Protein AF-A0A7C2CG03-F1 (afdb_monomer)

Secondary structure (DSSP, 8-state):
-----------------------------------------------------------PPPPPP----PPPP----------------PPPPPPEEEE---HHHHHHHHHHHHHH-TTHHHHHHTHHHHSTTSPPP---EEEEPPS-SB--SSTTTTSBPB-SGGG--TTHHHHHHHHHHHHHHHHHHHHHHHHTTGGG-SSHHHHHHHHHHHHHHHHHHHHHHHHHHS-GGGB-TTS-BHHHHHHHHHHT--TTSSSSGGGGS---SHHHHHHHHHHTHHHHHHHHHHHTT-SBHHHHHHHHHHHHHHHHHHHHHHHHHHHHHHHHHTT-SS--HHHHHHHHHHHHHHHHHHT--TT--HHHHHTTS-SS-HHHHHHHHHHHHHHHHHHHHHHHHHHHSTT--HHHHHHHHHHHHHHSS-BTTB-GGGS--PPPTTTT-SSS-TTTTT--B-TTSPBPEETTEEPPHHHHHHHHHHHS-HHHHTSHHHHHHHHHHHHHHHH-TT----S---

Structure (mmCIF, N/CA/C/O backbone):
data_AF-A0A7C2CG03-F1
#
_entry.id   AF-A0A7C2CG03-F1
#
loop_
_atom_site.group_PDB
_atom_site.id
_atom_site.type_symbol
_atom_site.label_atom_id
_atom_site.label_alt_id
_atom_site.label_comp_id
_atom_site.label_asym_id
_atom_site.label_entity_id
_atom_site.label_seq_id
_atom_site.pdbx_PDB_ins_code
_atom_site.Cartn_x
_atom_site.Cartn_y
_atom_site.Cartn_z
_atom_site.occupancy
_atom_site.B_iso_or_equiv
_atom_site.auth_seq_id
_atom_site.auth_comp_id
_atom_site.auth_asym_id
_atom_site.auth_atom_id
_atom_site.pdbx_PDB_model_num
ATOM 1 N N . MET A 1 1 ? -19.107 52.267 44.046 1.00 39.97 1 MET A N 1
ATOM 2 C CA . MET A 1 1 ? -17.701 52.724 43.906 1.00 39.97 1 MET A CA 1
ATOM 3 C C . MET A 1 1 ? -16.954 51.631 43.146 1.00 39.97 1 MET A C 1
ATOM 5 O O . MET A 1 1 ? -17.116 50.490 43.539 1.00 39.97 1 MET A O 1
ATOM 9 N N . ARG A 1 2 ? -16.218 51.866 42.052 1.00 39.47 2 ARG A N 1
ATOM 10 C CA . ARG A 1 2 ? -15.704 53.123 41.467 1.00 39.47 2 ARG A CA 1
ATOM 11 C C . ARG A 1 2 ? -16.130 53.292 39.984 1.00 39.47 2 ARG A C 1
ATOM 13 O O . ARG A 1 2 ? -15.965 52.363 39.213 1.00 39.47 2 ARG A O 1
ATOM 20 N N . THR A 1 3 ? -16.668 54.479 39.658 1.00 37.03 3 THR A N 1
ATOM 21 C CA . THR A 1 3 ? -16.535 55.264 38.391 1.00 37.03 3 THR A CA 1
ATOM 22 C C . THR A 1 3 ? -16.636 54.545 37.023 1.00 37.03 3 THR A C 1
ATOM 24 O O . THR A 1 3 ? -15.776 53.741 36.696 1.00 37.03 3 THR A O 1
ATOM 27 N N . PHE A 1 4 ? -17.672 54.769 36.189 1.00 31.56 4 PHE A N 1
ATOM 28 C CA . PHE A 1 4 ? -17.878 55.930 35.265 1.00 31.56 4 PHE A CA 1
ATOM 29 C C . PHE A 1 4 ? -16.672 56.206 34.335 1.00 31.56 4 PHE A C 1
ATOM 31 O O . PHE A 1 4 ? -15.554 56.238 34.825 1.00 31.56 4 PHE A O 1
ATOM 38 N N . SER A 1 5 ? -16.784 56.459 33.019 1.00 33.19 5 SER A N 1
ATOM 39 C CA . SER A 1 5 ? -17.879 56.941 32.139 1.00 33.19 5 SER A CA 1
ATOM 40 C C . SER A 1 5 ? -17.635 56.402 30.703 1.00 33.19 5 SER A C 1
ATOM 42 O O . SER A 1 5 ? -16.494 56.377 30.267 1.00 33.19 5 SER A O 1
ATOM 44 N N . SER A 1 6 ? -18.568 55.736 30.009 1.00 31.77 6 SER A N 1
ATOM 45 C CA . SER A 1 6 ? -19.678 56.249 29.172 1.00 31.77 6 SER A CA 1
ATOM 46 C C . SER A 1 6 ? -19.305 56.873 27.797 1.00 31.77 6 SER A C 1
ATOM 48 O O . SER A 1 6 ? -18.699 57.933 27.755 1.00 31.77 6 SER A O 1
ATOM 50 N N . ARG A 1 7 ? -19.812 56.222 26.718 1.00 32.50 7 ARG A N 1
ATOM 51 C CA . ARG A 1 7 ? -20.521 56.762 25.513 1.00 32.50 7 ARG A CA 1
ATOM 52 C C . ARG A 1 7 ? -19.773 57.752 24.574 1.00 32.50 7 ARG A C 1
ATOM 54 O O . ARG A 1 7 ? -19.031 58.592 25.038 1.00 32.50 7 ARG A O 1
ATOM 61 N N . ARG A 1 8 ? -20.003 57.819 23.247 1.00 32.78 8 ARG A N 1
ATOM 62 C CA . ARG A 1 8 ? -20.816 57.068 22.245 1.00 32.78 8 ARG A CA 1
ATOM 63 C C . ARG A 1 8 ? -20.382 57.507 20.820 1.00 32.78 8 ARG A C 1
ATOM 65 O O . ARG A 1 8 ? -19.956 58.640 20.671 1.00 32.78 8 ARG A O 1
ATOM 72 N N . ASN A 1 9 ? -20.633 56.660 19.813 1.00 29.28 9 ASN A N 1
ATOM 73 C CA . ASN A 1 9 ? -20.906 56.929 18.377 1.00 29.28 9 ASN A CA 1
ATOM 74 C C . ASN A 1 9 ? -20.259 58.129 17.636 1.00 29.28 9 ASN A C 1
ATOM 76 O O . ASN A 1 9 ? -20.541 59.277 17.972 1.00 29.28 9 ASN A O 1
ATOM 80 N N . ARG A 1 10 ? -19.750 57.869 16.415 1.00 30.30 10 ARG A N 1
ATOM 81 C CA . ARG A 1 10 ? -20.411 58.265 15.137 1.00 30.30 10 ARG A CA 1
ATOM 82 C C . ARG A 1 10 ? -19.774 57.581 13.911 1.00 30.30 10 ARG A C 1
ATOM 84 O O . ARG A 1 10 ? -18.709 56.988 14.027 1.00 30.30 10 ARG A O 1
ATOM 91 N N . SER A 1 11 ? -20.504 57.602 12.792 1.00 28.73 11 SER A N 1
ATOM 92 C CA . SER A 1 11 ? -20.346 56.713 11.620 1.00 28.73 11 SER A CA 1
ATOM 93 C C . SER A 1 11 ? -19.860 57.472 10.343 1.00 28.73 11 SER A C 1
ATOM 95 O O . SER A 1 11 ? -19.165 58.467 10.519 1.00 28.73 11 SER A O 1
ATOM 97 N N . PRO A 1 12 ? -20.122 57.018 9.089 1.00 53.41 12 PRO A N 1
ATOM 98 C CA . PRO A 1 12 ? -19.133 56.629 8.062 1.00 53.41 12 PRO A CA 1
ATOM 99 C C . PRO A 1 12 ? -18.985 57.699 6.932 1.00 53.41 12 PRO A C 1
ATOM 101 O O . PRO A 1 12 ? -19.384 58.835 7.200 1.00 53.41 12 PRO A O 1
ATOM 104 N N . PRO A 1 13 ? -18.429 57.442 5.708 1.00 43.19 13 PRO A N 1
ATOM 105 C CA . PRO A 1 13 ? -19.121 56.698 4.622 1.00 43.19 13 PRO A CA 1
ATOM 106 C C . PRO A 1 13 ? -18.192 56.047 3.538 1.00 43.19 13 PRO A C 1
ATOM 108 O O . PRO A 1 13 ? -16.999 55.844 3.747 1.00 43.19 13 PRO A O 1
ATOM 111 N N . THR A 1 14 ? -18.758 55.735 2.363 1.00 29.66 14 THR A N 1
ATOM 112 C CA . THR A 1 14 ? -18.120 55.265 1.103 1.00 29.66 14 THR A CA 1
ATOM 113 C C . THR A 1 14 ? -18.015 56.427 0.056 1.00 29.66 14 THR A C 1
ATOM 115 O O . THR A 1 14 ? -18.269 57.563 0.441 1.00 29.66 14 THR A O 1
ATOM 118 N N . THR A 1 15 ? -17.669 56.339 -1.253 1.00 29.27 15 THR A N 1
ATOM 119 C CA . THR A 1 15 ? -17.521 55.244 -2.261 1.00 29.27 15 THR A CA 1
ATOM 120 C C . THR A 1 15 ? -16.786 55.745 -3.553 1.00 29.27 15 THR A C 1
ATOM 122 O O . THR A 1 15 ? -17.056 56.864 -3.966 1.00 29.27 15 THR A O 1
ATOM 125 N N . ILE A 1 16 ? -16.032 54.876 -4.267 1.00 26.77 16 ILE A N 1
ATOM 126 C CA . ILE A 1 16 ? -15.733 54.870 -5.748 1.00 26.77 16 ILE A CA 1
ATOM 127 C C . ILE A 1 16 ? -14.813 55.946 -6.418 1.00 26.77 16 ILE A C 1
ATOM 129 O O . ILE A 1 16 ? -15.093 57.136 -6.344 1.00 26.77 16 ILE A O 1
ATOM 133 N N . HIS A 1 17 ? -13.852 55.457 -7.240 1.00 25.09 17 HIS A N 1
ATOM 134 C CA . HIS A 1 17 ? -13.316 55.897 -8.579 1.00 25.09 17 HIS A CA 1
ATOM 135 C C . HIS A 1 17 ? -11.770 55.719 -8.617 1.00 25.09 17 HIS A C 1
ATOM 137 O O . HIS A 1 17 ? -11.126 56.099 -7.649 1.00 25.09 17 HIS A O 1
ATOM 143 N N . ALA A 1 18 ? -11.046 55.101 -9.572 1.00 24.61 18 ALA A N 1
ATOM 144 C CA . ALA A 1 18 ? -11.146 54.764 -11.015 1.00 24.61 18 ALA A CA 1
ATOM 145 C C . ALA A 1 18 ? -10.188 55.608 -11.905 1.00 24.61 18 ALA A C 1
ATOM 147 O O . ALA A 1 18 ? -10.050 56.808 -11.685 1.00 24.61 18 ALA A O 1
ATOM 148 N N . THR A 1 19 ? -9.601 54.986 -12.954 1.00 24.70 19 THR A N 1
ATOM 149 C CA . THR A 1 19 ? -8.651 55.548 -13.976 1.00 24.70 19 THR A CA 1
ATOM 150 C C . THR A 1 19 ? -7.271 56.025 -13.449 1.00 24.70 19 THR A C 1
ATOM 152 O O . THR A 1 19 ? -7.158 56.348 -12.278 1.00 24.70 19 THR A O 1
ATOM 155 N N . CYS A 1 20 ? -6.136 56.060 -14.180 1.00 23.16 20 CYS A N 1
ATOM 156 C CA . CYS A 1 20 ? -5.755 55.862 -15.603 1.00 23.16 20 CYS A CA 1
ATOM 157 C C . CYS A 1 20 ? -4.283 55.317 -15.661 1.00 23.16 20 CYS A C 1
ATOM 159 O O . CYS A 1 20 ? -3.481 55.718 -14.830 1.00 23.16 20 CYS A O 1
ATOM 161 N N . LEU A 1 21 ? -3.876 54.324 -16.476 1.00 25.09 21 LEU A N 1
ATOM 162 C CA . LEU A 1 21 ? -3.584 54.328 -17.935 1.00 25.09 21 LEU A CA 1
ATOM 163 C C . LEU A 1 21 ? -2.103 54.640 -18.315 1.00 25.09 21 LEU A C 1
ATOM 165 O O . LEU A 1 21 ? -1.692 55.793 -18.260 1.00 25.09 21 LEU A O 1
ATOM 169 N N . HIS A 1 22 ? -1.359 53.613 -18.773 1.00 26.47 22 HIS A N 1
ATOM 170 C CA . HIS A 1 22 ? -0.322 53.576 -19.847 1.00 26.47 22 HIS A CA 1
ATOM 171 C C . HIS A 1 22 ? -0.103 52.070 -20.189 1.00 26.47 22 HIS A C 1
ATOM 173 O O . HIS A 1 22 ? 0.233 51.308 -19.291 1.00 26.47 22 HIS A O 1
ATOM 179 N N . LEU A 1 23 ? -0.539 51.496 -21.329 1.00 24.98 23 LEU A N 1
ATOM 180 C CA . LEU A 1 23 ? 0.000 51.575 -22.714 1.00 24.98 23 LEU A CA 1
ATOM 181 C C . LEU A 1 23 ? 1.469 51.083 -22.788 1.00 24.98 23 LEU A C 1
ATOM 183 O O . LEU A 1 23 ? 2.281 51.569 -22.018 1.00 24.98 23 LEU A O 1
ATOM 187 N N . ILE A 1 24 ? 1.905 50.132 -23.640 1.00 25.58 24 ILE A N 1
ATOM 188 C CA . ILE A 1 24 ? 1.597 49.769 -25.055 1.00 25.58 24 ILE A CA 1
ATOM 189 C C . ILE A 1 24 ? 1.805 48.219 -25.226 1.00 25.58 24 ILE A C 1
ATOM 191 O O . ILE A 1 24 ? 2.746 47.697 -24.647 1.00 25.58 24 ILE A O 1
ATOM 195 N N . ARG A 1 25 ? 0.889 47.395 -25.801 1.00 25.95 25 ARG A N 1
ATOM 196 C CA . ARG A 1 25 ? 0.727 47.006 -27.248 1.00 25.95 25 ARG A CA 1
ATOM 197 C C . ARG A 1 25 ? 1.973 46.229 -27.802 1.00 25.95 25 ARG A C 1
ATOM 199 O O . ARG A 1 25 ? 3.074 46.699 -27.592 1.00 25.95 25 ARG A O 1
ATOM 206 N N . LEU A 1 26 ? 1.955 45.069 -28.494 1.00 24.89 26 LEU A N 1
ATOM 207 C CA . LEU A 1 26 ? 1.117 44.526 -29.595 1.00 24.89 26 LEU A CA 1
ATOM 208 C C . LEU A 1 26 ? 1.304 42.990 -29.822 1.00 24.89 26 LEU A C 1
ATOM 210 O O . LEU A 1 26 ? 2.399 42.467 -29.651 1.00 24.89 26 LEU A O 1
ATOM 214 N N . PHE A 1 27 ? 0.277 42.327 -30.376 1.00 24.86 27 PHE A N 1
ATOM 215 C CA . PHE A 1 27 ? 0.367 41.225 -31.374 1.00 24.86 27 PHE A CA 1
ATOM 216 C C . PHE A 1 27 ? 0.014 41.823 -32.768 1.00 24.86 27 PHE A C 1
ATOM 218 O O . PHE A 1 27 ? -0.565 42.914 -32.787 1.00 24.86 27 PHE A O 1
ATOM 225 N N . PRO A 1 28 ? 0.094 41.101 -33.913 1.00 50.41 28 PRO A N 1
ATOM 226 C CA . PRO A 1 28 ? 1.085 40.152 -34.445 1.00 50.41 28 PRO A CA 1
ATOM 227 C C . PRO A 1 28 ? 1.714 40.745 -35.750 1.00 50.41 28 PRO A C 1
ATOM 229 O O . PRO A 1 28 ? 1.813 41.969 -35.844 1.00 50.41 28 PRO A O 1
ATOM 232 N N . PRO A 1 29 ? 2.117 39.955 -36.777 1.00 36.66 29 PRO A N 1
ATOM 233 C CA . PRO A 1 29 ? 1.142 39.683 -37.852 1.00 36.66 29 PRO A CA 1
ATOM 234 C C . PRO A 1 29 ? 1.231 38.293 -38.529 1.00 36.66 29 PRO A C 1
ATOM 236 O O . PRO A 1 29 ? 2.203 37.553 -38.404 1.00 36.66 29 PRO A O 1
ATOM 239 N N . ARG A 1 30 ? 0.185 37.959 -39.303 1.00 30.34 30 ARG A N 1
ATOM 240 C CA . ARG A 1 30 ? 0.147 36.845 -40.275 1.00 30.34 30 ARG A CA 1
ATOM 241 C C . ARG A 1 30 ? 0.695 37.277 -41.653 1.00 30.34 30 ARG A C 1
ATOM 243 O O . ARG A 1 30 ? 0.807 38.466 -41.922 1.00 30.34 30 ARG A O 1
ATOM 250 N N . LEU A 1 31 ? 0.821 36.280 -42.542 1.00 27.00 31 LEU A N 1
ATOM 251 C CA . LEU A 1 31 ? 0.901 36.336 -44.017 1.00 27.00 31 LEU A CA 1
ATOM 252 C C . LEU A 1 31 ? 2.265 36.648 -44.658 1.00 27.00 31 LEU A C 1
ATOM 254 O O . LEU A 1 31 ? 2.714 37.787 -44.694 1.00 27.00 31 LEU A O 1
ATOM 258 N N . LYS A 1 32 ? 2.767 35.652 -45.401 1.00 25.50 32 LYS A N 1
ATOM 259 C CA . LYS A 1 32 ? 2.868 35.744 -46.869 1.00 25.50 32 LYS A CA 1
ATOM 260 C C . LYS A 1 32 ? 2.643 34.368 -47.506 1.00 25.50 32 LYS A C 1
ATOM 262 O O . LYS A 1 32 ? 3.316 33.406 -47.158 1.00 25.50 32 LYS A O 1
ATOM 267 N N . PHE A 1 33 ? 1.698 34.294 -48.443 1.00 28.97 33 PHE A N 1
ATOM 268 C CA . PHE A 1 33 ? 1.680 33.249 -49.468 1.00 28.97 33 PHE A CA 1
ATOM 269 C C . PHE A 1 33 ? 2.759 33.587 -50.507 1.00 28.97 33 PHE A C 1
ATOM 271 O O . PHE A 1 33 ? 2.931 34.757 -50.851 1.00 28.97 33 PHE A O 1
ATOM 278 N N . GLY A 1 34 ? 3.447 32.574 -51.028 1.00 26.03 34 GLY A N 1
ATOM 279 C CA . GLY A 1 34 ? 4.394 32.704 -52.134 1.00 26.03 34 GLY A CA 1
ATOM 280 C C . GLY A 1 34 ? 4.439 31.395 -52.908 1.00 26.03 34 GLY A C 1
ATOM 281 O O . GLY A 1 34 ? 4.848 30.373 -52.366 1.00 26.03 34 GLY A O 1
ATOM 282 N N . GLN A 1 35 ? 3.946 31.410 -54.145 1.00 26.34 35 GLN A N 1
ATOM 283 C CA . GLN A 1 35 ? 3.946 30.245 -55.028 1.00 26.34 35 GLN A CA 1
ATOM 284 C C . GLN A 1 35 ? 5.367 29.932 -55.504 1.00 26.34 35 GLN A C 1
ATOM 286 O O . GLN A 1 35 ? 6.115 30.856 -55.805 1.00 26.34 35 GLN A O 1
ATOM 291 N N . LEU A 1 36 ? 5.665 28.649 -55.716 1.00 28.48 36 LEU A N 1
ATOM 292 C CA . LEU A 1 36 ? 6.387 28.177 -56.900 1.00 28.48 36 LEU A CA 1
ATOM 293 C C . LEU A 1 36 ? 6.027 26.699 -57.159 1.00 28.48 36 LEU A C 1
ATOM 295 O O . LEU A 1 36 ? 5.854 25.922 -56.227 1.00 28.48 36 LEU A O 1
ATOM 299 N N . SER A 1 37 ? 5.845 26.382 -58.444 1.00 29.22 37 SER A N 1
ATOM 300 C CA . SER A 1 37 ? 5.677 25.066 -59.104 1.00 29.22 37 SER A CA 1
ATOM 301 C C . SER A 1 37 ? 6.154 23.817 -58.333 1.00 29.22 37 SER A C 1
ATOM 303 O O . SER A 1 37 ? 7.226 23.844 -57.744 1.00 29.22 37 SER A O 1
ATOM 305 N N . GLY A 1 38 ? 5.495 22.652 -58.384 1.00 24.86 38 GLY A N 1
ATOM 306 C CA . GLY A 1 38 ? 4.644 22.103 -59.454 1.00 24.86 38 GLY A CA 1
ATOM 307 C C . GLY A 1 38 ? 5.386 20.978 -60.207 1.00 24.86 38 GLY A C 1
ATOM 308 O O . GLY A 1 38 ? 6.562 21.157 -60.503 1.00 24.86 38 GLY A O 1
ATOM 309 N N . HIS A 1 39 ? 4.683 19.890 -60.572 1.00 27.70 39 HIS A N 1
ATOM 310 C CA . HIS A 1 39 ? 5.183 18.533 -60.935 1.00 27.70 39 HIS A CA 1
ATOM 311 C C . HIS A 1 39 ? 5.504 17.665 -59.692 1.00 27.70 39 HIS A C 1
ATOM 313 O O . HIS A 1 39 ? 6.213 18.117 -58.805 1.00 27.70 39 HIS A O 1
ATOM 319 N N . TYR A 1 40 ? 5.017 16.426 -59.522 1.00 26.52 40 TYR A N 1
ATOM 320 C CA . TYR A 1 40 ? 4.286 15.509 -60.417 1.00 26.52 40 TYR A CA 1
ATOM 321 C C . TYR A 1 40 ? 2.973 15.000 -59.788 1.00 26.52 40 TYR A C 1
ATOM 323 O O . TYR A 1 40 ? 2.895 14.797 -58.579 1.00 26.52 40 TYR A O 1
ATOM 331 N N . MET A 1 41 ? 1.965 14.716 -60.620 1.00 23.09 41 MET A N 1
ATOM 332 C CA . MET A 1 41 ? 0.698 14.087 -60.218 1.00 23.09 41 MET A CA 1
ATOM 333 C C . MET A 1 41 ? 0.504 12.754 -60.964 1.00 23.09 41 MET A C 1
ATOM 335 O O . MET A 1 41 ? 0.822 12.677 -62.144 1.00 23.09 41 MET A O 1
ATOM 339 N N . GLN A 1 42 ? -0.084 11.763 -60.280 1.00 25.81 42 GLN A N 1
ATOM 340 C CA . GLN A 1 42 ? -0.791 10.578 -60.816 1.00 25.81 42 GLN A CA 1
ATOM 341 C C . GLN A 1 42 ? -0.098 9.601 -61.799 1.00 25.81 42 GLN A C 1
ATOM 343 O O . GLN A 1 42 ? 0.222 9.929 -62.935 1.00 25.81 42 GLN A O 1
ATOM 348 N N . LYS A 1 43 ? -0.149 8.311 -61.433 1.00 25.97 43 LYS A N 1
ATOM 349 C CA . LYS A 1 43 ? -1.053 7.284 -62.019 1.00 25.97 43 LYS A CA 1
ATOM 350 C C . LYS A 1 43 ? -1.251 6.180 -60.957 1.00 25.97 43 LYS A C 1
ATOM 352 O O . LYS A 1 43 ? -0.276 5.748 -60.361 1.00 25.97 43 LYS A O 1
ATOM 357 N N . ALA A 1 44 ? -2.464 5.918 -60.460 1.00 25.89 44 ALA A N 1
ATOM 358 C CA . ALA A 1 44 ? -3.603 5.229 -61.097 1.00 25.89 44 ALA A CA 1
ATOM 359 C C . ALA A 1 44 ? -3.354 3.704 -61.210 1.00 25.89 44 ALA A C 1
ATOM 361 O O . ALA A 1 44 ? -2.495 3.287 -61.972 1.00 25.89 44 ALA A O 1
ATOM 362 N N . ILE A 1 45 ? -3.926 2.895 -60.305 1.00 25.78 45 ILE A N 1
ATOM 363 C CA . ILE A 1 45 ? -5.233 2.189 -60.413 1.00 25.78 45 ILE A CA 1
ATOM 364 C C . ILE A 1 45 ? -5.120 0.819 -61.109 1.00 25.78 45 ILE A C 1
ATOM 366 O O . ILE A 1 45 ? -4.697 0.738 -62.255 1.00 25.78 45 ILE A O 1
ATOM 370 N N . GLY A 1 46 ? -5.650 -0.219 -60.444 1.00 24.08 46 GLY A N 1
ATOM 371 C CA . GLY A 1 46 ? -6.179 -1.426 -61.095 1.00 24.08 46 GLY A CA 1
ATOM 372 C C . GLY A 1 46 ? -5.639 -2.760 -60.568 1.00 24.08 46 GLY A C 1
ATOM 373 O O . GLY A 1 46 ? -4.541 -3.156 -60.929 1.00 24.08 46 GLY A O 1
ATOM 374 N N . PHE A 1 47 ? -6.449 -3.508 -59.809 1.00 24.69 47 PHE A N 1
ATOM 375 C CA . PHE A 1 47 ? -7.258 -4.591 -60.398 1.00 24.69 47 PHE A CA 1
ATOM 376 C C . PHE A 1 47 ? -8.373 -5.066 -59.444 1.00 24.69 47 PHE A C 1
ATOM 378 O O . PHE A 1 47 ? -8.298 -4.875 -58.232 1.00 24.69 47 PHE A O 1
ATOM 385 N N . GLN A 1 48 ? -9.443 -5.629 -60.011 1.00 25.84 48 GLN A N 1
ATOM 386 C CA . GLN A 1 48 ? -10.663 -6.041 -59.304 1.00 25.84 48 GLN A CA 1
ATOM 387 C C . GLN A 1 48 ? -10.729 -7.553 -59.019 1.00 25.84 48 GLN A C 1
ATOM 389 O O . GLN A 1 48 ? -10.179 -8.354 -59.761 1.00 25.84 48 GLN A O 1
ATOM 394 N N . HIS A 1 49 ? -11.563 -7.893 -58.027 1.00 26.25 49 HIS A N 1
ATOM 395 C CA . HIS A 1 49 ? -12.446 -9.072 -57.959 1.00 26.25 49 HIS A CA 1
ATOM 396 C C . HIS A 1 49 ? -11.866 -10.496 -58.085 1.00 26.25 49 HIS A C 1
ATOM 398 O O . HIS A 1 49 ? -11.545 -10.976 -59.166 1.00 26.25 49 HIS A O 1
ATOM 404 N N . ALA A 1 50 ? -12.076 -11.272 -57.015 1.00 25.42 50 ALA A N 1
ATOM 405 C CA . ALA A 1 50 ? -12.573 -12.643 -57.133 1.00 25.42 50 ALA A CA 1
ATOM 406 C C . ALA A 1 50 ? -13.628 -12.915 -56.041 1.00 25.42 50 ALA A C 1
ATOM 408 O O . ALA A 1 50 ? -13.331 -12.878 -54.849 1.00 25.42 50 ALA A O 1
ATOM 409 N N . LEU A 1 51 ? -14.876 -13.179 -56.445 1.00 24.67 51 LEU A N 1
ATOM 410 C CA . LEU A 1 51 ? -15.919 -13.697 -55.553 1.00 24.67 51 LEU A CA 1
ATOM 411 C C . LEU A 1 51 ? -15.714 -15.203 -55.349 1.00 24.67 51 LEU A C 1
ATOM 413 O O . LEU A 1 51 ? -15.710 -15.941 -56.330 1.00 24.67 51 LEU A O 1
ATOM 417 N N . VAL A 1 52 ? -15.752 -15.682 -54.103 1.00 27.50 52 VAL A N 1
ATOM 418 C CA . VAL A 1 52 ? -16.217 -17.049 -53.809 1.00 27.50 52 VAL A CA 1
ATOM 419 C C . VAL A 1 52 ? -17.205 -17.012 -52.647 1.00 27.50 52 VAL A C 1
ATOM 421 O O . VAL A 1 52 ? -16.862 -16.695 -51.512 1.00 27.50 52 VAL A O 1
ATOM 424 N N . ARG A 1 53 ? -18.461 -17.368 -52.934 1.00 27.86 53 ARG A N 1
ATOM 425 C CA . ARG A 1 53 ? -19.485 -17.642 -51.918 1.00 27.86 53 ARG A CA 1
ATOM 426 C C . ARG A 1 53 ? -19.245 -19.028 -51.311 1.00 27.86 53 ARG A C 1
ATOM 428 O O . ARG A 1 53 ? -19.227 -19.999 -52.063 1.00 27.86 53 ARG A O 1
ATOM 435 N N . ARG A 1 54 ? -19.282 -19.162 -49.982 1.00 26.81 54 ARG A N 1
ATOM 436 C CA . ARG A 1 54 ? -19.863 -20.351 -49.324 1.00 26.81 54 ARG A CA 1
ATOM 437 C C . ARG A 1 54 ? -20.722 -19.939 -48.129 1.00 26.81 54 ARG A C 1
ATOM 439 O O . ARG A 1 54 ? -20.428 -18.967 -47.443 1.00 26.81 54 ARG A O 1
ATOM 446 N N . ARG A 1 55 ? -21.843 -20.643 -47.960 1.00 27.02 55 ARG A N 1
ATOM 447 C CA . ARG A 1 55 ? -22.879 -20.376 -46.953 1.00 27.02 55 ARG A CA 1
ATOM 448 C C . ARG A 1 55 ? -22.611 -21.161 -45.665 1.00 27.02 55 ARG A C 1
ATOM 450 O O . ARG A 1 55 ? -22.283 -22.334 -45.745 1.00 27.02 55 ARG A O 1
ATOM 457 N N . ILE A 1 56 ? -22.889 -20.495 -44.542 1.00 26.03 56 ILE A N 1
ATOM 458 C CA . ILE A 1 56 ? -23.628 -20.985 -43.362 1.00 26.03 56 ILE A CA 1
ATOM 459 C C . ILE A 1 56 ? -23.205 -22.347 -42.776 1.00 26.03 56 ILE A C 1
ATOM 461 O O . ILE A 1 56 ? -23.550 -23.400 -43.301 1.00 26.03 56 ILE A O 1
ATOM 465 N N . SER A 1 57 ? -22.681 -22.304 -41.550 1.00 24.81 57 SER A N 1
ATOM 466 C CA . SER A 1 57 ? -23.166 -23.179 -40.476 1.00 24.81 57 SER A CA 1
ATOM 467 C C . SER A 1 57 ? -23.204 -22.389 -39.169 1.00 24.81 57 SER A C 1
ATOM 469 O O . SER A 1 57 ? -22.204 -21.796 -38.767 1.00 24.81 57 SER A O 1
ATOM 471 N N . SER A 1 58 ? -24.372 -22.334 -38.534 1.00 27.09 58 SER A N 1
ATOM 472 C CA . SER A 1 58 ? -24.583 -21.683 -37.243 1.00 27.09 58 SER A CA 1
ATOM 473 C C . SER A 1 58 ? -24.526 -22.719 -36.123 1.00 27.09 58 SER A C 1
ATOM 475 O O . SER A 1 58 ? -25.468 -23.492 -35.951 1.00 27.09 58 SER A O 1
ATOM 477 N N . THR A 1 59 ? -23.465 -22.703 -35.322 1.00 27.69 59 THR A N 1
ATOM 478 C CA . THR A 1 59 ? -23.388 -23.469 -34.069 1.00 27.69 59 THR A CA 1
ATOM 479 C C . THR A 1 59 ? -22.916 -22.556 -32.948 1.00 27.69 59 THR A C 1
ATOM 481 O O . THR A 1 59 ? -21.766 -22.121 -32.942 1.00 27.69 59 THR A O 1
ATOM 484 N N . ALA A 1 60 ? -23.815 -22.250 -32.012 1.00 29.02 60 ALA A N 1
ATOM 485 C CA . ALA A 1 60 ? -23.496 -21.456 -30.832 1.00 29.02 60 ALA A CA 1
ATOM 486 C C . ALA A 1 60 ? -22.504 -22.206 -29.916 1.00 29.02 60 ALA A C 1
ATOM 488 O O . ALA A 1 60 ? -22.652 -23.421 -29.737 1.00 29.02 60 ALA A O 1
ATOM 489 N N . PRO A 1 61 ? -21.525 -21.518 -29.300 1.00 29.97 61 PRO A N 1
ATOM 490 C CA . PRO A 1 61 ? -20.671 -22.133 -28.294 1.00 29.97 61 PRO A CA 1
ATOM 491 C C . PRO A 1 61 ? -21.483 -22.404 -27.019 1.00 29.97 61 PRO A C 1
ATOM 493 O O . PRO A 1 61 ? -22.139 -21.514 -26.480 1.00 29.97 61 PRO A O 1
ATOM 496 N N . ARG A 1 62 ? -21.439 -23.648 -26.529 1.00 28.92 62 ARG A N 1
ATOM 497 C CA . ARG A 1 62 ? -21.980 -24.003 -25.207 1.00 28.92 62 ARG A CA 1
ATOM 498 C C . ARG A 1 62 ? -21.101 -23.387 -24.105 1.00 28.92 62 ARG A C 1
ATOM 500 O O . ARG A 1 62 ? -19.886 -23.318 -24.296 1.00 28.92 62 ARG A O 1
ATOM 507 N N . PRO A 1 63 ? -21.671 -22.977 -22.959 1.00 28.12 63 PRO A N 1
ATOM 508 C CA . PRO A 1 63 ? -20.887 -22.429 -21.858 1.00 28.12 63 PRO A CA 1
ATOM 509 C C . PRO A 1 63 ? -19.969 -23.496 -21.249 1.00 28.12 63 PRO A C 1
ATOM 511 O O . PRO A 1 63 ? -20.390 -24.623 -20.984 1.00 28.12 63 PRO A O 1
ATOM 514 N N . ILE A 1 64 ? -18.717 -23.114 -21.004 1.00 31.05 64 ILE A N 1
ATOM 515 C CA . ILE A 1 64 ? -17.758 -23.893 -20.215 1.00 31.05 64 ILE A CA 1
ATOM 516 C C . ILE A 1 64 ? -18.134 -23.710 -18.733 1.00 31.05 64 ILE A C 1
ATOM 518 O O . ILE A 1 64 ? -18.317 -22.564 -18.312 1.00 31.05 64 ILE A O 1
ATOM 522 N N . PRO A 1 65 ? -18.279 -24.781 -17.930 1.00 24.95 65 PRO A N 1
ATOM 523 C CA . PRO A 1 65 ? -18.642 -24.644 -16.525 1.00 24.95 65 PRO A CA 1
ATOM 524 C C . PRO A 1 65 ? -17.509 -23.987 -15.729 1.00 24.95 65 PRO A C 1
ATOM 526 O O . PRO A 1 65 ? -16.358 -24.422 -15.773 1.00 24.95 65 PRO A O 1
ATOM 529 N N . ALA A 1 66 ? -17.851 -22.945 -14.972 1.00 25.00 66 ALA A N 1
ATOM 530 C CA . ALA A 1 66 ? -16.932 -22.296 -14.050 1.00 25.00 66 ALA A CA 1
ATOM 531 C C . ALA A 1 66 ? -16.649 -23.219 -12.854 1.00 25.00 66 ALA A C 1
ATOM 533 O O . ALA A 1 66 ? -17.473 -23.360 -11.951 1.00 25.00 66 ALA A O 1
ATOM 534 N N . HIS A 1 67 ? -15.473 -23.845 -12.835 1.00 24.75 67 HIS A N 1
ATOM 535 C CA . HIS A 1 67 ? -14.994 -24.556 -11.654 1.00 24.75 67 HIS A CA 1
ATOM 536 C C . HIS A 1 67 ? -14.483 -23.551 -10.616 1.00 24.75 67 HIS A C 1
ATOM 538 O O . HIS A 1 67 ? -13.380 -23.020 -10.735 1.00 24.75 67 HIS A O 1
ATOM 544 N N . CYS A 1 68 ? -15.292 -23.303 -9.584 1.00 23.00 68 CYS A N 1
ATOM 545 C CA . CYS A 1 68 ? -14.880 -22.558 -8.399 1.00 23.00 68 CYS A CA 1
ATOM 546 C C . CYS A 1 68 ? -13.723 -23.275 -7.686 1.00 23.00 68 CYS A C 1
ATOM 548 O O . CYS A 1 68 ? -13.940 -24.259 -6.981 1.00 23.00 68 CYS A O 1
ATOM 550 N N . PHE A 1 69 ? -12.508 -22.744 -7.810 1.00 23.59 69 PHE A N 1
ATOM 551 C CA . PHE A 1 69 ? -11.404 -23.081 -6.914 1.00 23.59 69 PHE A CA 1
ATOM 552 C C . PHE A 1 6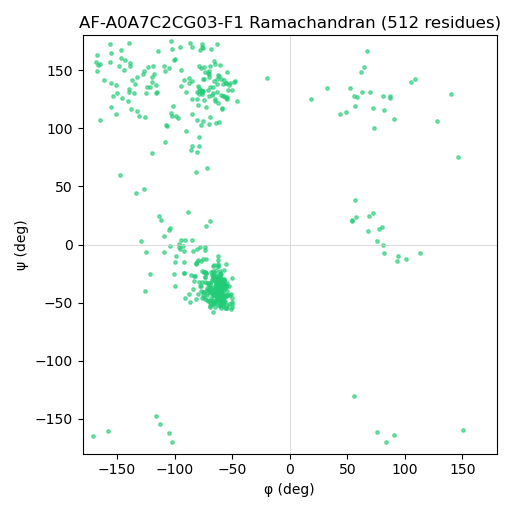9 ? -11.469 -22.199 -5.663 1.00 23.59 69 PHE A C 1
ATOM 554 O O . PHE A 1 69 ? -10.816 -21.162 -5.577 1.00 23.59 69 PHE A O 1
ATOM 561 N N . LEU A 1 70 ? -12.265 -22.631 -4.685 1.00 25.33 70 LEU A N 1
ATOM 562 C CA . LEU A 1 70 ? -12.107 -22.202 -3.296 1.00 25.33 70 LEU A CA 1
ATOM 563 C C . LEU A 1 70 ? -11.045 -23.103 -2.637 1.00 25.33 70 LEU A C 1
ATOM 565 O O . LEU A 1 70 ? -11.209 -24.326 -2.670 1.00 25.33 70 LEU A O 1
ATOM 569 N N . PRO A 1 71 ? -9.971 -22.561 -2.034 1.00 26.41 71 PRO A N 1
ATOM 570 C CA . PRO A 1 71 ? -9.069 -23.369 -1.222 1.00 26.41 71 PRO A CA 1
ATOM 571 C C . PRO A 1 71 ? -9.790 -23.812 0.069 1.00 26.41 71 PRO A C 1
ATOM 573 O O . PRO A 1 71 ? -10.468 -22.995 0.698 1.00 26.41 71 PRO A O 1
ATOM 576 N N . PRO A 1 72 ? -9.676 -25.084 0.492 1.00 27.66 72 PRO A N 1
ATOM 577 C CA . PRO A 1 72 ? -10.347 -25.564 1.695 1.00 27.66 72 PRO A CA 1
ATOM 578 C C . PRO A 1 72 ? -9.722 -24.979 2.970 1.00 27.66 72 PRO A C 1
ATOM 580 O O . PRO A 1 72 ? -8.506 -24.810 3.075 1.00 27.66 72 PRO A O 1
ATOM 583 N N . ALA A 1 73 ? -10.571 -24.705 3.962 1.00 26.39 73 ALA A N 1
ATOM 584 C CA . ALA A 1 73 ? -10.173 -24.130 5.242 1.00 26.39 73 ALA A CA 1
ATOM 585 C C . ALA A 1 73 ? -9.224 -25.046 6.042 1.00 26.39 73 ALA A C 1
ATOM 587 O O . ALA A 1 73 ? -9.390 -26.266 6.091 1.00 26.39 73 ALA A O 1
ATOM 588 N N . CYS A 1 74 ? -8.248 -24.441 6.726 1.00 25.34 74 CYS A N 1
ATOM 589 C CA . CYS A 1 74 ? -7.269 -25.162 7.537 1.00 25.34 74 CYS A CA 1
ATOM 590 C C . CYS A 1 74 ? -7.887 -25.655 8.862 1.00 25.34 74 CYS A C 1
ATOM 592 O O . CYS A 1 74 ? -8.134 -24.872 9.783 1.00 25.34 74 CYS A O 1
ATOM 594 N N . GLY A 1 75 ? -8.134 -26.965 8.960 1.00 25.95 75 GLY A N 1
ATOM 595 C CA . GLY A 1 75 ? -8.717 -27.622 10.132 1.00 25.95 75 GLY A CA 1
ATOM 596 C C . GLY A 1 75 ? -7.694 -28.374 10.993 1.00 25.95 75 GLY A C 1
ATOM 597 O O . GLY A 1 75 ? -7.163 -29.390 10.565 1.00 25.95 75 GLY A O 1
ATOM 598 N N . LYS A 1 76 ? -7.480 -27.869 12.217 1.00 28.94 76 LYS A N 1
ATOM 599 C CA . LYS A 1 76 ? -6.996 -28.523 13.462 1.00 28.94 76 LYS A CA 1
ATOM 600 C C . LYS A 1 76 ? -6.256 -29.877 13.361 1.00 28.94 76 LYS A C 1
ATOM 602 O O . LYS A 1 76 ? -6.843 -30.896 13.014 1.00 28.94 76 LYS A O 1
ATOM 607 N N . ILE A 1 77 ? -5.046 -29.930 13.933 1.00 25.41 77 ILE A N 1
ATOM 608 C CA . ILE A 1 77 ? -4.390 -31.179 14.366 1.00 25.41 77 ILE A CA 1
ATOM 609 C C . ILE A 1 77 ? -4.208 -31.166 15.891 1.00 25.41 77 ILE A C 1
ATOM 611 O O . ILE A 1 77 ? -3.811 -30.164 16.484 1.00 25.41 77 ILE A O 1
ATOM 615 N N . SER A 1 78 ? -4.481 -32.298 16.537 1.00 25.09 78 SER A N 1
ATOM 616 C CA . SER A 1 78 ? -4.067 -32.625 17.909 1.00 25.09 78 SER A CA 1
ATOM 617 C C . SER A 1 78 ? -3.735 -34.128 17.970 1.00 25.09 78 SER A C 1
ATOM 619 O O . SER A 1 78 ? -4.229 -34.883 17.129 1.00 25.09 78 SER A O 1
ATOM 621 N N . PRO A 1 79 ? -2.817 -34.578 18.843 1.00 33.88 79 PRO A N 1
ATOM 622 C CA . PRO A 1 79 ? -1.901 -35.652 18.459 1.00 33.88 79 PRO A CA 1
ATOM 623 C C . PRO A 1 79 ? -2.350 -37.065 18.858 1.00 33.88 79 PRO A C 1
ATOM 625 O O . PRO A 1 79 ? -2.673 -37.331 20.013 1.00 33.88 79 PRO A O 1
ATOM 628 N N . SER A 1 80 ? -2.201 -38.021 17.938 1.00 25.23 80 SER A N 1
ATOM 629 C CA . SER A 1 80 ? -2.026 -39.441 18.273 1.00 25.23 80 SER A CA 1
ATOM 630 C C . SER A 1 80 ? -0.969 -40.084 17.361 1.00 25.23 80 SER A C 1
ATOM 632 O O . SER A 1 80 ? -0.610 -39.536 16.318 1.00 25.23 80 SER A O 1
ATOM 634 N N . ARG A 1 81 ? -0.341 -41.172 17.824 1.00 28.56 81 ARG A N 1
ATOM 635 C CA . ARG A 1 81 ? 0.958 -41.655 17.315 1.00 28.56 81 ARG A CA 1
ATOM 636 C C . ARG A 1 81 ? 0.840 -42.736 16.223 1.00 28.56 81 ARG A C 1
ATOM 638 O O . ARG A 1 81 ? 0.052 -43.660 16.367 1.00 28.56 81 ARG A O 1
ATOM 645 N N . ARG A 1 82 ? 1.852 -42.733 15.335 1.00 28.14 82 ARG A N 1
ATOM 646 C CA . ARG A 1 82 ? 2.319 -43.787 14.389 1.00 28.14 82 ARG A CA 1
ATOM 647 C C . ARG A 1 82 ? 1.636 -43.833 13.012 1.00 28.14 82 ARG A C 1
ATOM 649 O O . ARG A 1 82 ? 0.434 -44.005 12.906 1.00 28.14 82 ARG A O 1
ATOM 656 N N . GLY A 1 83 ? 2.467 -43.782 11.963 1.00 25.33 83 GLY A N 1
ATOM 657 C CA . GLY A 1 83 ? 2.068 -43.933 10.556 1.00 25.33 83 GLY A CA 1
ATOM 658 C C . GLY A 1 83 ? 2.918 -43.064 9.622 1.00 25.33 83 GLY A C 1
ATOM 659 O O . GLY A 1 83 ? 2.479 -42.005 9.193 1.00 25.33 83 GLY A O 1
ATOM 660 N N . ARG A 1 84 ? 4.169 -43.460 9.352 1.00 31.55 84 ARG A N 1
ATOM 661 C CA . ARG A 1 84 ? 5.115 -42.657 8.556 1.00 31.55 84 ARG A CA 1
ATOM 662 C C . ARG A 1 84 ? 4.833 -42.836 7.056 1.00 31.55 84 ARG A C 1
ATOM 664 O O . ARG A 1 84 ? 5.178 -43.875 6.506 1.00 31.55 84 ARG A O 1
ATOM 671 N N . SER A 1 85 ? 4.272 -41.825 6.392 1.00 28.05 85 SER A N 1
ATOM 672 C CA . SER A 1 85 ? 4.317 -41.703 4.925 1.00 28.05 85 SER A CA 1
ATOM 673 C C . SER A 1 85 ? 4.880 -40.338 4.540 1.00 28.05 85 SER A C 1
ATOM 675 O O . SER A 1 85 ? 4.230 -39.312 4.745 1.00 28.05 85 SER A O 1
ATOM 677 N N . ASP A 1 86 ? 6.097 -40.329 4.006 1.00 34.00 86 ASP A N 1
ATOM 678 C CA . ASP A 1 86 ? 6.838 -39.105 3.711 1.00 34.00 86 ASP A CA 1
ATOM 679 C C . ASP A 1 86 ? 6.333 -38.466 2.405 1.00 34.00 86 ASP A C 1
ATOM 681 O O . ASP A 1 86 ? 6.750 -38.823 1.305 1.00 34.00 86 ASP A O 1
ATOM 685 N N . ARG A 1 87 ? 5.369 -37.546 2.524 1.00 35.22 87 ARG A N 1
ATOM 686 C CA . ARG A 1 87 ? 4.958 -36.616 1.454 1.00 35.22 87 ARG A CA 1
ATOM 687 C C . ARG A 1 87 ? 4.839 -35.183 1.979 1.00 35.22 87 ARG A C 1
ATOM 689 O O . ARG A 1 87 ? 3.900 -34.457 1.667 1.00 35.22 87 ARG A O 1
ATOM 696 N N . GLY A 1 88 ? 5.828 -34.774 2.773 1.00 28.83 88 GLY A N 1
ATOM 697 C CA . GLY A 1 88 ? 6.058 -33.374 3.118 1.00 28.83 88 GLY A CA 1
ATOM 698 C C . GLY A 1 88 ? 6.764 -32.647 1.977 1.00 28.83 88 GLY A C 1
ATOM 699 O O . GLY A 1 88 ? 7.988 -32.530 1.980 1.00 28.83 88 GLY A O 1
ATOM 700 N N . GLY A 1 89 ? 6.005 -32.151 0.998 1.00 28.62 89 GLY A N 1
ATOM 701 C CA . GLY A 1 89 ? 6.542 -31.208 0.021 1.00 28.62 89 GLY A CA 1
ATOM 702 C C . GLY A 1 89 ? 6.950 -29.920 0.733 1.00 28.62 89 GLY A C 1
ATOM 703 O O . GLY A 1 89 ? 6.083 -29.133 1.109 1.00 28.62 89 GLY A O 1
ATOM 704 N N . LYS A 1 90 ? 8.257 -29.698 0.932 1.00 31.56 90 LYS A N 1
ATOM 705 C CA . LYS A 1 90 ? 8.760 -28.369 1.311 1.00 31.56 90 LYS A CA 1
ATOM 706 C C . LYS A 1 90 ? 8.275 -27.366 0.254 1.00 31.56 90 LYS A C 1
ATOM 708 O O . LYS A 1 90 ? 8.339 -27.710 -0.930 1.00 31.56 90 LYS A O 1
ATOM 713 N N . PRO A 1 91 ? 7.834 -26.150 0.629 1.00 39.53 91 PRO A N 1
ATOM 714 C CA . PRO A 1 91 ? 7.615 -25.104 -0.361 1.00 39.53 91 PRO A CA 1
ATOM 715 C C . PRO A 1 91 ? 8.910 -24.933 -1.161 1.00 39.53 91 PRO A C 1
ATOM 717 O O . PRO A 1 91 ? 9.992 -24.796 -0.584 1.00 39.53 91 PRO A O 1
ATOM 720 N N . MET A 1 92 ? 8.804 -25.034 -2.486 1.00 47.00 92 MET A N 1
ATOM 721 C CA . MET A 1 92 ? 9.941 -24.867 -3.387 1.00 47.00 92 MET A CA 1
ATOM 722 C C . MET A 1 92 ? 10.519 -23.472 -3.164 1.00 47.00 92 MET A C 1
ATOM 724 O O . MET A 1 92 ? 9.829 -22.480 -3.390 1.00 47.00 92 MET A O 1
ATOM 728 N N . ALA A 1 93 ? 11.770 -23.398 -2.706 1.00 64.38 93 ALA A N 1
ATOM 729 C CA . ALA A 1 93 ? 12.461 -22.125 -2.567 1.00 64.38 93 ALA A CA 1
ATOM 730 C C . ALA A 1 93 ? 12.488 -21.428 -3.933 1.00 64.38 93 ALA A C 1
ATOM 732 O O . ALA A 1 93 ? 12.894 -22.039 -4.927 1.00 64.38 93 ALA A O 1
ATOM 733 N N . ILE A 1 94 ? 12.038 -20.171 -3.975 1.00 76.62 94 ILE A N 1
ATOM 734 C CA . ILE A 1 94 ? 12.029 -19.363 -5.197 1.00 76.62 94 ILE A CA 1
ATOM 735 C C . ILE A 1 94 ? 13.471 -19.266 -5.688 1.00 76.62 94 ILE A C 1
ATOM 737 O O . ILE A 1 94 ? 14.343 -18.758 -4.983 1.00 76.62 94 ILE A O 1
ATOM 741 N N . ARG A 1 95 ? 13.727 -19.796 -6.884 1.00 89.12 95 ARG A N 1
ATOM 742 C CA . ARG A 1 95 ? 15.047 -19.747 -7.507 1.00 89.12 95 ARG A CA 1
ATOM 743 C C . ARG A 1 95 ? 15.265 -18.369 -8.104 1.00 89.12 95 ARG A C 1
ATOM 745 O O . ARG A 1 95 ? 14.422 -17.874 -8.849 1.00 89.12 95 ARG A O 1
ATOM 752 N N . TYR A 1 96 ? 16.402 -17.774 -7.775 1.00 95.00 96 TYR A N 1
ATOM 753 C CA . TYR A 1 96 ? 16.855 -16.518 -8.347 1.00 95.00 96 TYR A CA 1
ATOM 754 C C . TYR A 1 96 ? 18.381 -16.477 -8.415 1.00 95.00 96 TYR A C 1
ATOM 756 O O . TYR A 1 96 ? 19.070 -17.112 -7.614 1.00 95.00 96 TYR A O 1
ATOM 764 N N . THR A 1 97 ? 18.908 -15.701 -9.356 1.00 96.81 97 THR A N 1
ATOM 765 C CA . THR A 1 97 ? 20.285 -15.193 -9.309 1.00 96.81 97 THR A CA 1
ATOM 766 C C . THR A 1 97 ? 20.292 -13.792 -8.694 1.00 96.81 97 THR A C 1
ATOM 768 O O . THR A 1 97 ? 19.234 -13.199 -8.473 1.00 96.81 97 THR A O 1
ATOM 771 N N . VAL A 1 98 ? 21.472 -13.256 -8.378 1.00 97.06 98 VAL A N 1
ATOM 772 C CA . VAL A 1 98 ? 21.619 -11.885 -7.865 1.00 97.06 98 VAL A CA 1
ATOM 773 C C . VAL A 1 98 ? 22.445 -11.026 -8.814 1.00 97.06 98 VAL A C 1
ATOM 775 O O . VAL A 1 98 ? 23.371 -11.523 -9.455 1.00 97.06 98 VAL A O 1
ATOM 778 N N . ALA A 1 99 ? 22.114 -9.739 -8.890 1.00 97.06 99 ALA A N 1
ATOM 779 C CA . ALA A 1 99 ? 22.849 -8.745 -9.662 1.00 97.06 99 ALA A CA 1
ATOM 780 C C . ALA A 1 99 ? 22.881 -7.384 -8.952 1.00 97.06 99 ALA A C 1
ATOM 782 O O . ALA A 1 99 ? 22.032 -7.066 -8.117 1.00 97.06 99 ALA A O 1
ATOM 783 N N . THR A 1 100 ? 23.854 -6.561 -9.332 1.00 96.75 100 THR A N 1
ATOM 784 C CA . THR A 1 100 ? 23.958 -5.151 -8.942 1.00 96.75 100 THR A CA 1
ATOM 785 C C . THR A 1 100 ? 23.649 -4.249 -10.132 1.00 96.75 100 THR A C 1
ATOM 787 O O . THR A 1 100 ? 23.952 -4.605 -11.271 1.00 96.75 100 THR A O 1
ATOM 790 N N . ILE A 1 101 ? 23.097 -3.068 -9.863 1.00 97.25 101 ILE A N 1
ATOM 791 C CA . ILE A 1 101 ? 22.993 -1.974 -10.840 1.00 97.25 101 ILE A CA 1
ATOM 792 C C . ILE A 1 101 ? 24.336 -1.246 -10.997 1.00 97.25 101 ILE A C 1
ATOM 794 O O . ILE A 1 101 ? 25.245 -1.412 -10.178 1.00 97.25 101 ILE A O 1
ATOM 798 N N . SER A 1 102 ? 24.448 -0.414 -12.030 1.00 97.44 102 SER A N 1
ATOM 799 C CA . SER A 1 102 ? 25.597 0.447 -12.312 1.00 97.44 102 SER A CA 1
ATOM 800 C C . SER A 1 102 ? 26.065 1.229 -11.072 1.00 97.44 102 SER A C 1
ATOM 802 O O . SER A 1 102 ? 25.226 1.775 -10.345 1.00 97.44 102 SER A O 1
ATOM 804 N N . PRO A 1 103 ? 27.388 1.398 -10.851 1.00 98.00 103 PRO A N 1
ATOM 805 C CA . PRO A 1 103 ? 27.921 2.073 -9.663 1.00 98.00 103 PRO A CA 1
ATOM 806 C C . PRO A 1 103 ? 27.335 3.468 -9.389 1.00 98.00 103 PRO A C 1
ATOM 808 O O . PRO A 1 103 ? 27.091 3.785 -8.227 1.00 98.00 103 PRO A O 1
ATOM 811 N N . LYS A 1 104 ? 27.029 4.260 -10.438 1.00 96.94 104 LYS A N 1
ATOM 812 C CA . LYS A 1 104 ? 26.322 5.558 -10.333 1.00 96.94 104 LYS A CA 1
ATOM 813 C C . LYS A 1 104 ? 25.046 5.423 -9.495 1.00 96.94 104 LYS A C 1
ATOM 815 O O . LYS A 1 104 ? 24.846 6.171 -8.544 1.00 96.94 104 LYS A O 1
ATOM 820 N N . TYR A 1 105 ? 24.184 4.477 -9.857 1.00 97.69 105 TYR A N 1
ATOM 821 C CA . TYR A 1 105 ? 22.860 4.341 -9.259 1.00 97.69 105 TYR A CA 1
ATOM 822 C C . TYR A 1 105 ? 22.885 3.561 -7.944 1.00 97.69 105 TYR A C 1
ATOM 824 O O . TYR A 1 105 ? 22.111 3.882 -7.047 1.00 97.69 105 TYR A O 1
ATOM 832 N N . HIS A 1 106 ? 23.801 2.599 -7.778 1.00 98.38 106 HIS A N 1
ATOM 833 C CA . HIS A 1 106 ? 23.985 1.932 -6.486 1.00 98.38 106 HIS A CA 1
ATOM 834 C C . HIS A 1 106 ? 24.430 2.938 -5.414 1.00 98.38 106 HIS A C 1
ATOM 836 O O . HIS A 1 106 ? 23.826 2.988 -4.346 1.00 98.38 106 HIS A O 1
ATOM 842 N N . GLN A 1 107 ? 25.407 3.801 -5.721 1.00 98.38 107 GLN A N 1
ATOM 843 C CA . GLN A 1 107 ? 25.828 4.868 -4.809 1.00 98.38 107 GLN A CA 1
ATOM 844 C C . GLN A 1 107 ? 24.694 5.867 -4.523 1.00 98.38 107 GLN A C 1
ATOM 846 O O . GLN A 1 107 ? 24.508 6.245 -3.370 1.00 98.38 107 GLN A O 1
ATOM 851 N N . ALA A 1 108 ? 23.902 6.244 -5.533 1.00 98.12 108 ALA A N 1
ATOM 852 C CA . ALA A 1 108 ? 22.768 7.149 -5.345 1.00 98.12 108 ALA A CA 1
ATOM 853 C C . ALA A 1 108 ? 21.677 6.567 -4.420 1.00 98.12 108 ALA A C 1
ATOM 855 O O . ALA A 1 108 ? 21.145 7.290 -3.580 1.00 98.12 108 ALA A O 1
ATOM 856 N N . ILE A 1 109 ? 21.386 5.259 -4.502 1.00 98.12 109 ILE A N 1
ATOM 857 C CA . ILE A 1 109 ? 20.491 4.592 -3.538 1.00 98.12 109 ILE A CA 1
ATOM 858 C C . ILE A 1 109 ? 21.106 4.577 -2.133 1.00 98.12 109 ILE A C 1
ATOM 860 O O . ILE A 1 109 ? 20.387 4.817 -1.169 1.00 98.12 109 ILE A O 1
ATOM 864 N N . LEU A 1 110 ? 22.415 4.331 -1.986 1.00 98.19 110 LEU A N 1
ATOM 865 C CA . LEU A 1 110 ? 23.072 4.393 -0.671 1.00 98.19 110 LEU A CA 1
ATOM 866 C C . LEU A 1 110 ? 23.021 5.805 -0.065 1.00 98.19 110 LEU A C 1
ATOM 868 O O . LEU A 1 110 ? 22.881 5.954 1.144 1.00 98.19 110 LEU A O 1
ATOM 872 N N . GLU A 1 111 ? 23.121 6.851 -0.882 1.00 98.19 111 GLU A N 1
ATOM 873 C CA . GLU A 1 111 ? 22.970 8.238 -0.429 1.00 98.19 111 GLU A CA 1
ATOM 874 C C . GLU A 1 111 ? 21.528 8.542 -0.006 1.00 98.19 111 GLU A C 1
ATOM 876 O O . GLU A 1 111 ? 21.326 9.050 1.097 1.00 98.19 111 GLU A O 1
ATOM 881 N N . TRP A 1 112 ? 20.533 8.132 -0.801 1.00 98.31 112 TRP A N 1
ATOM 882 C CA . TRP A 1 112 ? 19.114 8.229 -0.437 1.00 98.31 112 TRP A CA 1
ATOM 883 C C . TRP A 1 112 ? 18.799 7.460 0.862 1.00 98.31 112 TRP A C 1
ATOM 885 O O . TRP A 1 112 ? 18.141 7.989 1.759 1.00 98.31 112 TRP A O 1
ATOM 895 N N . GLN A 1 113 ? 19.331 6.242 1.013 1.00 98.25 113 GLN A N 1
ATOM 896 C CA . GLN A 1 113 ? 19.152 5.399 2.199 1.00 98.25 113 GLN A CA 1
ATOM 897 C C . GLN A 1 113 ? 19.734 6.042 3.461 1.00 98.25 113 GLN A C 1
ATOM 899 O O . GLN A 1 113 ? 19.078 6.013 4.497 1.00 98.25 113 GLN A O 1
ATOM 904 N N . ARG A 1 114 ? 20.922 6.659 3.404 1.00 97.88 114 ARG A N 1
ATOM 905 C CA . ARG A 1 114 ? 21.506 7.341 4.577 1.00 97.88 114 ARG A CA 1
ATOM 906 C C . ARG A 1 114 ? 20.636 8.492 5.088 1.00 97.88 114 ARG A C 1
ATOM 908 O O . ARG A 1 114 ? 20.659 8.771 6.282 1.00 97.88 114 ARG A O 1
ATOM 915 N N . THR A 1 115 ? 19.893 9.160 4.206 1.00 96.56 115 THR A N 1
ATOM 916 C CA . THR A 1 115 ? 18.974 10.244 4.583 1.00 96.56 115 THR A CA 1
ATOM 917 C C . THR A 1 115 ? 17.637 9.711 5.096 1.00 96.56 115 THR A C 1
ATOM 919 O O . THR A 1 115 ? 17.170 10.160 6.142 1.00 96.56 115 THR A O 1
ATOM 922 N N . ASN A 1 116 ? 17.032 8.755 4.388 1.00 97.62 116 ASN A N 1
ATOM 923 C CA . ASN A 1 116 ? 15.637 8.357 4.613 1.00 97.62 116 ASN A CA 1
ATOM 924 C C . ASN A 1 116 ? 15.468 7.077 5.446 1.00 97.62 116 ASN A C 1
ATOM 926 O O . ASN A 1 116 ? 14.384 6.833 5.964 1.00 97.62 116 ASN A O 1
ATOM 930 N N . PHE A 1 117 ? 16.531 6.288 5.620 1.00 98.19 117 PHE A N 1
ATOM 931 C CA . PHE A 1 117 ? 16.568 5.077 6.447 1.00 98.19 117 PHE A CA 1
ATOM 932 C C . PHE A 1 117 ? 17.960 4.856 7.094 1.00 98.19 117 PHE A C 1
ATOM 934 O O . PHE A 1 117 ? 18.613 3.833 6.852 1.00 98.19 117 PHE A O 1
ATOM 941 N N . PRO A 1 118 ? 18.464 5.797 7.919 1.00 97.88 118 PRO A N 1
ATOM 942 C CA . PRO A 1 118 ? 19.734 5.630 8.633 1.00 97.88 118 PRO A CA 1
ATOM 943 C C . PRO A 1 118 ? 19.737 4.447 9.622 1.00 97.88 118 PRO A C 1
ATOM 945 O O . PRO A 1 118 ? 20.801 3.956 9.991 1.00 97.88 118 PRO A O 1
ATOM 948 N N . GLU A 1 119 ? 18.570 3.941 10.029 1.00 98.38 119 GLU A N 1
ATOM 949 C CA . GLU A 1 119 ? 18.423 2.826 10.972 1.00 98.38 119 GLU A CA 1
ATOM 950 C C . GLU A 1 119 ? 18.773 1.443 10.374 1.00 98.38 119 GLU A C 1
ATOM 952 O O . GLU A 1 119 ? 18.765 0.440 11.092 1.00 98.38 119 GLU A O 1
ATOM 957 N N . LEU A 1 120 ? 19.130 1.356 9.085 1.00 98.44 120 LEU A N 1
ATOM 958 C CA . LEU A 1 120 ? 19.536 0.098 8.442 1.00 98.44 120 LEU A CA 1
ATOM 959 C C . LEU A 1 120 ? 20.743 -0.561 9.139 1.00 98.44 120 LEU A C 1
ATOM 961 O O . LEU A 1 120 ? 20.757 -1.779 9.324 1.00 98.44 120 LEU A O 1
ATOM 965 N N . ASP A 1 121 ? 21.725 0.219 9.598 1.00 97.44 121 ASP A N 1
ATOM 966 C CA . ASP A 1 121 ? 22.880 -0.319 10.335 1.00 97.44 121 ASP A CA 1
ATOM 967 C C . ASP A 1 121 ? 22.482 -0.888 11.710 1.00 97.44 121 ASP A C 1
ATOM 969 O O . ASP A 1 121 ? 23.083 -1.859 12.183 1.00 97.44 121 ASP A O 1
ATOM 973 N N . LEU A 1 122 ? 21.425 -0.355 12.336 1.00 98.25 122 LEU A N 1
ATOM 974 C CA . LEU A 1 122 ? 20.864 -0.889 13.580 1.00 98.25 122 LEU A CA 1
ATOM 975 C C . LEU A 1 122 ? 20.194 -2.249 13.334 1.00 98.25 122 LEU A C 1
ATOM 977 O O . LEU A 1 122 ? 20.503 -3.214 14.038 1.00 98.25 122 LEU A O 1
ATOM 981 N N . LEU A 1 123 ? 19.349 -2.354 12.300 1.00 98.50 123 LEU A N 1
ATOM 982 C CA . LEU A 1 123 ? 18.766 -3.626 11.848 1.00 98.50 123 LEU A CA 1
ATOM 983 C C . LEU A 1 123 ? 19.857 -4.673 11.602 1.00 98.50 123 LEU A C 1
ATOM 985 O O . LEU A 1 123 ? 19.802 -5.787 12.122 1.00 98.50 123 LEU A O 1
ATOM 989 N N . LEU A 1 124 ? 20.872 -4.297 10.827 1.00 98.06 124 LEU A N 1
ATOM 990 C CA . LEU A 1 124 ? 21.986 -5.164 10.472 1.00 98.06 124 LEU A CA 1
ATOM 991 C C . LEU A 1 124 ? 22.826 -5.565 11.697 1.00 98.06 124 LEU A C 1
ATOM 993 O O . LEU A 1 124 ? 23.312 -6.697 11.755 1.00 98.06 124 LEU A O 1
ATOM 997 N N . THR A 1 125 ? 22.987 -4.699 12.695 1.00 98.44 125 THR A N 1
ATOM 998 C CA . THR A 1 125 ? 23.715 -5.027 13.934 1.00 98.44 125 THR A CA 1
ATOM 999 C C . THR A 1 125 ? 23.008 -6.117 14.743 1.00 98.44 125 THR A C 1
ATOM 1001 O O . THR A 1 125 ? 23.665 -7.028 15.244 1.00 98.44 125 THR A O 1
ATOM 1004 N N . TYR A 1 126 ? 21.675 -6.082 14.819 1.00 98.31 126 TYR A N 1
ATOM 1005 C CA . TYR A 1 126 ? 20.882 -7.029 15.613 1.00 98.31 126 TYR A CA 1
ATOM 1006 C C . TYR A 1 126 ? 20.176 -8.123 14.791 1.00 98.31 126 TYR A C 1
ATOM 1008 O O . TYR A 1 126 ? 19.327 -8.828 15.334 1.00 98.31 126 TYR A O 1
ATOM 1016 N N . TRP A 1 127 ? 20.538 -8.314 13.517 1.00 98.12 127 TRP A N 1
ATOM 1017 C CA . TRP A 1 127 ? 19.877 -9.275 12.619 1.00 98.12 127 TRP A CA 1
ATOM 1018 C C . TRP A 1 127 ? 19.732 -10.677 13.234 1.00 98.12 127 TRP A C 1
ATOM 1020 O O . TRP A 1 127 ? 18.625 -11.193 13.322 1.00 98.12 127 TRP A O 1
ATOM 1030 N N . GLU A 1 128 ? 20.815 -11.261 13.758 1.00 97.38 128 GLU A N 1
ATOM 1031 C CA . GLU A 1 128 ? 20.784 -12.603 14.371 1.00 97.38 128 GLU A CA 1
ATOM 1032 C C . GLU A 1 128 ? 19.961 -12.681 15.671 1.00 97.38 128 GLU A C 1
ATOM 1034 O O . GLU A 1 128 ? 19.572 -13.773 16.078 1.00 97.38 128 GLU A O 1
ATOM 1039 N N . LYS A 1 129 ? 19.679 -11.549 16.339 1.00 98.00 129 LYS A N 1
ATOM 1040 C CA . LYS A 1 129 ? 18.840 -11.518 17.551 1.00 98.00 129 LYS A CA 1
ATOM 1041 C C . LYS A 1 129 ? 17.360 -11.694 17.203 1.00 98.00 129 LYS A C 1
ATOM 1043 O O . LYS A 1 129 ? 16.671 -12.443 17.889 1.00 98.00 129 LYS A O 1
ATOM 1048 N N . TYR A 1 130 ? 16.881 -10.989 16.177 1.00 97.81 130 TYR A N 1
ATOM 1049 C CA . TYR A 1 130 ? 15.455 -10.937 15.820 1.00 97.81 130 TYR A CA 1
ATOM 1050 C C . TYR A 1 130 ? 15.084 -11.856 14.648 1.00 97.81 130 TYR A C 1
ATOM 1052 O O . TYR A 1 130 ? 13.952 -12.320 14.561 1.00 97.81 130 TYR A O 1
ATOM 1060 N N . PHE A 1 131 ? 16.046 -12.177 13.779 1.00 97.31 131 PHE A N 1
ATOM 1061 C CA . PHE A 1 131 ? 15.866 -12.998 12.578 1.00 97.31 131 PHE A CA 1
ATOM 1062 C C . PHE A 1 131 ? 16.851 -14.189 12.525 1.00 97.31 131 PHE A C 1
ATOM 1064 O O . PHE A 1 131 ? 17.489 -14.411 11.491 1.00 97.31 131 PHE A O 1
ATOM 1071 N N . PRO A 1 132 ? 17.003 -14.971 13.618 1.00 96.94 132 PRO A N 1
ATOM 1072 C CA . PRO A 1 132 ? 18.021 -16.016 13.721 1.00 96.94 132 PRO A CA 1
ATOM 1073 C C . PRO A 1 132 ? 17.887 -17.063 12.611 1.00 96.94 132 PRO A C 1
ATOM 1075 O O . PRO A 1 132 ? 16.826 -17.659 12.411 1.00 96.94 132 PRO A O 1
ATOM 1078 N N . GLY A 1 133 ? 18.987 -17.315 11.899 1.00 94.31 133 GLY A N 1
ATOM 1079 C CA . GLY A 1 133 ? 19.037 -18.303 10.818 1.00 94.31 133 GLY A CA 1
ATOM 1080 C C . GLY A 1 133 ? 18.369 -17.879 9.502 1.00 94.31 133 GLY A C 1
ATOM 1081 O O . GLY A 1 133 ? 18.351 -18.679 8.563 1.00 94.31 133 GLY A O 1
ATOM 1082 N N . LEU A 1 134 ? 17.854 -16.648 9.390 1.00 94.31 134 LEU A N 1
ATOM 1083 C CA . LEU A 1 134 ? 17.470 -16.066 8.101 1.00 94.31 134 LEU A CA 1
ATOM 1084 C C . LEU A 1 134 ? 18.691 -15.417 7.424 1.00 94.31 134 LEU A C 1
ATOM 1086 O O . LEU A 1 134 ? 19.482 -14.766 8.109 1.00 94.31 134 LEU A O 1
ATOM 1090 N N . PRO A 1 135 ? 18.859 -15.534 6.091 1.00 92.50 135 PRO A N 1
ATOM 1091 C CA . PRO A 1 135 ? 19.956 -14.880 5.384 1.00 92.50 135 PRO A CA 1
ATOM 1092 C C . PRO A 1 135 ? 19.964 -13.370 5.636 1.00 92.50 135 PRO A C 1
ATOM 1094 O O . PRO A 1 135 ? 18.964 -12.699 5.390 1.00 92.50 135 PRO A O 1
ATOM 1097 N N . ARG A 1 136 ? 21.104 -12.844 6.097 1.00 93.88 136 ARG A N 1
ATOM 1098 C CA . ARG A 1 136 ? 21.313 -11.408 6.325 1.00 93.88 136 ARG A CA 1
ATOM 1099 C C . ARG A 1 136 ? 20.958 -10.598 5.078 1.00 93.88 136 ARG A C 1
ATOM 1101 O O . ARG A 1 136 ? 21.354 -10.967 3.971 1.00 93.88 136 ARG A O 1
ATOM 1108 N N . PHE A 1 137 ? 20.262 -9.482 5.285 1.00 95.56 137 PHE A N 1
ATOM 1109 C CA . PHE A 1 137 ? 19.887 -8.540 4.234 1.00 95.56 137 PHE A CA 1
ATOM 1110 C C . PHE A 1 137 ? 21.063 -8.146 3.317 1.00 95.56 137 PHE A C 1
ATOM 1112 O O . PHE A 1 137 ? 22.184 -7.919 3.779 1.00 95.56 137 PHE A O 1
ATOM 1119 N N . GLN A 1 138 ? 20.782 -8.035 2.014 1.00 95.44 138 GLN A N 1
ATOM 1120 C CA . GLN A 1 138 ? 21.711 -7.571 0.982 1.00 95.44 138 GLN A CA 1
ATOM 1121 C C . GLN A 1 138 ? 20.973 -6.669 -0.012 1.00 95.44 138 GLN A C 1
ATOM 1123 O O . GLN A 1 138 ? 19.935 -7.057 -0.553 1.00 95.44 138 GLN A O 1
ATOM 1128 N N . LEU A 1 139 ? 21.542 -5.496 -0.302 1.00 97.88 139 LEU A N 1
ATOM 1129 C CA . LEU A 1 139 ? 21.001 -4.551 -1.279 1.00 97.88 139 LEU A CA 1
ATOM 1130 C C . LEU A 1 139 ? 21.393 -4.966 -2.709 1.00 97.88 139 LEU A C 1
ATOM 1132 O O . LEU A 1 139 ? 22.358 -4.457 -3.282 1.00 97.88 139 LEU A O 1
ATOM 1136 N N . VAL A 1 140 ? 20.660 -5.939 -3.252 1.00 98.06 140 VAL A N 1
ATOM 1137 C CA . VAL A 1 140 ? 20.864 -6.520 -4.589 1.00 98.06 140 VAL A CA 1
ATOM 1138 C C . VAL A 1 140 ? 19.536 -6.751 -5.309 1.00 98.06 140 VAL A C 1
ATOM 1140 O O . VAL A 1 140 ? 18.498 -6.991 -4.686 1.00 98.06 140 VAL A O 1
ATOM 1143 N N . ALA A 1 141 ? 19.572 -6.750 -6.641 1.00 98.31 141 ALA A N 1
ATOM 1144 C CA . ALA A 1 141 ? 18.463 -7.233 -7.448 1.00 98.31 141 ALA A CA 1
ATOM 1145 C C . ALA A 1 141 ? 18.459 -8.768 -7.427 1.00 98.31 141 ALA A C 1
ATOM 1147 O O . ALA A 1 141 ? 19.494 -9.399 -7.647 1.00 98.31 141 ALA A O 1
ATOM 1148 N N . LYS A 1 142 ? 17.296 -9.367 -7.171 1.00 97.94 142 LYS A N 1
ATOM 1149 C CA . LYS A 1 142 ? 17.039 -10.808 -7.249 1.00 97.94 142 LYS A CA 1
ATOM 1150 C C . LYS A 1 142 ? 16.315 -11.089 -8.563 1.00 97.94 142 LYS A C 1
ATOM 1152 O O . LYS A 1 142 ? 15.236 -10.558 -8.805 1.00 97.94 142 LYS A O 1
ATOM 1157 N N . ILE A 1 143 ? 16.911 -11.895 -9.432 1.00 97.81 143 ILE A N 1
ATOM 1158 C CA . ILE A 1 143 ? 16.401 -12.179 -10.777 1.00 97.81 143 ILE A CA 1
ATOM 1159 C C . ILE A 1 143 ? 15.842 -13.601 -10.776 1.00 97.81 143 ILE A C 1
ATOM 1161 O O . ILE A 1 143 ? 16.603 -14.567 -10.786 1.00 97.81 143 ILE A O 1
ATOM 1165 N N . GLY A 1 144 ? 14.518 -13.728 -10.712 1.00 96.88 144 GLY A N 1
ATOM 1166 C CA . GLY A 1 144 ? 13.821 -15.011 -10.725 1.00 96.88 144 GLY A CA 1
ATOM 1167 C C . GLY A 1 144 ? 13.739 -15.664 -12.108 1.00 96.88 144 GLY A C 1
ATOM 1168 O O . GLY A 1 144 ? 14.032 -15.054 -13.138 1.00 96.88 144 GLY A O 1
ATOM 1169 N N . GLU A 1 145 ? 13.297 -16.920 -12.124 1.00 95.69 145 GLU A N 1
ATOM 1170 C CA . GLU A 1 145 ? 12.915 -17.638 -13.346 1.00 95.69 145 GLU A CA 1
ATOM 1171 C C . GLU A 1 145 ? 11.604 -17.062 -13.934 1.00 95.69 145 GLU A C 1
ATOM 1173 O O . GLU A 1 145 ? 10.735 -16.575 -13.206 1.00 95.69 145 GLU A O 1
ATOM 1178 N N . LEU A 1 146 ? 11.442 -17.112 -15.262 1.00 95.88 146 LEU A N 1
ATOM 1179 C CA . LEU A 1 146 ? 10.174 -16.759 -15.912 1.00 95.88 146 LEU A CA 1
ATOM 1180 C C . LEU A 1 146 ? 9.136 -17.872 -15.697 1.00 95.88 146 LEU A C 1
ATOM 1182 O O . LEU A 1 146 ? 9.457 -19.052 -15.802 1.00 95.88 146 LEU A O 1
ATOM 1186 N N . ARG A 1 147 ? 7.863 -17.504 -15.492 1.00 93.00 147 ARG A N 1
ATOM 1187 C CA . ARG A 1 147 ? 6.741 -18.470 -15.494 1.00 93.00 147 ARG A CA 1
ATOM 1188 C C . ARG A 1 147 ? 6.466 -19.072 -16.883 1.00 93.00 147 ARG A C 1
ATOM 1190 O O . ARG A 1 147 ? 5.852 -20.130 -16.976 1.00 93.00 147 ARG A O 1
ATOM 1197 N N . SER A 1 148 ? 6.870 -18.370 -17.940 1.00 95.94 148 SER A N 1
ATOM 1198 C CA . SER A 1 148 ? 6.664 -18.706 -19.351 1.00 95.94 148 SER A CA 1
ATOM 1199 C C . SER A 1 148 ? 7.660 -17.913 -20.201 1.00 95.94 148 SER A C 1
ATOM 1201 O O . SER A 1 148 ? 7.886 -16.736 -19.923 1.00 95.94 148 SER A O 1
ATOM 1203 N N . ASP A 1 149 ? 8.206 -18.512 -21.259 1.00 96.69 149 ASP A N 1
ATOM 1204 C CA . ASP A 1 149 ? 9.048 -17.804 -22.239 1.00 96.69 149 ASP A CA 1
ATOM 1205 C C . ASP A 1 149 ? 8.222 -16.996 -23.259 1.00 96.69 149 ASP A C 1
ATOM 1207 O O . ASP A 1 149 ? 8.753 -16.145 -23.973 1.00 96.69 149 ASP A O 1
ATOM 1211 N N . VAL A 1 150 ? 6.906 -17.235 -23.319 1.00 98.38 150 VAL A N 1
ATOM 1212 C CA . VAL A 1 150 ? 5.954 -16.504 -24.170 1.00 98.38 150 VAL A CA 1
ATOM 1213 C C . VAL A 1 150 ? 5.027 -15.607 -23.355 1.00 98.38 150 VAL A C 1
ATOM 1215 O O . VAL A 1 150 ? 4.726 -15.886 -22.192 1.00 98.38 150 VAL A O 1
ATOM 1218 N N . ILE A 1 151 ? 4.539 -14.546 -23.995 1.00 98.50 151 ILE A N 1
ATOM 1219 C CA . ILE A 1 151 ? 3.458 -13.691 -23.507 1.00 98.50 151 ILE A CA 1
ATOM 1220 C C . ILE A 1 151 ? 2.174 -14.528 -23.437 1.00 98.50 151 ILE A C 1
ATOM 1222 O O . ILE A 1 151 ? 1.758 -15.150 -24.413 1.00 98.50 151 ILE A O 1
ATOM 1226 N N . GLU A 1 152 ? 1.546 -14.550 -22.270 1.00 97.94 152 GLU A N 1
ATOM 1227 C CA . GLU A 1 152 ? 0.498 -15.502 -21.899 1.00 97.94 152 GLU A CA 1
ATOM 1228 C C . GLU A 1 152 ? -0.912 -14.987 -22.229 1.00 97.94 152 GLU A C 1
ATOM 1230 O O . GLU A 1 152 ? -1.843 -15.774 -22.398 1.00 97.94 152 GLU A O 1
ATOM 1235 N N . ILE A 1 153 ? -1.086 -13.663 -22.309 1.00 98.12 153 ILE A N 1
ATOM 1236 C CA . ILE A 1 153 ? -2.385 -12.995 -22.457 1.00 98.12 153 ILE A CA 1
ATOM 1237 C C . ILE A 1 153 ? -2.281 -11.714 -23.295 1.00 98.12 153 ILE A C 1
ATOM 1239 O O . ILE A 1 153 ? -1.216 -11.117 -23.447 1.00 98.12 153 ILE A O 1
ATOM 1243 N N . GLY A 1 154 ? -3.422 -11.273 -23.823 1.00 97.38 154 GLY A N 1
ATOM 1244 C CA . GLY A 1 154 ? -3.562 -10.000 -24.517 1.00 97.38 154 GLY A CA 1
ATOM 1245 C C . GLY A 1 154 ? -3.309 -10.104 -26.018 1.00 97.38 154 GLY A C 1
ATOM 1246 O O . GLY A 1 154 ? -3.326 -11.179 -26.613 1.00 97.38 154 GLY A O 1
ATOM 1247 N N . LYS A 1 155 ? -3.085 -8.950 -26.648 1.00 97.50 155 LYS A N 1
ATOM 1248 C CA . LYS A 1 155 ? -2.921 -8.803 -28.101 1.00 97.50 155 LYS A CA 1
ATOM 1249 C C . LYS A 1 155 ? -1.686 -9.535 -28.644 1.00 97.50 155 LYS A C 1
ATOM 1251 O O . LYS A 1 155 ? -1.668 -9.902 -29.814 1.00 97.50 155 LYS A O 1
ATOM 1256 N N . TYR A 1 156 ? -0.668 -9.714 -27.806 1.00 97.38 156 TYR A N 1
ATOM 1257 C CA . TYR A 1 156 ? 0.627 -10.296 -28.169 1.00 97.38 156 TYR A CA 1
ATOM 1258 C C . TYR A 1 156 ? 0.801 -11.736 -27.656 1.00 97.38 156 TYR A C 1
ATOM 1260 O O . TYR A 1 156 ? 1.911 -12.259 -27.678 1.00 97.38 156 TYR A O 1
ATOM 1268 N N . ALA A 1 157 ? -0.277 -12.384 -27.195 1.00 98.25 157 ALA A N 1
ATOM 1269 C CA . ALA A 1 157 ? -0.221 -13.743 -26.662 1.00 98.25 157 ALA A CA 1
ATOM 1270 C C . ALA A 1 157 ? 0.399 -14.742 -27.662 1.00 98.25 157 ALA A C 1
ATOM 1272 O O . ALA A 1 157 ? 0.122 -14.697 -28.863 1.00 98.25 157 ALA A O 1
ATOM 1273 N N . GLY A 1 158 ? 1.244 -15.643 -27.158 1.00 98.19 158 GLY A N 1
ATOM 1274 C CA . GLY A 1 158 ? 1.996 -16.627 -27.943 1.00 98.19 158 GLY A CA 1
ATOM 1275 C C . GLY A 1 158 ? 3.281 -16.101 -28.598 1.00 98.19 158 GLY A C 1
ATOM 1276 O O . GLY A 1 158 ? 4.049 -16.901 -29.126 1.00 98.19 158 GLY A O 1
ATOM 1277 N N . GLN A 1 159 ? 3.554 -14.792 -28.555 1.00 98.31 159 GLN A N 1
ATOM 1278 C CA . GLN A 1 159 ? 4.859 -14.237 -28.943 1.00 98.31 159 GLN A CA 1
ATOM 1279 C C . GLN A 1 159 ? 5.872 -14.427 -27.799 1.00 98.31 159 GLN A C 1
ATOM 1281 O O . GLN A 1 159 ? 5.449 -14.493 -26.643 1.00 98.31 159 GLN A O 1
ATOM 1286 N N . PRO A 1 160 ? 7.190 -14.495 -28.067 1.00 98.44 160 PRO A N 1
ATOM 1287 C CA . PRO A 1 160 ? 8.207 -14.485 -27.014 1.00 98.44 160 PRO A CA 1
ATOM 1288 C C . PRO A 1 160 ? 8.053 -13.274 -26.085 1.00 98.44 160 PRO A C 1
ATOM 1290 O O . PRO A 1 160 ? 7.630 -12.202 -26.530 1.00 98.44 160 PRO A O 1
ATOM 1293 N N . LYS A 1 161 ? 8.413 -13.417 -24.805 1.00 98.38 161 LYS A N 1
ATOM 1294 C CA . LYS A 1 161 ? 8.542 -12.250 -23.924 1.00 98.38 161 LYS A CA 1
ATOM 1295 C C . LYS A 1 161 ? 9.637 -11.315 -24.445 1.00 98.38 161 LYS A C 1
ATOM 1297 O O . LYS A 1 161 ? 10.634 -11.736 -25.023 1.00 98.38 161 LYS A O 1
ATOM 1302 N N . ILE A 1 162 ? 9.413 -10.026 -24.237 1.00 98.44 162 ILE A N 1
ATOM 1303 C CA . ILE A 1 162 ? 10.250 -8.931 -24.713 1.00 98.44 162 ILE A CA 1
ATOM 1304 C C . ILE A 1 162 ? 11.449 -8.791 -23.775 1.00 98.44 162 ILE A C 1
ATOM 1306 O O . ILE A 1 162 ? 11.266 -8.526 -22.587 1.00 98.44 162 ILE A O 1
ATOM 1310 N N . GLU A 1 163 ? 12.666 -8.933 -24.295 1.00 97.69 163 GLU A N 1
ATOM 1311 C CA . GLU A 1 163 ? 13.898 -8.777 -23.506 1.00 97.69 163 GLU A CA 1
ATOM 1312 C C . GLU A 1 163 ? 14.436 -7.341 -23.554 1.00 97.69 163 GLU A C 1
ATOM 1314 O O . GLU A 1 163 ? 15.115 -6.913 -22.622 1.00 97.69 163 GLU A O 1
ATOM 1319 N N . ARG A 1 164 ? 14.118 -6.570 -24.606 1.00 97.62 164 ARG A N 1
ATOM 1320 C CA . ARG A 1 164 ? 14.565 -5.178 -24.771 1.00 97.62 164 ARG A CA 1
ATOM 1321 C C . ARG A 1 164 ? 13.398 -4.200 -24.769 1.00 97.62 164 ARG A C 1
ATOM 1323 O O . ARG A 1 164 ? 12.460 -4.323 -25.552 1.00 97.62 164 ARG A O 1
ATOM 1330 N N . ALA A 1 165 ? 13.480 -3.141 -23.974 1.00 96.69 165 ALA A N 1
ATOM 1331 C CA . ALA A 1 165 ? 12.491 -2.072 -23.953 1.00 96.69 165 ALA A CA 1
ATOM 1332 C C . ALA A 1 165 ? 12.286 -1.416 -25.338 1.00 96.69 165 ALA A C 1
ATOM 1334 O O . ALA A 1 165 ? 11.171 -1.001 -25.662 1.00 96.69 165 ALA A O 1
ATOM 1335 N N . ALA A 1 166 ? 13.301 -1.367 -26.210 1.00 95.19 166 ALA A N 1
ATOM 1336 C CA . ALA A 1 166 ? 13.156 -0.896 -27.594 1.00 95.19 166 ALA A CA 1
ATOM 1337 C C . ALA A 1 166 ? 12.207 -1.746 -28.464 1.00 95.19 166 ALA A C 1
ATOM 1339 O O . ALA A 1 166 ? 11.572 -1.196 -29.362 1.00 95.19 166 ALA A O 1
ATOM 1340 N N . GLU A 1 167 ? 12.051 -3.041 -28.177 1.00 96.44 167 GLU A N 1
ATOM 1341 C CA . GLU A 1 167 ? 11.157 -3.955 -28.908 1.00 96.44 167 GLU A CA 1
ATOM 1342 C C . GLU A 1 167 ? 9.676 -3.755 -28.524 1.00 96.44 167 GLU A C 1
ATOM 1344 O O . GLU A 1 167 ? 8.778 -4.201 -29.240 1.00 96.44 167 GLU A O 1
ATOM 1349 N N . MET A 1 168 ? 9.389 -3.043 -27.425 1.00 96.31 168 MET A N 1
ATOM 1350 C CA . MET A 1 168 ? 8.017 -2.728 -27.017 1.00 96.31 168 MET A CA 1
ATOM 1351 C C . MET A 1 168 ? 7.290 -1.875 -28.067 1.00 96.31 168 MET A C 1
ATOM 1353 O O . MET A 1 168 ? 7.702 -0.750 -28.379 1.00 96.31 168 MET A O 1
ATOM 1357 N N . ALA A 1 169 ? 6.163 -2.398 -28.558 1.00 92.56 169 ALA A N 1
ATOM 1358 C CA . ALA A 1 169 ? 5.391 -1.817 -29.650 1.00 92.56 169 ALA A CA 1
ATOM 1359 C C . ALA A 1 169 ? 4.481 -0.654 -29.206 1.00 92.56 169 ALA A C 1
ATOM 1361 O O . ALA A 1 169 ? 3.678 -0.770 -28.275 1.00 92.56 169 ALA A O 1
ATOM 1362 N N . GLY A 1 170 ? 4.545 0.465 -29.934 1.00 89.31 170 GLY A N 1
ATOM 1363 C CA . GLY A 1 170 ? 3.705 1.641 -29.689 1.00 89.31 170 GLY A CA 1
ATOM 1364 C C . GLY A 1 170 ? 3.826 2.160 -28.252 1.00 89.31 170 GLY A C 1
ATOM 1365 O O . GLY A 1 170 ? 4.926 2.322 -27.728 1.00 89.31 170 GLY A O 1
ATOM 1366 N N . ASN A 1 171 ? 2.688 2.388 -27.592 1.00 93.31 171 ASN A N 1
ATOM 1367 C CA . ASN A 1 171 ? 2.657 2.952 -26.239 1.00 93.31 171 ASN A CA 1
ATOM 1368 C C . ASN A 1 171 ? 3.081 1.976 -25.124 1.00 93.31 171 ASN A C 1
ATOM 1370 O O . ASN A 1 171 ? 3.204 2.422 -23.985 1.00 93.31 171 ASN A O 1
ATOM 1374 N N . MET A 1 172 ? 3.355 0.694 -25.418 1.00 97.00 172 MET A N 1
ATOM 1375 C CA . MET A 1 172 ? 3.824 -0.278 -24.414 1.00 97.00 172 MET A CA 1
ATOM 1376 C C . MET A 1 172 ? 5.028 0.245 -23.624 1.00 97.00 172 MET A C 1
ATOM 1378 O O . MET A 1 172 ? 5.028 0.157 -22.402 1.00 97.00 172 MET A O 1
ATOM 1382 N N . PHE A 1 173 ? 5.996 0.866 -24.304 1.00 96.06 173 PHE A N 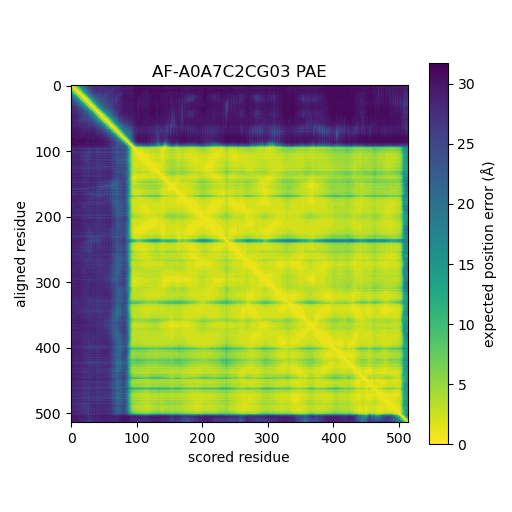1
ATOM 1383 C CA . PHE A 1 173 ? 7.212 1.418 -23.700 1.00 96.06 173 PHE A CA 1
ATOM 1384 C C . PHE A 1 173 ? 6.921 2.433 -22.582 1.00 96.06 173 PHE A C 1
ATOM 1386 O O . PHE A 1 173 ? 7.348 2.265 -21.441 1.00 96.06 173 PHE A O 1
ATOM 1393 N N . TYR A 1 174 ? 6.124 3.463 -22.880 1.00 95.50 174 TYR A N 1
ATOM 1394 C CA . TYR A 1 174 ? 5.769 4.490 -21.899 1.00 95.50 174 TYR A CA 1
ATOM 1395 C C . TYR A 1 174 ? 4.767 3.988 -20.850 1.00 95.50 174 TYR A C 1
ATOM 1397 O O . TYR A 1 174 ? 4.785 4.463 -19.716 1.00 95.50 174 TYR A O 1
ATOM 1405 N N . THR A 1 175 ? 3.916 3.011 -21.179 1.00 97.44 175 THR A N 1
ATOM 1406 C CA . THR A 1 175 ? 3.051 2.358 -20.185 1.00 97.44 175 THR A CA 1
ATOM 1407 C C . THR A 1 175 ? 3.873 1.514 -19.203 1.00 97.44 175 THR A C 1
ATOM 1409 O O . THR A 1 175 ? 3.639 1.612 -18.001 1.00 97.44 175 THR A O 1
ATOM 1412 N N . ALA A 1 176 ? 4.882 0.772 -19.670 1.00 98.25 176 ALA A N 1
ATOM 1413 C CA . ALA A 1 176 ? 5.814 0.044 -18.812 1.00 98.25 176 ALA A CA 1
ATOM 1414 C C . ALA A 1 176 ? 6.633 1.002 -17.934 1.00 98.25 176 ALA A C 1
ATOM 1416 O O . ALA A 1 176 ? 6.671 0.804 -16.723 1.00 98.25 176 ALA A O 1
ATOM 1417 N N . ARG A 1 177 ? 7.174 2.099 -18.500 1.00 97.31 177 ARG A N 1
ATOM 1418 C CA . ARG A 1 177 ? 7.832 3.177 -17.730 1.00 97.31 177 ARG A CA 1
ATOM 1419 C C . ARG A 1 177 ? 6.952 3.654 -16.571 1.00 97.31 177 ARG A C 1
ATOM 1421 O O . ARG A 1 177 ? 7.421 3.733 -15.441 1.00 97.31 177 ARG A O 1
ATOM 1428 N N . ARG A 1 178 ? 5.673 3.958 -16.836 1.00 97.81 178 ARG A N 1
ATOM 1429 C CA . ARG A 1 178 ? 4.724 4.429 -15.810 1.00 97.81 178 ARG A CA 1
ATOM 1430 C C . ARG A 1 178 ? 4.496 3.402 -14.702 1.00 97.81 178 ARG A C 1
ATOM 1432 O O . ARG A 1 178 ? 4.385 3.812 -13.554 1.00 97.81 178 ARG A O 1
ATOM 1439 N N . ILE A 1 179 ? 4.439 2.109 -15.028 1.00 98.44 179 ILE A N 1
ATOM 1440 C CA . ILE A 1 179 ? 4.250 1.035 -14.040 1.00 98.44 179 ILE A CA 1
ATOM 1441 C C . ILE A 1 179 ? 5.518 0.838 -13.198 1.00 98.44 179 ILE A C 1
ATOM 1443 O O . ILE A 1 179 ? 5.423 0.853 -11.979 1.00 98.44 179 ILE A O 1
ATOM 1447 N N . ILE A 1 180 ? 6.698 0.748 -13.821 1.00 98.62 180 ILE A N 1
ATOM 1448 C CA . ILE A 1 180 ? 7.986 0.607 -13.113 1.00 98.62 180 ILE A CA 1
ATOM 1449 C C . ILE A 1 180 ? 8.233 1.811 -12.189 1.00 98.62 180 ILE A C 1
ATOM 1451 O O . ILE A 1 180 ? 8.634 1.647 -11.041 1.00 98.62 180 ILE A O 1
ATOM 1455 N N . ARG A 1 181 ? 7.925 3.028 -12.660 1.00 98.62 181 ARG A N 1
ATOM 1456 C CA . ARG A 1 181 ? 7.985 4.262 -11.863 1.00 98.62 181 ARG A CA 1
ATOM 1457 C C . ARG A 1 181 ? 6.975 4.273 -10.714 1.00 98.62 181 ARG A C 1
ATOM 1459 O O . ARG A 1 181 ? 7.301 4.766 -9.643 1.00 98.62 181 ARG A O 1
ATOM 1466 N N . ALA A 1 182 ? 5.758 3.768 -10.925 1.00 98.38 182 ALA A N 1
ATOM 1467 C CA . ALA A 1 182 ? 4.770 3.662 -9.856 1.00 98.38 182 ALA A CA 1
ATOM 1468 C C . ALA A 1 182 ? 5.238 2.674 -8.779 1.00 98.38 182 ALA A C 1
ATOM 1470 O O . ALA A 1 182 ? 5.292 3.069 -7.622 1.00 98.38 182 ALA A O 1
ATOM 1471 N N . GLN A 1 183 ? 5.665 1.468 -9.173 1.00 98.38 183 GLN A N 1
ATOM 1472 C CA . GLN A 1 183 ? 6.195 0.448 -8.263 1.00 98.38 183 GLN A CA 1
ATOM 1473 C C . GLN A 1 183 ? 7.419 0.965 -7.496 1.00 98.38 183 GLN A C 1
ATOM 1475 O O . GLN A 1 183 ? 7.446 0.934 -6.281 1.00 98.38 183 GLN A O 1
ATOM 1480 N N . CYS A 1 184 ? 8.418 1.551 -8.160 1.00 98.62 184 CYS A N 1
ATOM 1481 C CA . CYS A 1 184 ? 9.582 2.061 -7.429 1.00 98.62 184 CYS A CA 1
ATOM 1482 C C . CYS A 1 184 ? 9.242 3.217 -6.470 1.00 98.62 184 CYS A C 1
ATOM 1484 O O . CYS A 1 184 ? 9.916 3.411 -5.461 1.00 98.62 184 CYS A O 1
ATOM 1486 N N . SER A 1 185 ? 8.217 4.010 -6.797 1.00 98.69 185 SER A N 1
ATOM 1487 C CA . SER A 1 185 ? 7.747 5.087 -5.929 1.00 98.69 185 SER A CA 1
ATOM 1488 C C . SER A 1 185 ? 6.963 4.581 -4.724 1.00 98.69 185 SER A C 1
ATOM 1490 O O . SER A 1 185 ? 6.860 5.347 -3.766 1.00 98.69 185 SER A O 1
ATOM 1492 N N . THR A 1 186 ? 6.368 3.384 -4.767 1.00 98.25 186 THR A N 1
ATOM 1493 C CA . THR A 1 186 ? 5.687 2.827 -3.596 1.00 98.25 186 THR A CA 1
ATOM 1494 C C . THR A 1 186 ? 6.709 2.414 -2.548 1.00 98.25 186 THR A C 1
ATOM 1496 O O . THR A 1 186 ? 6.630 2.896 -1.427 1.00 98.25 186 THR A O 1
ATOM 1499 N N . GLU A 1 187 ? 7.751 1.685 -2.934 1.00 98.31 187 GLU A N 1
ATOM 1500 C CA . GLU A 1 187 ? 8.730 1.152 -1.976 1.00 98.31 187 GLU A CA 1
ATOM 1501 C C . GLU A 1 187 ? 9.592 2.256 -1.328 1.00 98.31 187 GLU A C 1
ATOM 1503 O O . GLU A 1 187 ? 9.955 2.158 -0.161 1.00 98.31 187 GLU A O 1
ATOM 1508 N N . PHE A 1 188 ? 9.894 3.357 -2.034 1.00 98.44 188 PHE A N 1
ATOM 1509 C CA . PHE A 1 188 ? 10.517 4.522 -1.383 1.00 98.44 188 PHE A CA 1
ATOM 1510 C C . PHE A 1 188 ? 9.550 5.258 -0.443 1.00 98.44 188 PHE A C 1
ATOM 1512 O O . PHE A 1 188 ? 9.963 5.683 0.635 1.00 98.44 188 PHE A O 1
ATOM 1519 N N . GLY A 1 189 ? 8.275 5.390 -0.823 1.00 98.12 189 GLY A N 1
ATOM 1520 C CA . GLY A 1 189 ? 7.268 6.036 0.020 1.00 98.12 189 GLY A CA 1
ATOM 1521 C C . GLY A 1 189 ? 6.944 5.235 1.283 1.00 98.12 189 GLY A C 1
ATOM 1522 O O . GLY A 1 189 ? 6.829 5.823 2.357 1.00 98.12 189 GLY A O 1
ATOM 1523 N N . SER A 1 190 ? 6.874 3.900 1.196 1.00 98.06 190 SER A N 1
ATOM 1524 C CA . SER A 1 190 ? 6.614 3.051 2.362 1.00 98.06 190 SER A CA 1
ATOM 1525 C C . SER A 1 190 ? 7.752 3.146 3.377 1.00 98.06 190 SER A C 1
ATOM 1527 O O . SER A 1 190 ? 7.478 3.258 4.567 1.00 98.06 190 SER A O 1
ATOM 1529 N N . ILE A 1 191 ? 9.018 3.222 2.947 1.00 98.56 191 ILE A N 1
ATOM 1530 C CA . ILE A 1 191 ? 10.160 3.464 3.850 1.00 98.56 191 ILE A CA 1
ATOM 1531 C C . ILE A 1 191 ? 9.986 4.769 4.638 1.00 98.56 191 ILE A C 1
ATOM 1533 O O . ILE A 1 191 ? 10.115 4.755 5.865 1.00 98.56 191 ILE A O 1
ATOM 1537 N N . GLU A 1 192 ? 9.675 5.884 3.963 1.00 98.00 192 GLU A N 1
ATOM 1538 C CA . GLU A 1 192 ? 9.454 7.174 4.634 1.00 98.00 192 GLU A CA 1
ATOM 1539 C C . GLU A 1 192 ? 8.305 7.088 5.652 1.00 98.00 192 GLU A C 1
ATOM 1541 O O . GLU A 1 192 ? 8.448 7.545 6.788 1.00 98.00 192 GLU A O 1
ATOM 1546 N N . GLN A 1 193 ? 7.194 6.445 5.279 1.00 97.88 193 GLN A N 1
ATOM 1547 C CA . GLN A 1 193 ? 6.015 6.263 6.128 1.00 97.88 193 GLN A CA 1
ATOM 1548 C C . GLN A 1 193 ? 6.279 5.346 7.335 1.00 97.88 193 GLN A C 1
ATOM 1550 O O . GLN A 1 193 ? 6.014 5.726 8.478 1.00 97.88 193 GLN A O 1
ATOM 1555 N N . HIS A 1 194 ? 6.839 4.153 7.119 1.00 98.31 194 HIS A N 1
ATOM 1556 C CA . HIS A 1 194 ? 7.147 3.189 8.177 1.00 98.31 194 HIS A CA 1
ATOM 1557 C C . HIS A 1 194 ? 8.097 3.778 9.222 1.00 98.31 194 HIS A C 1
ATOM 1559 O O . HIS A 1 194 ? 7.885 3.570 10.423 1.00 98.31 194 HIS A O 1
ATOM 1565 N N . ARG A 1 195 ? 9.087 4.573 8.793 1.00 97.81 195 ARG A N 1
ATOM 1566 C CA . ARG A 1 195 ? 10.047 5.225 9.690 1.00 97.81 195 ARG A CA 1
ATOM 1567 C C . ARG A 1 195 ? 9.374 6.085 10.762 1.00 97.81 195 ARG A C 1
ATOM 1569 O O . ARG A 1 195 ? 9.807 6.062 11.911 1.00 97.81 195 ARG A O 1
ATOM 1576 N N . MET A 1 196 ? 8.274 6.766 10.424 1.00 96.81 196 MET A N 1
ATOM 1577 C CA . MET A 1 196 ? 7.504 7.618 11.349 1.00 96.81 196 MET A CA 1
ATOM 1578 C C . MET A 1 196 ? 6.894 6.843 12.533 1.00 96.81 196 MET A C 1
ATOM 1580 O O . MET A 1 196 ? 6.541 7.444 13.544 1.00 96.81 196 MET A O 1
ATOM 1584 N N . SER A 1 197 ? 6.776 5.514 12.432 1.00 97.31 197 SER A N 1
ATOM 1585 C CA . SER A 1 197 ? 6.143 4.663 13.452 1.00 97.31 197 SER A CA 1
ATOM 1586 C C . SER A 1 197 ? 7.117 3.949 14.406 1.00 97.31 197 SER A C 1
ATOM 1588 O O . SER A 1 197 ? 6.670 3.397 15.415 1.00 97.31 197 SER A O 1
ATOM 1590 N N . LEU A 1 198 ? 8.431 3.977 14.137 1.00 97.88 198 LEU A N 1
ATOM 1591 C CA . LEU A 1 198 ? 9.452 3.203 14.870 1.00 97.88 198 LEU A CA 1
ATOM 1592 C C . LEU A 1 198 ? 9.511 3.515 16.376 1.00 97.88 198 LEU A C 1
ATOM 1594 O O . LEU A 1 198 ? 9.696 2.609 17.194 1.00 97.88 198 LEU A O 1
ATOM 1598 N N . ASP A 1 199 ? 9.336 4.780 16.757 1.00 96.50 199 ASP A N 1
ATOM 1599 C CA . ASP A 1 199 ? 9.352 5.209 18.163 1.00 96.50 199 ASP A CA 1
ATOM 1600 C C . ASP A 1 199 ? 8.078 4.806 18.917 1.00 96.50 199 ASP A C 1
ATOM 1602 O O . ASP A 1 199 ? 8.104 4.643 20.135 1.00 96.50 199 ASP A O 1
ATOM 1606 N N . THR A 1 200 ? 6.979 4.593 18.189 1.00 96.75 200 THR A N 1
ATOM 1607 C CA . THR A 1 200 ? 5.665 4.203 18.728 1.00 96.75 200 THR A CA 1
ATOM 1608 C C . THR A 1 200 ? 5.395 2.698 18.685 1.00 96.75 200 THR A C 1
ATOM 1610 O O . THR A 1 200 ? 4.318 2.262 19.088 1.00 96.75 200 THR A O 1
ATOM 1613 N N . ALA A 1 201 ? 6.344 1.895 18.190 1.00 96.56 201 ALA A N 1
ATOM 1614 C CA . ALA A 1 201 ? 6.236 0.441 18.206 1.00 96.56 201 ALA A CA 1
ATOM 1615 C C . ALA A 1 201 ? 6.057 -0.077 19.653 1.00 96.56 201 ALA A C 1
ATOM 1617 O O . ALA A 1 201 ? 6.725 0.425 20.560 1.00 96.56 201 ALA A O 1
ATOM 1618 N N . PRO A 1 202 ? 5.171 -1.066 19.892 1.00 95.06 202 PRO A N 1
ATOM 1619 C CA . PRO A 1 202 ? 4.810 -1.509 21.243 1.00 95.06 202 PRO A CA 1
ATOM 1620 C C . PRO A 1 202 ? 5.967 -2.190 21.985 1.00 95.06 202 PRO A C 1
ATOM 1622 O O . PRO A 1 202 ? 6.002 -2.185 23.214 1.00 95.06 202 PRO A O 1
ATOM 1625 N N . ASP A 1 203 ? 6.905 -2.769 21.239 1.00 95.62 203 ASP A N 1
ATOM 1626 C CA . ASP A 1 203 ? 8.088 -3.456 21.732 1.00 95.62 203 ASP A CA 1
ATOM 1627 C C . ASP A 1 203 ? 9.197 -3.457 20.659 1.00 95.62 203 ASP A C 1
ATOM 1629 O O . ASP A 1 203 ? 9.008 -3.030 19.513 1.00 95.62 203 ASP A O 1
ATOM 1633 N N . ASP A 1 204 ? 10.383 -3.929 21.048 1.00 97.88 204 ASP A N 1
ATOM 1634 C CA . ASP A 1 204 ? 11.523 -4.053 20.140 1.00 97.88 204 ASP A CA 1
ATOM 1635 C C . ASP A 1 204 ? 11.304 -5.109 19.041 1.00 97.88 204 ASP A C 1
ATOM 1637 O O . ASP A 1 204 ? 11.887 -4.972 17.969 1.00 97.88 204 ASP A O 1
ATOM 1641 N N . GLU A 1 205 ? 10.491 -6.152 19.255 1.00 97.50 205 GLU A N 1
ATOM 1642 C CA . GLU A 1 205 ? 10.237 -7.164 18.218 1.00 97.50 205 GLU A CA 1
ATOM 1643 C C . GLU A 1 205 ? 9.507 -6.501 17.046 1.00 97.50 205 GLU A C 1
ATOM 1645 O O . GLU A 1 205 ? 10.033 -6.467 15.934 1.00 97.50 205 GLU A O 1
ATOM 1650 N N . ALA A 1 206 ? 8.390 -5.827 17.322 1.00 97.94 206 ALA A N 1
ATOM 1651 C CA . ALA A 1 206 ? 7.637 -5.057 16.342 1.00 97.94 206 ALA A CA 1
ATOM 1652 C C . ALA A 1 206 ? 8.482 -3.956 15.674 1.00 97.94 206 ALA A C 1
ATOM 1654 O O . ALA A 1 206 ? 8.382 -3.756 14.462 1.00 97.94 206 ALA A O 1
ATOM 1655 N N . ARG A 1 207 ? 9.359 -3.266 16.422 1.00 98.56 207 ARG A N 1
ATOM 1656 C CA . ARG A 1 207 ? 10.289 -2.276 15.848 1.0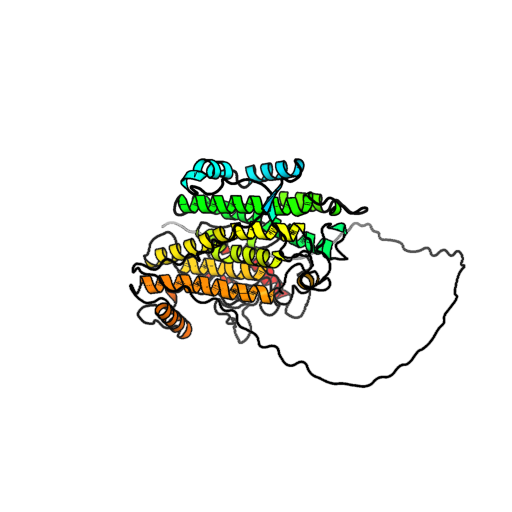0 98.56 207 ARG A CA 1
ATOM 1657 C C . ARG A 1 207 ? 11.236 -2.910 14.828 1.00 98.56 207 ARG A C 1
ATOM 1659 O O . ARG A 1 207 ? 11.412 -2.360 13.743 1.00 98.56 207 ARG A O 1
ATOM 1666 N N . PHE A 1 208 ? 11.847 -4.049 15.151 1.00 98.56 208 PHE A N 1
ATOM 1667 C CA . PHE A 1 208 ? 12.770 -4.724 14.237 1.00 98.56 208 PHE A CA 1
ATOM 1668 C C . PHE A 1 208 ? 12.057 -5.409 13.065 1.00 98.56 208 PHE A C 1
ATOM 1670 O O . PHE A 1 208 ? 12.627 -5.464 11.975 1.00 98.56 208 PHE A O 1
ATOM 1677 N N . GLU A 1 209 ? 10.804 -5.844 13.230 1.00 98.44 209 GLU A N 1
ATOM 1678 C CA . GLU A 1 209 ? 9.954 -6.268 12.112 1.00 98.44 209 GLU A CA 1
ATOM 1679 C C . GLU A 1 209 ? 9.684 -5.113 11.132 1.00 98.44 209 GLU A C 1
ATOM 1681 O O . GLU A 1 209 ? 9.893 -5.295 9.934 1.00 98.44 209 GLU A O 1
ATOM 1686 N N . ILE A 1 210 ? 9.349 -3.907 11.615 1.00 98.62 210 ILE A N 1
ATOM 1687 C CA . ILE A 1 210 ? 9.190 -2.713 10.760 1.00 98.62 210 ILE A CA 1
ATOM 1688 C C . ILE A 1 210 ? 10.502 -2.356 10.047 1.00 98.62 210 ILE A C 1
ATOM 1690 O O . ILE A 1 210 ? 10.499 -2.124 8.840 1.00 98.62 210 ILE A O 1
ATOM 1694 N N . LEU A 1 211 ? 11.638 -2.359 10.758 1.00 98.81 211 LEU A N 1
ATOM 1695 C CA . LEU A 1 211 ? 12.947 -2.111 10.140 1.00 98.81 211 LEU A CA 1
ATOM 1696 C C . LEU A 1 211 ? 13.250 -3.124 9.023 1.00 98.81 211 LEU A C 1
ATOM 1698 O O . LEU A 1 211 ? 13.823 -2.755 7.998 1.00 98.81 211 LEU A O 1
ATOM 1702 N N . ARG A 1 212 ? 12.859 -4.395 9.194 1.00 98.56 212 ARG A N 1
ATOM 1703 C CA . ARG A 1 212 ? 13.015 -5.415 8.152 1.00 98.56 212 ARG A CA 1
ATOM 1704 C C . ARG A 1 212 ? 12.127 -5.142 6.936 1.00 98.56 212 ARG A C 1
ATOM 1706 O O . ARG A 1 212 ? 12.653 -5.246 5.832 1.00 98.56 212 ARG A O 1
ATOM 1713 N N . ILE A 1 213 ? 10.862 -4.751 7.127 1.00 98.50 213 ILE A N 1
ATOM 1714 C CA . ILE A 1 213 ? 9.975 -4.318 6.028 1.00 98.50 213 ILE A CA 1
ATOM 1715 C C . ILE A 1 213 ? 10.659 -3.188 5.243 1.00 98.50 213 ILE A C 1
ATOM 1717 O O . ILE A 1 213 ? 10.892 -3.323 4.048 1.00 98.50 213 ILE A O 1
ATOM 1721 N N . MET A 1 214 ? 11.128 -2.134 5.922 1.00 98.75 214 MET A N 1
ATOM 1722 C CA . MET A 1 214 ? 11.843 -1.015 5.283 1.00 98.75 214 MET A CA 1
ATOM 1723 C C . MET A 1 214 ? 13.094 -1.449 4.491 1.00 98.75 214 MET A C 1
ATOM 1725 O O . MET A 1 214 ? 13.435 -0.838 3.477 1.00 98.75 214 MET A O 1
ATOM 1729 N N . ALA A 1 215 ? 13.798 -2.497 4.926 1.00 98.75 215 ALA A N 1
ATOM 1730 C CA . ALA A 1 215 ? 14.942 -3.038 4.193 1.00 98.75 215 ALA A CA 1
ATOM 1731 C C . ALA A 1 215 ? 14.517 -3.844 2.956 1.00 98.75 215 ALA A C 1
ATOM 1733 O O . ALA A 1 215 ? 15.103 -3.670 1.885 1.00 98.75 215 ALA A O 1
ATOM 1734 N N . GLU A 1 216 ? 13.497 -4.695 3.079 1.00 98.44 216 GLU A N 1
ATOM 1735 C CA . GLU A 1 216 ? 12.923 -5.450 1.958 1.00 98.44 216 GLU A CA 1
ATOM 1736 C C . GLU A 1 216 ? 12.363 -4.480 0.892 1.00 98.44 216 GLU A C 1
ATOM 1738 O O . GLU A 1 216 ? 12.720 -4.601 -0.282 1.00 98.44 216 GLU A O 1
ATOM 1743 N N . GLU A 1 217 ? 11.697 -3.397 1.300 1.00 98.62 217 GLU A N 1
ATOM 1744 C CA . GLU A 1 217 ? 11.236 -2.309 0.421 1.00 98.62 217 GLU A CA 1
ATOM 1745 C C . GLU A 1 217 ? 12.386 -1.524 -0.241 1.00 98.62 217 GLU A C 1
ATOM 1747 O O . GLU A 1 217 ? 12.349 -1.220 -1.436 1.00 98.62 217 GLU A O 1
ATOM 1752 N N . LEU A 1 218 ? 13.494 -1.273 0.466 1.00 98.75 218 LEU A N 1
ATOM 1753 C CA . LEU A 1 218 ? 14.676 -0.654 -0.152 1.00 98.75 218 LEU A CA 1
ATOM 1754 C C . LEU A 1 218 ? 15.256 -1.548 -1.264 1.00 98.75 218 LEU A C 1
ATOM 1756 O O . LEU A 1 218 ? 15.736 -1.062 -2.295 1.00 98.75 218 LEU A O 1
ATOM 1760 N N . ARG A 1 219 ? 15.191 -2.872 -1.079 1.00 98.56 219 ARG A N 1
ATOM 1761 C CA . ARG A 1 219 ? 15.583 -3.853 -2.097 1.00 98.56 219 ARG A CA 1
ATOM 1762 C C . ARG A 1 219 ? 14.563 -3.936 -3.235 1.00 98.56 219 ARG A C 1
ATOM 1764 O O . ARG A 1 219 ? 14.967 -4.157 -4.378 1.00 98.56 219 ARG A O 1
ATOM 1771 N N . HIS A 1 220 ? 13.278 -3.726 -2.962 1.00 98.62 220 HIS A N 1
ATOM 1772 C CA . HIS A 1 220 ? 12.230 -3.592 -3.973 1.00 98.62 220 HIS A CA 1
ATOM 1773 C C . HIS A 1 220 ? 12.478 -2.370 -4.880 1.00 98.62 220 HIS A C 1
ATOM 1775 O O . HIS A 1 220 ? 12.491 -2.506 -6.107 1.00 98.62 220 HIS A O 1
ATOM 1781 N N . ALA A 1 221 ? 12.829 -1.209 -4.316 1.00 98.56 221 ALA A N 1
ATOM 1782 C CA . ALA A 1 221 ? 13.229 -0.039 -5.103 1.00 98.56 221 ALA A CA 1
ATOM 1783 C C . ALA A 1 221 ? 14.498 -0.317 -5.939 1.00 98.56 221 ALA A C 1
ATOM 1785 O O . ALA A 1 221 ? 14.537 -0.051 -7.145 1.00 98.56 221 ALA A O 1
ATOM 1786 N N . TYR A 1 222 ? 15.512 -0.955 -5.339 1.00 98.75 222 TYR A N 1
ATOM 1787 C CA . TYR A 1 222 ? 16.729 -1.385 -6.042 1.00 98.75 222 TYR A CA 1
ATOM 1788 C C . TYR A 1 222 ? 16.433 -2.344 -7.212 1.00 98.75 222 TYR A C 1
ATOM 1790 O O . TYR A 1 222 ? 17.067 -2.269 -8.267 1.00 98.75 222 TYR A O 1
ATOM 1798 N N . GLN A 1 223 ? 15.436 -3.220 -7.061 1.00 98.56 223 GLN A N 1
ATOM 1799 C CA . GLN A 1 223 ? 14.961 -4.107 -8.121 1.00 98.56 223 GLN A CA 1
ATOM 1800 C C . GLN A 1 223 ? 14.397 -3.317 -9.309 1.00 98.56 223 GLN A C 1
ATOM 1802 O O . GLN A 1 223 ? 14.710 -3.632 -10.456 1.00 98.56 223 GLN A O 1
ATOM 1807 N N . MET A 1 224 ? 13.591 -2.281 -9.064 1.00 98.69 224 MET A N 1
ATOM 1808 C CA . MET A 1 224 ? 13.024 -1.458 -10.139 1.00 98.69 224 MET A CA 1
ATOM 1809 C C . MET A 1 224 ? 14.087 -0.607 -10.840 1.00 98.69 224 MET A C 1
ATOM 1811 O O . MET A 1 224 ? 14.031 -0.444 -12.060 1.00 98.69 224 MET A O 1
ATOM 1815 N N . PHE A 1 225 ? 15.108 -0.151 -10.111 1.00 98.56 225 PHE A N 1
ATOM 1816 C CA . PHE A 1 225 ? 16.287 0.467 -10.721 1.00 98.56 225 PHE A CA 1
ATOM 1817 C C . PHE A 1 225 ? 17.017 -0.526 -11.631 1.00 98.56 225 PHE A C 1
ATOM 1819 O O . PHE A 1 225 ? 17.399 -0.151 -12.735 1.00 98.56 225 PHE A O 1
ATOM 1826 N N . TRP A 1 226 ? 17.147 -1.798 -11.237 1.00 98.56 226 TRP A N 1
ATOM 1827 C CA . TRP A 1 226 ? 17.735 -2.833 -12.096 1.00 98.56 226 TRP A CA 1
ATOM 1828 C C . TRP A 1 226 ? 16.922 -3.073 -13.377 1.00 98.56 226 TRP A C 1
ATOM 1830 O O . TRP A 1 226 ? 17.510 -3.181 -14.449 1.00 98.56 226 TRP A O 1
ATOM 1840 N N . VAL A 1 227 ? 15.585 -3.063 -13.316 1.00 98.38 227 VAL A N 1
ATOM 1841 C CA . VAL A 1 227 ? 14.707 -3.200 -14.503 1.00 98.38 227 VAL A CA 1
ATOM 1842 C C . VAL A 1 227 ? 14.914 -2.070 -15.537 1.00 98.38 227 VAL A C 1
ATOM 1844 O O . VAL A 1 227 ? 14.678 -2.280 -16.736 1.00 98.38 227 VAL A O 1
ATOM 1847 N N . LEU A 1 228 ? 15.364 -0.890 -15.088 1.00 98.06 228 LEU A N 1
ATOM 1848 C CA . LEU A 1 228 ? 15.695 0.272 -15.926 1.00 98.06 228 LEU A CA 1
ATOM 1849 C C . LEU A 1 228 ? 17.169 0.295 -16.372 1.00 98.06 228 LEU A C 1
ATOM 1851 O O . LEU A 1 228 ? 17.446 0.530 -17.542 1.00 98.06 228 LEU A O 1
ATOM 1855 N N . ASP A 1 229 ? 18.108 0.055 -15.458 1.00 97.31 229 ASP A N 1
ATOM 1856 C CA . ASP A 1 229 ? 19.556 0.175 -15.685 1.00 97.31 229 ASP A CA 1
ATOM 1857 C C . ASP A 1 229 ? 20.158 -1.022 -16.443 1.00 97.31 229 ASP A C 1
ATOM 1859 O O . ASP A 1 229 ? 21.082 -0.852 -17.236 1.00 97.31 229 ASP A O 1
ATOM 1863 N N . HIS A 1 230 ? 19.611 -2.230 -16.261 1.00 95.44 230 HIS A N 1
ATOM 1864 C CA . HIS A 1 230 ? 20.099 -3.434 -16.943 1.00 95.44 230 HIS A CA 1
ATOM 1865 C C . HIS A 1 230 ? 19.927 -3.377 -18.469 1.00 95.44 230 HIS A C 1
ATOM 1867 O O . HIS A 1 230 ? 20.733 -3.957 -19.204 1.00 95.44 230 HIS A O 1
ATOM 1873 N N . ASP A 1 231 ? 18.885 -2.694 -18.955 1.00 95.94 231 ASP A N 1
ATOM 1874 C CA . ASP A 1 231 ? 18.601 -2.600 -20.382 1.00 95.94 231 ASP A CA 1
ATOM 1875 C C . ASP A 1 231 ? 18.908 -1.204 -20.958 1.00 95.94 231 ASP A C 1
ATOM 1877 O O . ASP A 1 231 ? 18.078 -0.297 -20.861 1.00 95.94 231 ASP A O 1
ATOM 1881 N N . PRO A 1 232 ? 20.037 -1.019 -21.672 1.00 94.69 232 PRO A N 1
ATOM 1882 C CA . PRO A 1 232 ? 20.370 0.265 -22.286 1.00 94.69 232 PRO A CA 1
ATOM 1883 C C . PRO A 1 232 ? 19.353 0.720 -23.342 1.00 94.69 232 PRO A C 1
ATOM 1885 O O . PRO A 1 232 ? 19.381 1.882 -23.744 1.00 94.69 232 PRO A O 1
ATOM 1888 N N . THR A 1 233 ? 18.442 -0.146 -23.807 1.00 95.62 233 THR A N 1
ATOM 1889 C CA . THR A 1 233 ? 17.455 0.221 -24.835 1.00 95.62 233 THR A CA 1
ATOM 1890 C C . THR A 1 233 ? 16.262 1.038 -24.316 1.00 95.62 233 THR A C 1
ATOM 1892 O O . THR A 1 233 ? 15.459 1.530 -25.117 1.00 95.62 233 THR A O 1
ATOM 1895 N N . TRP A 1 234 ? 16.196 1.302 -23.003 1.00 95.56 234 TRP A N 1
ATOM 1896 C CA . TRP A 1 234 ? 15.421 2.424 -22.455 1.00 95.56 234 TRP A CA 1
ATOM 1897 C C . TRP A 1 234 ? 15.886 3.784 -23.001 1.00 95.56 234 TRP A C 1
ATOM 1899 O O . TRP A 1 234 ? 15.084 4.711 -23.115 1.00 95.56 234 TRP A O 1
ATOM 1909 N N . LYS A 1 235 ? 17.147 3.898 -23.431 1.00 93.00 235 LYS A N 1
ATOM 1910 C CA . LYS A 1 235 ? 17.649 5.034 -24.204 1.00 93.00 235 LYS A CA 1
ATOM 1911 C C . LYS A 1 235 ? 17.475 4.764 -25.700 1.00 93.00 235 LYS A C 1
ATOM 1913 O O . LYS A 1 235 ? 18.294 4.099 -26.334 1.00 93.00 235 LYS A O 1
ATOM 1918 N N . ARG A 1 236 ? 16.400 5.292 -26.289 1.00 84.12 236 ARG A N 1
ATOM 1919 C CA . ARG A 1 236 ? 16.138 5.177 -27.736 1.00 84.12 236 ARG A CA 1
ATOM 1920 C C . ARG A 1 236 ? 16.825 6.320 -28.509 1.00 84.12 236 ARG A C 1
ATOM 1922 O O . ARG A 1 236 ? 16.756 7.463 -28.057 1.00 84.12 236 ARG A O 1
ATOM 1929 N N . PRO A 1 237 ? 17.442 6.073 -29.683 1.00 80.12 237 PRO A N 1
ATOM 1930 C CA . PRO A 1 237 ? 17.982 7.140 -30.529 1.00 80.12 237 PRO A CA 1
ATOM 1931 C C . PRO A 1 237 ? 16.927 8.212 -30.842 1.00 80.12 237 PRO A C 1
ATOM 1933 O O . PRO A 1 237 ? 15.800 7.883 -31.204 1.00 80.12 237 PRO A O 1
ATOM 1936 N N . GLY A 1 238 ? 17.290 9.489 -30.696 1.00 80.12 238 GLY A N 1
ATOM 1937 C CA . GLY A 1 238 ? 16.377 10.622 -30.902 1.00 80.12 238 GLY A CA 1
ATOM 1938 C C . GLY A 1 238 ? 15.452 10.951 -29.721 1.00 80.12 238 GLY A C 1
ATOM 1939 O O . GLY A 1 238 ? 14.695 11.914 -29.814 1.00 80.12 238 GLY A O 1
ATOM 1940 N N . HIS A 1 239 ? 15.527 10.208 -28.614 1.00 80.31 239 HIS A N 1
ATOM 1941 C CA . HIS A 1 239 ? 14.819 10.500 -27.365 1.00 80.31 239 HIS A CA 1
ATOM 1942 C C . HIS A 1 239 ? 15.800 10.832 -26.228 1.00 80.31 239 HIS A C 1
ATOM 1944 O O . HIS A 1 239 ? 17.004 10.588 -26.334 1.00 80.31 239 HIS A O 1
ATOM 1950 N N . GLY A 1 240 ? 15.262 11.384 -25.136 1.00 85.44 240 GLY A N 1
ATOM 1951 C CA . GLY A 1 240 ? 15.967 11.515 -23.862 1.00 85.44 240 GLY A CA 1
ATOM 1952 C C . GLY A 1 240 ? 16.333 10.162 -23.242 1.00 85.44 240 GLY A C 1
ATOM 1953 O O . GLY A 1 240 ? 15.941 9.095 -23.732 1.00 85.44 240 GLY A O 1
ATOM 1954 N N . ASP A 1 241 ? 17.110 10.198 -22.164 1.00 93.94 241 ASP A N 1
ATOM 1955 C CA . ASP A 1 241 ? 17.539 8.990 -21.461 1.00 93.94 241 ASP A CA 1
ATOM 1956 C C . ASP A 1 241 ? 16.464 8.591 -20.448 1.00 93.94 241 ASP A C 1
ATOM 1958 O O . ASP A 1 241 ? 16.532 8.911 -19.265 1.00 93.94 241 ASP A O 1
ATOM 1962 N N . VAL A 1 242 ? 15.422 7.919 -20.944 1.00 95.25 242 VAL A N 1
ATOM 1963 C CA . VAL A 1 242 ? 14.196 7.649 -20.180 1.00 95.25 242 VAL A CA 1
ATOM 1964 C C . VAL A 1 242 ? 14.468 6.844 -18.904 1.00 95.25 242 VAL A C 1
ATOM 1966 O O . VAL A 1 242 ? 13.751 7.023 -17.919 1.00 95.25 242 VAL A O 1
ATOM 1969 N N . ALA A 1 243 ? 15.494 5.986 -18.880 1.00 96.31 243 ALA A N 1
ATOM 1970 C CA . ALA A 1 243 ? 15.911 5.293 -17.660 1.00 96.31 243 ALA A CA 1
ATOM 1971 C C . ALA A 1 243 ? 16.528 6.270 -16.650 1.00 96.31 243 ALA A C 1
ATOM 1973 O O . ALA A 1 243 ? 16.048 6.338 -15.518 1.00 96.31 243 ALA A O 1
ATOM 1974 N N . ALA A 1 244 ? 17.528 7.059 -17.065 1.00 96.62 244 ALA A N 1
ATOM 1975 C CA . ALA A 1 244 ? 18.176 8.042 -16.196 1.00 96.62 244 ALA A CA 1
ATOM 1976 C C . ALA A 1 244 ? 17.181 9.086 -15.663 1.00 96.62 244 ALA A C 1
ATOM 1978 O O . ALA A 1 244 ? 17.114 9.289 -14.456 1.00 96.62 244 ALA A O 1
ATOM 1979 N N . GLU A 1 245 ? 16.345 9.660 -16.533 1.00 97.38 245 GLU A N 1
ATOM 1980 C CA . GLU A 1 245 ? 15.291 10.620 -16.174 1.00 97.38 245 GLU A CA 1
ATOM 1981 C C . GLU A 1 245 ? 14.318 10.030 -15.142 1.00 97.38 245 GLU A C 1
ATOM 1983 O O . GLU A 1 245 ? 13.962 10.689 -14.172 1.00 97.38 245 GLU A O 1
ATOM 1988 N N . THR A 1 246 ? 13.909 8.766 -15.303 1.00 98.00 246 THR A N 1
ATOM 1989 C CA . THR A 1 246 ? 13.002 8.105 -14.346 1.00 98.00 246 THR A CA 1
ATOM 1990 C C . THR A 1 246 ? 13.673 7.844 -13.002 1.00 98.00 246 THR A C 1
ATOM 1992 O O . THR A 1 246 ? 13.038 8.033 -11.969 1.00 98.00 246 THR A O 1
ATOM 1995 N N . ILE A 1 247 ? 14.939 7.424 -12.999 1.00 98.19 247 ILE A N 1
ATOM 1996 C CA . ILE A 1 247 ? 15.709 7.200 -11.771 1.00 98.19 247 ILE A CA 1
ATOM 1997 C C . ILE A 1 247 ? 15.944 8.524 -11.027 1.00 98.19 247 ILE A C 1
ATOM 1999 O O . ILE A 1 247 ? 15.765 8.587 -9.814 1.00 98.19 247 ILE A O 1
ATOM 2003 N N . GLU A 1 248 ? 16.290 9.591 -11.745 1.00 97.69 248 GLU A N 1
ATOM 2004 C CA . GLU A 1 248 ? 16.527 10.919 -11.173 1.00 97.69 248 GLU A CA 1
ATOM 2005 C C . GLU A 1 248 ? 15.222 11.553 -10.651 1.00 97.69 248 GLU A C 1
ATOM 2007 O O . GLU A 1 248 ? 15.225 12.128 -9.564 1.00 97.69 248 GLU A O 1
ATOM 2012 N N . GLU A 1 249 ? 14.085 11.355 -11.336 1.00 97.81 249 GLU A N 1
ATOM 2013 C CA . GLU A 1 249 ? 12.753 11.671 -10.794 1.00 97.81 249 GLU A CA 1
ATOM 2014 C C . GLU A 1 249 ? 12.473 10.922 -9.478 1.00 97.81 249 GLU A C 1
ATOM 2016 O O . GLU A 1 249 ? 12.023 11.539 -8.515 1.00 97.81 249 GLU A O 1
ATOM 2021 N N . LEU A 1 250 ? 12.722 9.606 -9.430 1.00 98.44 250 LEU A N 1
ATOM 2022 C CA . LEU A 1 250 ? 12.425 8.750 -8.272 1.00 98.44 250 LEU A CA 1
ATOM 2023 C C . LEU A 1 250 ? 13.268 9.106 -7.041 1.00 98.44 250 LEU A C 1
ATOM 2025 O O . LEU A 1 250 ? 12.727 9.183 -5.943 1.00 98.44 250 LEU A O 1
ATOM 2029 N N . LEU A 1 251 ? 14.565 9.374 -7.221 1.00 98.19 251 LEU A N 1
ATOM 2030 C CA . LEU A 1 251 ? 15.466 9.794 -6.137 1.00 98.19 251 LEU A CA 1
ATOM 2031 C C . LEU A 1 251 ? 15.121 11.182 -5.570 1.00 98.19 251 LEU A C 1
ATOM 2033 O O . LEU A 1 251 ? 15.490 11.484 -4.438 1.00 98.19 251 LEU A O 1
ATOM 2037 N N . ALA A 1 252 ? 14.436 12.026 -6.350 1.00 97.81 252 ALA A N 1
ATOM 2038 C CA . ALA A 1 252 ? 14.000 13.363 -5.945 1.00 97.81 252 ALA A CA 1
ATOM 2039 C C . ALA A 1 252 ? 12.579 13.401 -5.340 1.00 97.81 252 ALA A C 1
ATOM 2041 O O . ALA A 1 252 ? 12.131 14.466 -4.888 1.00 97.81 252 ALA A O 1
ATOM 2042 N N . MET A 1 253 ? 11.856 12.273 -5.348 1.00 97.75 253 MET A N 1
ATOM 2043 C CA . MET A 1 253 ? 10.571 12.148 -4.657 1.00 97.75 253 MET A CA 1
ATOM 2044 C C . MET A 1 253 ? 10.750 12.175 -3.139 1.00 97.75 253 MET A C 1
ATOM 2046 O O . MET A 1 253 ? 11.807 11.845 -2.608 1.00 97.75 253 MET A O 1
ATOM 2050 N N . ARG A 1 254 ? 9.683 12.612 -2.476 1.00 95.31 254 ARG A N 1
ATOM 2051 C CA . ARG A 1 254 ? 9.507 12.676 -1.027 1.00 95.31 254 ARG A CA 1
ATOM 2052 C C . ARG A 1 254 ? 8.013 12.629 -0.726 1.00 95.31 254 ARG A C 1
ATOM 2054 O O . ARG A 1 254 ? 7.203 12.932 -1.609 1.00 95.31 254 ARG A O 1
ATOM 2061 N N . THR A 1 255 ? 7.642 12.371 0.517 1.00 93.94 255 THR A N 1
ATOM 2062 C CA . THR A 1 255 ? 6.264 12.457 1.009 1.00 93.94 255 THR A CA 1
ATOM 2063 C C . THR A 1 255 ? 5.594 13.754 0.530 1.00 93.94 255 THR A C 1
ATOM 2065 O O . THR A 1 255 ? 6.101 14.864 0.709 1.00 93.94 255 THR A O 1
ATOM 2068 N N . GLY A 1 256 ? 4.459 13.604 -0.156 1.00 93.25 256 GLY A N 1
ATOM 2069 C CA . GLY A 1 256 ? 3.740 14.680 -0.842 1.00 93.25 256 GLY A CA 1
ATOM 2070 C C . GLY A 1 256 ? 3.957 14.745 -2.363 1.00 93.25 256 GLY A C 1
ATOM 2071 O O . GLY A 1 256 ? 3.199 15.462 -3.024 1.00 93.25 256 GLY A O 1
ATOM 2072 N N . THR A 1 257 ? 4.941 14.020 -2.920 1.00 96.19 257 THR A N 1
ATOM 2073 C CA . THR A 1 257 ? 5.255 13.953 -4.364 1.00 96.19 257 THR A CA 1
ATOM 2074 C C . THR A 1 257 ? 5.370 12.535 -4.951 1.00 96.19 257 THR A C 1
ATOM 2076 O O . THR A 1 257 ? 5.634 12.406 -6.150 1.00 96.19 257 THR A O 1
ATOM 2079 N N . HIS A 1 258 ? 5.127 11.476 -4.169 1.00 97.94 258 HIS A N 1
ATOM 2080 C CA . HIS A 1 258 ? 5.057 10.096 -4.671 1.00 97.94 258 HIS A CA 1
ATOM 2081 C C . HIS A 1 258 ? 3.872 9.881 -5.622 1.00 97.94 258 HIS A C 1
ATOM 2083 O O . HIS A 1 258 ? 2.875 10.604 -5.594 1.00 97.94 258 HIS A O 1
ATOM 2089 N N . VAL A 1 259 ? 3.972 8.854 -6.471 1.00 97.06 259 VAL A N 1
ATOM 2090 C CA . VAL A 1 259 ? 3.060 8.623 -7.610 1.00 97.06 259 VAL A CA 1
ATOM 2091 C C . VAL A 1 259 ? 1.625 8.276 -7.200 1.00 97.06 259 VAL A C 1
ATOM 2093 O O . VAL A 1 259 ? 0.685 8.591 -7.934 1.00 97.06 259 VAL A O 1
ATOM 2096 N N . LEU A 1 260 ? 1.443 7.619 -6.053 1.00 95.94 260 LEU A N 1
ATOM 2097 C CA . LEU A 1 260 ? 0.139 7.205 -5.537 1.00 95.94 260 LEU A CA 1
ATOM 2098 C C . LEU A 1 260 ? -0.167 7.950 -4.234 1.00 95.94 260 LEU A C 1
ATOM 2100 O O . LEU A 1 260 ? 0.655 7.963 -3.324 1.00 95.94 260 LEU A O 1
ATOM 2104 N N . ASP A 1 261 ? -1.371 8.523 -4.127 1.00 94.62 261 ASP A N 1
ATOM 2105 C CA . ASP A 1 261 ? -1.784 9.363 -2.987 1.00 94.62 261 ASP A CA 1
ATOM 2106 C C . ASP A 1 261 ? -1.608 8.663 -1.626 1.00 94.62 261 ASP A C 1
ATOM 2108 O O . ASP A 1 261 ? -1.251 9.313 -0.649 1.00 94.62 261 ASP A O 1
ATOM 2112 N N . ALA A 1 262 ? -1.790 7.337 -1.571 1.00 96.81 262 ALA A N 1
ATOM 2113 C CA . ALA A 1 262 ? -1.614 6.525 -0.363 1.00 96.81 262 ALA A CA 1
ATOM 2114 C C . ALA A 1 262 ? -0.211 6.641 0.269 1.00 96.81 262 ALA A C 1
ATOM 2116 O O . ALA A 1 262 ? -0.093 6.584 1.489 1.00 96.81 262 ALA A O 1
ATOM 2117 N N . PHE A 1 263 ? 0.820 6.875 -0.550 1.00 97.69 263 PHE A N 1
ATOM 2118 C CA . PHE A 1 263 ? 2.229 7.000 -0.150 1.00 97.69 263 PHE A CA 1
ATOM 2119 C C . PHE A 1 263 ? 2.622 8.454 0.155 1.00 97.69 263 PHE A C 1
ATOM 2121 O O . PHE A 1 263 ? 3.776 8.767 0.420 1.00 97.69 263 PHE A O 1
ATOM 2128 N N . ASN A 1 264 ? 1.647 9.365 0.107 1.00 97.12 264 ASN A N 1
ATOM 2129 C CA . ASN A 1 264 ? 1.780 10.763 0.504 1.00 97.12 264 ASN A CA 1
ATOM 2130 C C . ASN A 1 264 ? 1.008 11.069 1.804 1.00 97.12 264 ASN A C 1
ATOM 2132 O O . ASN A 1 264 ? 0.883 12.234 2.181 1.00 97.12 264 ASN A O 1
ATOM 2136 N N . ILE A 1 265 ? 0.465 10.041 2.471 1.00 97.06 265 ILE A N 1
ATOM 2137 C CA . ILE A 1 265 ? -0.233 10.149 3.756 1.00 97.06 265 ILE A CA 1
ATOM 2138 C C . ILE A 1 265 ? 0.741 9.757 4.867 1.00 97.06 265 ILE A C 1
ATOM 2140 O O . ILE A 1 265 ? 1.079 8.585 5.007 1.00 97.06 265 ILE A O 1
ATOM 2144 N N . GLU A 1 266 ? 1.164 10.722 5.676 1.00 95.38 266 GLU A N 1
ATOM 2145 C CA . GLU A 1 266 ? 2.028 10.471 6.834 1.00 95.38 266 GLU A CA 1
ATOM 2146 C C . GLU A 1 266 ? 1.383 9.466 7.809 1.00 95.38 266 GLU A C 1
ATOM 2148 O O . GLU A 1 266 ? 0.167 9.492 8.051 1.00 95.38 266 GLU A O 1
ATOM 2153 N N . PHE A 1 267 ? 2.198 8.577 8.381 1.00 97.25 267 PHE A N 1
ATOM 2154 C CA . PHE A 1 267 ? 1.766 7.738 9.497 1.00 97.25 267 PHE A CA 1
ATOM 2155 C C . PHE A 1 267 ? 1.797 8.568 10.773 1.00 97.25 267 PHE A C 1
ATOM 2157 O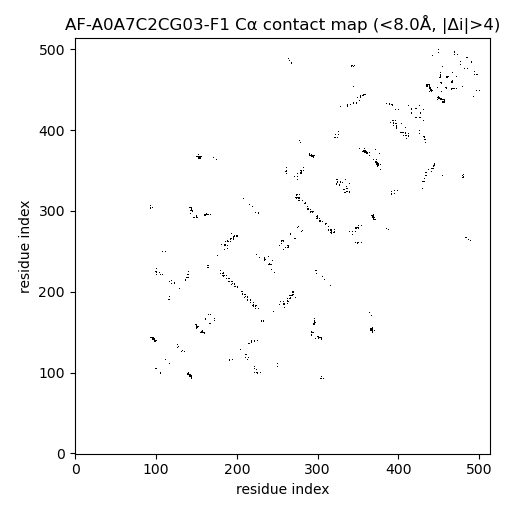 O . PHE A 1 267 ? 2.775 9.261 11.053 1.00 97.25 267 PHE A O 1
ATOM 2164 N N . ARG A 1 268 ? 0.741 8.474 11.582 1.00 94.62 268 ARG A N 1
ATOM 2165 C CA . ARG A 1 268 ? 0.733 9.118 12.894 1.00 94.62 268 ARG A CA 1
ATOM 2166 C C . ARG A 1 268 ? 1.601 8.370 13.906 1.00 94.62 268 ARG A C 1
ATOM 2168 O O . ARG A 1 268 ? 2.240 9.024 14.731 1.00 94.62 268 ARG A O 1
ATOM 2175 N N . ASP A 1 269 ? 1.530 7.041 13.875 1.00 97.12 269 ASP A N 1
ATOM 2176 C CA . ASP A 1 269 ? 2.075 6.116 14.869 1.00 97.12 269 ASP A CA 1
ATOM 2177 C C . ASP A 1 269 ? 1.997 4.641 14.391 1.00 97.12 269 ASP A C 1
ATOM 2179 O O . ASP A 1 269 ? 1.793 4.346 13.209 1.00 97.12 269 ASP A O 1
ATOM 2183 N N . PHE A 1 270 ? 2.167 3.696 15.319 1.00 98.12 270 PHE A N 1
ATOM 2184 C CA . PHE A 1 270 ? 2.125 2.256 15.074 1.00 98.12 270 PHE A CA 1
ATOM 2185 C C . PHE A 1 270 ? 0.750 1.718 14.652 1.00 98.12 270 PHE A C 1
ATOM 2187 O O . PHE A 1 270 ? 0.703 0.718 13.935 1.00 98.12 270 PHE A O 1
ATOM 2194 N N . LEU A 1 271 ? -0.366 2.349 15.041 1.00 98.38 271 LEU A N 1
ATOM 2195 C CA . LEU A 1 271 ? -1.688 1.900 14.591 1.00 98.38 271 LEU A CA 1
ATOM 2196 C C . LEU A 1 271 ? -1.830 2.081 13.077 1.00 98.38 271 LEU A 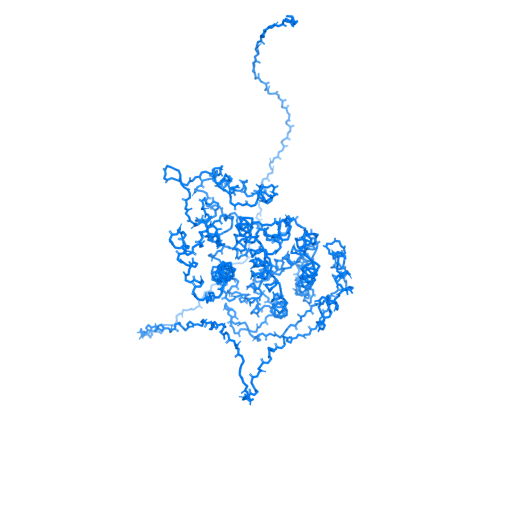C 1
ATOM 2198 O O . LEU A 1 271 ? -2.337 1.187 12.395 1.00 98.38 271 LEU A O 1
ATOM 2202 N N . ASP A 1 272 ? -1.329 3.198 12.546 1.00 98.38 272 ASP A N 1
ATOM 2203 C CA . ASP A 1 272 ? -1.267 3.404 11.102 1.00 98.38 272 ASP A CA 1
ATOM 2204 C C . ASP A 1 272 ? -0.420 2.329 10.418 1.00 98.38 272 ASP A C 1
ATOM 2206 O O . ASP A 1 272 ? -0.890 1.730 9.456 1.00 98.38 272 ASP A O 1
ATOM 2210 N N . ASN A 1 273 ? 0.762 2.009 10.954 1.00 98.06 273 ASN A N 1
ATOM 2211 C CA . ASN A 1 273 ? 1.619 0.950 10.415 1.00 98.06 273 ASN A CA 1
ATOM 2212 C C . ASN A 1 273 ? 0.918 -0.427 10.418 1.00 98.06 273 ASN A C 1
ATOM 2214 O O . ASN A 1 273 ? 0.882 -1.109 9.394 1.00 98.06 273 ASN A O 1
ATOM 2218 N N . ALA A 1 274 ? 0.287 -0.817 11.528 1.00 98.12 274 ALA A N 1
ATOM 2219 C CA . ALA A 1 274 ? -0.402 -2.103 11.659 1.00 98.12 274 ALA A CA 1
ATOM 2220 C C . ALA A 1 274 ? -1.603 -2.252 10.705 1.00 98.12 274 ALA A C 1
ATOM 2222 O O . ALA A 1 274 ? -1.844 -3.338 10.175 1.00 98.12 274 ALA A O 1
ATOM 2223 N N . VAL A 1 275 ? -2.366 -1.177 10.474 1.00 98.38 275 VAL A N 1
ATOM 2224 C CA . VAL A 1 275 ? -3.491 -1.189 9.522 1.00 98.38 275 VAL A CA 1
ATOM 2225 C C . VAL A 1 275 ? -2.990 -1.118 8.079 1.00 98.38 275 VAL A C 1
ATOM 2227 O O . VAL A 1 275 ? -3.505 -1.836 7.223 1.00 98.38 275 VAL A O 1
ATOM 2230 N N . TYR A 1 276 ? -1.967 -0.309 7.805 1.00 98.25 276 TYR A N 1
ATOM 2231 C CA . TYR A 1 276 ? -1.342 -0.188 6.490 1.00 98.25 276 TYR A CA 1
ATOM 2232 C C . TYR A 1 276 ? -0.753 -1.523 6.026 1.00 98.25 276 TYR A C 1
ATOM 2234 O O . TYR A 1 276 ? -1.157 -2.035 4.989 1.00 98.25 276 TYR A O 1
ATOM 2242 N N . THR A 1 277 ? 0.083 -2.166 6.839 1.00 97.50 277 THR A N 1
ATOM 2243 C CA . THR A 1 277 ? 0.688 -3.472 6.508 1.00 97.50 277 THR A CA 1
ATOM 2244 C C . THR A 1 277 ? -0.343 -4.603 6.366 1.00 97.50 277 THR A C 1
ATOM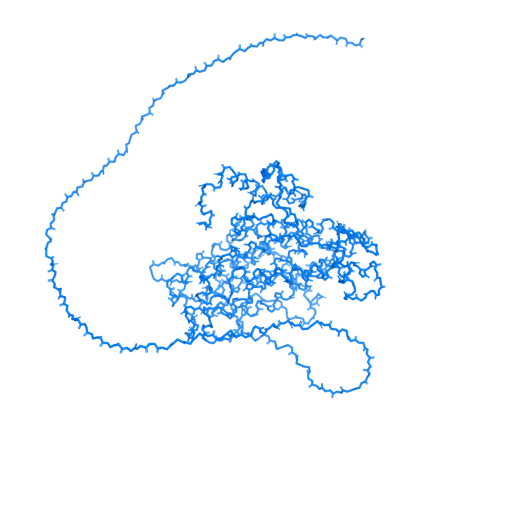 2246 O O . THR A 1 277 ? -0.116 -5.605 5.687 1.00 97.50 277 THR A O 1
ATOM 2249 N N . ALA A 1 278 ? -1.531 -4.456 6.966 1.00 97.31 278 ALA A N 1
ATOM 2250 C CA . ALA A 1 278 ? -2.641 -5.393 6.793 1.00 97.31 278 ALA A CA 1
ATOM 2251 C C . ALA A 1 278 ? -3.485 -5.147 5.522 1.00 97.31 278 ALA A C 1
ATOM 2253 O O . ALA A 1 278 ? -4.119 -6.088 5.037 1.00 97.31 278 ALA A O 1
ATOM 2254 N N . ILE A 1 279 ? -3.541 -3.908 5.009 1.00 96.62 279 ILE A N 1
ATOM 2255 C CA . ILE A 1 279 ? -4.536 -3.460 4.012 1.00 96.62 279 ILE A CA 1
ATOM 2256 C C . ILE A 1 279 ? -3.902 -2.849 2.749 1.00 96.62 279 ILE A C 1
ATOM 2258 O O . ILE A 1 279 ? -4.398 -3.103 1.654 1.00 96.62 279 ILE A O 1
ATOM 2262 N N . ILE A 1 280 ? -2.836 -2.060 2.865 1.00 97.50 280 ILE A N 1
ATOM 2263 C CA . ILE A 1 280 ? -2.144 -1.385 1.756 1.00 97.50 280 ILE A CA 1
ATOM 2264 C C . ILE A 1 280 ? -1.075 -2.286 1.126 1.00 97.50 280 ILE A C 1
ATOM 2266 O O . ILE A 1 280 ? -1.140 -2.509 -0.080 1.00 97.50 280 ILE A O 1
ATOM 2270 N N . ASP A 1 281 ? -0.184 -2.900 1.910 1.00 95.25 281 ASP A N 1
ATOM 2271 C CA . ASP A 1 281 ? 0.841 -3.848 1.412 1.00 95.25 281 ASP A CA 1
ATOM 2272 C C . ASP A 1 281 ? 0.202 -5.038 0.685 1.00 95.25 281 ASP A C 1
ATOM 2274 O O . ASP A 1 281 ? 0.688 -5.541 -0.330 1.00 95.25 281 ASP A O 1
ATOM 2278 N N . LEU A 1 282 ? -0.996 -5.430 1.131 1.00 95.69 282 LEU A N 1
ATOM 2279 C CA . LEU A 1 282 ? -1.813 -6.425 0.449 1.00 95.69 282 LEU A CA 1
ATOM 2280 C C . LEU A 1 282 ? -2.101 -6.036 -1.016 1.00 95.69 282 LEU A C 1
ATOM 2282 O O . LEU A 1 282 ? -2.121 -6.911 -1.883 1.00 95.69 282 LEU A O 1
ATOM 2286 N N . VAL A 1 283 ? -2.287 -4.746 -1.323 1.00 96.19 283 VAL A N 1
ATOM 2287 C CA . VAL A 1 283 ? -2.389 -4.261 -2.710 1.00 96.19 283 VAL A CA 1
ATOM 2288 C C . VAL A 1 283 ? -1.074 -4.491 -3.453 1.00 96.19 283 VAL A C 1
ATOM 2290 O O . VAL A 1 283 ? -1.119 -4.969 -4.586 1.00 96.19 283 VAL A O 1
ATOM 2293 N N . GLY A 1 284 ? 0.072 -4.226 -2.816 1.00 92.94 284 GLY A N 1
ATOM 2294 C CA . GLY A 1 284 ? 1.411 -4.552 -3.321 1.00 92.94 284 GLY A CA 1
ATOM 2295 C C . GLY A 1 284 ? 1.508 -6.016 -3.750 1.00 92.94 284 GLY A C 1
ATOM 2296 O O . GLY A 1 284 ? 1.717 -6.292 -4.933 1.00 92.94 284 GLY A O 1
ATOM 2297 N N . LYS A 1 285 ? 1.180 -6.958 -2.854 1.00 94.31 285 LYS A N 1
ATOM 2298 C CA . LYS A 1 285 ? 1.063 -8.398 -3.170 1.00 94.31 285 LYS A CA 1
ATOM 2299 C C . LYS A 1 285 ? 0.174 -8.676 -4.388 1.00 94.31 285 LYS A C 1
ATOM 2301 O O . LYS A 1 285 ? 0.533 -9.508 -5.222 1.00 94.31 285 LYS A O 1
ATOM 2306 N N . TYR A 1 286 ? -0.974 -8.008 -4.526 1.00 94.62 286 TYR A N 1
ATOM 2307 C CA . TYR A 1 286 ? -1.848 -8.193 -5.693 1.00 94.62 286 TYR A CA 1
ATOM 2308 C C . TYR A 1 286 ? -1.222 -7.665 -6.992 1.00 94.62 286 TYR A C 1
ATOM 2310 O O . TYR A 1 286 ? -1.350 -8.325 -8.025 1.00 94.62 286 TYR A O 1
ATOM 2318 N N . GLN A 1 287 ? -0.540 -6.514 -6.968 1.00 94.81 287 GLN A N 1
ATOM 2319 C CA . GLN A 1 287 ? 0.157 -5.990 -8.148 1.00 94.81 287 GLN A CA 1
ATOM 2320 C C . GLN A 1 287 ? 1.349 -6.881 -8.526 1.00 94.81 287 GLN A C 1
ATOM 2322 O O . GLN A 1 287 ? 1.443 -7.294 -9.681 1.00 94.81 287 GLN A O 1
ATOM 2327 N N . LEU A 1 288 ? 2.200 -7.253 -7.564 1.00 96.19 288 LEU A N 1
ATOM 2328 C CA . LEU A 1 288 ? 3.338 -8.152 -7.774 1.00 96.19 288 LEU A CA 1
ATOM 2329 C C . LEU A 1 288 ? 2.892 -9.517 -8.317 1.00 96.19 288 LEU A C 1
ATOM 2331 O O . LEU A 1 288 ? 3.461 -9.994 -9.302 1.00 96.19 288 LEU A O 1
ATOM 2335 N N . ASP A 1 289 ? 1.839 -10.130 -7.752 1.00 96.25 289 ASP A N 1
ATOM 2336 C CA . ASP A 1 289 ? 1.361 -11.422 -8.254 1.00 96.25 289 ASP A CA 1
ATOM 2337 C C . ASP A 1 289 ? 0.889 -11.321 -9.711 1.00 96.25 289 ASP A C 1
ATOM 2339 O O . ASP A 1 289 ? 1.323 -12.101 -10.566 1.00 96.25 289 ASP A O 1
ATOM 2343 N N . MET A 1 290 ? 0.077 -10.302 -10.006 1.00 97.06 290 MET A N 1
ATOM 2344 C CA . MET A 1 290 ? -0.410 -10.007 -11.351 1.00 97.06 290 MET A CA 1
ATOM 2345 C C . MET A 1 290 ? 0.711 -9.717 -12.355 1.00 97.06 290 MET A C 1
ATOM 2347 O O . MET A 1 290 ? 0.595 -10.109 -13.515 1.00 97.06 290 MET A O 1
ATOM 2351 N N . MET A 1 291 ? 1.785 -9.045 -11.942 1.00 97.81 291 MET A N 1
ATOM 2352 C CA . MET A 1 291 ? 2.889 -8.669 -12.825 1.00 97.81 291 MET A CA 1
ATOM 2353 C C . MET A 1 291 ? 3.893 -9.807 -13.079 1.00 97.81 291 MET A C 1
ATOM 2355 O O . MET A 1 291 ? 4.775 -9.655 -13.917 1.00 97.81 291 MET A O 1
ATOM 2359 N N . GLN A 1 292 ? 3.778 -10.989 -12.464 1.00 97.25 292 GLN A N 1
ATOM 2360 C CA . GLN A 1 292 ? 4.671 -12.116 -12.810 1.00 97.25 292 GLN A CA 1
ATOM 2361 C C . GLN A 1 292 ? 4.539 -12.587 -14.270 1.00 97.25 292 GLN A C 1
ATOM 2363 O O . GLN A 1 292 ? 5.424 -13.283 -14.765 1.00 97.25 292 GLN A O 1
ATOM 2368 N N . ILE A 1 293 ? 3.458 -12.216 -14.966 1.00 97.62 293 ILE A N 1
ATOM 2369 C CA . ILE A 1 293 ? 3.279 -12.496 -16.399 1.00 97.62 293 ILE A CA 1
ATOM 2370 C C . ILE A 1 293 ? 3.727 -11.341 -17.307 1.00 97.62 293 ILE A C 1
ATOM 2372 O O . ILE A 1 293 ? 3.546 -11.434 -18.517 1.00 97.62 293 ILE A O 1
ATOM 2376 N N . PHE A 1 294 ? 4.298 -10.259 -16.764 1.00 98.62 294 PHE A N 1
ATOM 2377 C CA . PHE A 1 294 ? 4.586 -9.034 -17.518 1.00 98.62 294 PHE A CA 1
ATOM 2378 C C . PHE A 1 294 ? 5.332 -9.333 -18.832 1.00 98.62 294 PHE A C 1
ATOM 2380 O O . PHE A 1 294 ? 6.285 -10.115 -18.865 1.00 98.62 294 PHE A O 1
ATOM 2387 N N . SER A 1 295 ? 4.882 -8.741 -19.940 1.00 98.62 295 SER A N 1
ATOM 2388 C CA . SER A 1 295 ? 5.393 -9.094 -21.271 1.00 98.62 295 SER A CA 1
ATOM 2389 C C . SER A 1 295 ? 6.861 -8.708 -21.482 1.00 98.62 295 SER A C 1
ATOM 2391 O O . SER A 1 295 ? 7.519 -9.298 -22.328 1.00 98.62 295 SER A O 1
ATOM 2393 N N . TYR A 1 296 ? 7.362 -7.719 -20.736 1.00 98.62 296 TYR A N 1
ATOM 2394 C CA . TYR A 1 296 ? 8.780 -7.369 -20.619 1.00 98.62 296 TYR A CA 1
ATOM 2395 C C . TYR A 1 296 ? 9.448 -8.251 -19.554 1.00 98.62 296 TYR A C 1
ATOM 2397 O O . TYR A 1 296 ? 9.142 -8.154 -18.361 1.00 98.62 296 TYR A O 1
ATOM 2405 N N . ALA A 1 297 ? 10.351 -9.124 -19.992 1.00 98.50 297 ALA A N 1
ATOM 2406 C CA . ALA A 1 297 ? 10.908 -10.205 -19.190 1.00 98.50 297 ALA A CA 1
ATOM 2407 C C . ALA A 1 297 ? 11.708 -9.740 -17.951 1.00 98.50 297 ALA A C 1
ATOM 2409 O O . ALA A 1 297 ? 11.509 -10.340 -16.893 1.00 98.50 297 ALA A O 1
ATOM 2410 N N . PRO A 1 298 ? 12.533 -8.669 -17.983 1.00 98.38 298 PRO A N 1
ATOM 2411 C CA . PRO A 1 298 ? 13.185 -8.141 -16.778 1.00 98.38 298 PRO A CA 1
ATOM 2412 C C . PRO A 1 298 ? 12.200 -7.740 -15.667 1.00 98.38 298 PRO A C 1
ATOM 2414 O O . PRO A 1 298 ? 12.465 -7.997 -14.490 1.00 98.38 298 PRO A O 1
ATOM 2417 N N . MET A 1 299 ? 11.029 -7.195 -16.020 1.00 98.25 299 MET A N 1
ATOM 2418 C CA . MET A 1 299 ? 9.971 -6.917 -15.042 1.00 98.25 299 MET A CA 1
ATOM 2419 C C . MET A 1 299 ? 9.401 -8.225 -14.477 1.00 98.25 299 MET A C 1
ATOM 2421 O O . MET A 1 299 ? 9.401 -8.412 -13.265 1.00 98.25 299 MET A O 1
ATOM 2425 N N . ALA A 1 300 ? 9.005 -9.177 -15.330 1.00 98.31 300 ALA A N 1
ATOM 2426 C CA . ALA A 1 300 ? 8.438 -10.457 -14.884 1.00 98.31 300 ALA A CA 1
ATOM 2427 C C . ALA A 1 300 ? 9.380 -11.257 -13.960 1.00 98.31 300 ALA A C 1
ATOM 2429 O O . ALA A 1 300 ? 8.943 -11.744 -12.915 1.00 98.31 300 ALA A O 1
ATOM 2430 N N . ARG A 1 301 ? 10.680 -11.334 -14.291 1.00 98.00 301 ARG A N 1
ATOM 2431 C CA . ARG A 1 301 ? 11.714 -11.991 -13.459 1.00 98.00 301 ARG A CA 1
ATOM 2432 C C . ARG A 1 301 ? 11.880 -11.344 -12.081 1.00 98.00 301 ARG A C 1
ATOM 2434 O O . ARG A 1 301 ? 12.291 -12.015 -11.139 1.00 98.00 301 ARG A O 1
ATOM 2441 N N . SER A 1 302 ? 11.572 -10.056 -11.957 1.00 97.88 302 SER A N 1
ATOM 2442 C CA . SER A 1 302 ? 11.707 -9.305 -10.706 1.00 97.88 302 SER A CA 1
ATOM 2443 C C . SER A 1 302 ? 10.597 -9.617 -9.696 1.00 97.88 302 SER A C 1
ATOM 2445 O O . SER A 1 302 ? 10.842 -9.605 -8.493 1.00 97.88 302 SER A O 1
ATOM 2447 N N . MET A 1 303 ? 9.387 -9.930 -10.171 1.00 97.12 303 MET A N 1
ATOM 2448 C CA . MET A 1 303 ? 8.195 -10.022 -9.317 1.00 97.12 303 MET A CA 1
ATOM 2449 C C . MET A 1 303 ? 8.201 -11.229 -8.376 1.00 97.12 303 MET A C 1
ATOM 2451 O O . MET A 1 303 ? 7.777 -11.114 -7.231 1.00 97.12 303 MET A O 1
ATOM 2455 N N . GLY A 1 304 ? 8.679 -12.389 -8.840 1.00 95.25 304 GLY A N 1
ATOM 2456 C CA . GLY A 1 304 ? 8.680 -13.625 -8.048 1.00 95.25 304 GLY A CA 1
ATOM 2457 C C . GLY A 1 304 ? 9.456 -13.493 -6.727 1.00 95.25 304 GLY A C 1
ATOM 2458 O O . GLY A 1 304 ? 8.889 -13.772 -5.673 1.00 95.25 304 GLY A O 1
ATOM 2459 N N . PRO A 1 305 ? 10.724 -13.036 -6.748 1.00 95.50 305 PRO A N 1
ATOM 2460 C CA . PRO A 1 305 ? 11.496 -12.805 -5.528 1.00 95.50 305 PRO A CA 1
ATOM 2461 C C . PRO A 1 305 ? 10.898 -11.753 -4.583 1.00 95.50 305 PRO A C 1
ATOM 2463 O O . PRO A 1 305 ? 10.910 -11.994 -3.381 1.00 95.50 305 PRO A O 1
ATOM 2466 N N . MET A 1 306 ? 10.344 -10.646 -5.103 1.00 96.62 306 MET A N 1
ATOM 2467 C CA . MET A 1 306 ? 9.665 -9.615 -4.290 1.00 96.62 306 MET A CA 1
ATOM 2468 C C . MET A 1 306 ? 8.426 -10.188 -3.584 1.00 96.62 306 MET A C 1
ATOM 2470 O O . MET A 1 306 ? 8.277 -10.076 -2.374 1.00 96.62 306 MET A O 1
ATOM 2474 N N . LEU A 1 307 ? 7.583 -10.926 -4.315 1.00 94.50 307 LEU A N 1
ATOM 2475 C CA . LEU A 1 307 ? 6.398 -11.592 -3.762 1.00 94.50 307 LEU A CA 1
ATOM 2476 C C . LEU A 1 307 ? 6.742 -12.623 -2.664 1.00 94.50 307 LEU A C 1
ATOM 2478 O O . LEU A 1 307 ? 5.910 -12.926 -1.810 1.00 94.50 307 LEU A O 1
ATOM 2482 N N . GLY A 1 308 ? 7.963 -13.169 -2.681 1.00 92.44 308 GLY A N 1
ATOM 2483 C CA . GLY A 1 308 ? 8.482 -14.038 -1.623 1.00 92.44 308 GLY A CA 1
ATOM 2484 C C . GLY A 1 308 ? 8.833 -13.310 -0.319 1.00 92.44 308 GLY A C 1
ATOM 2485 O O . GLY A 1 308 ? 8.817 -13.942 0.736 1.00 92.44 308 GLY A O 1
ATOM 2486 N N . GLU A 1 309 ? 9.133 -12.012 -0.385 1.00 94.19 309 GLU A N 1
ATOM 2487 C CA . GLU A 1 309 ? 9.413 -11.143 0.768 1.00 94.19 309 GLU A CA 1
ATOM 2488 C C . GLU A 1 309 ? 8.107 -10.546 1.317 1.00 94.19 309 GLU A C 1
ATOM 2490 O O . GLU A 1 309 ? 7.847 -10.656 2.512 1.00 94.19 309 GLU A O 1
ATOM 2495 N N . GLU A 1 310 ? 7.205 -10.103 0.434 1.00 92.81 310 GLU A N 1
ATOM 2496 C CA . GLU A 1 310 ? 5.881 -9.528 0.744 1.00 92.81 310 GLU A CA 1
ATOM 2497 C C . GLU A 1 310 ? 5.015 -10.368 1.712 1.00 92.81 310 GLU A C 1
ATOM 2499 O O . GLU A 1 310 ? 4.205 -9.859 2.491 1.00 92.81 310 GLU A O 1
ATOM 2504 N N . GLY A 1 311 ? 5.202 -11.694 1.710 1.00 90.56 311 GLY A N 1
ATOM 2505 C CA . GLY A 1 311 ? 4.541 -12.596 2.656 1.00 90.56 311 GLY A CA 1
ATOM 2506 C C . GLY A 1 311 ? 4.881 -12.318 4.129 1.00 90.56 311 GLY A C 1
ATOM 2507 O O . GLY A 1 311 ? 4.075 -12.634 5.009 1.00 90.56 311 GLY A O 1
ATOM 2508 N N . PHE A 1 312 ? 6.041 -11.714 4.411 1.00 94.88 312 PHE A N 1
ATOM 2509 C CA . PHE A 1 312 ? 6.420 -11.246 5.744 1.00 94.88 312 PHE A CA 1
ATOM 2510 C C . PHE A 1 312 ? 5.639 -9.988 6.140 1.00 94.88 312 PHE A C 1
ATOM 2512 O O . PHE A 1 312 ? 5.052 -9.983 7.223 1.00 94.88 312 PHE A O 1
ATOM 2519 N N . HIS A 1 313 ? 5.540 -8.992 5.250 1.00 96.38 313 HIS A N 1
ATOM 2520 C CA . HIS A 1 313 ? 4.822 -7.729 5.478 1.00 96.38 313 HIS A CA 1
ATOM 2521 C C . HIS A 1 313 ? 3.358 -7.993 5.880 1.00 96.38 313 HIS A C 1
ATOM 2523 O O . HIS A 1 313 ? 2.907 -7.649 6.977 1.00 96.38 313 HIS A O 1
ATOM 2529 N N . MET A 1 314 ? 2.646 -8.764 5.050 1.00 92.25 314 MET A N 1
ATOM 2530 C CA . MET A 1 314 ? 1.268 -9.190 5.314 1.00 92.25 314 MET A CA 1
ATOM 2531 C C . MET A 1 314 ? 1.134 -10.030 6.597 1.00 92.25 314 MET A C 1
ATOM 2533 O O . MET A 1 314 ? 0.115 -9.967 7.294 1.00 92.25 314 MET A O 1
ATOM 2537 N N . GLY A 1 315 ? 2.134 -10.865 6.895 1.00 95.25 315 GLY A N 1
ATOM 2538 C CA . GLY A 1 315 ? 2.171 -11.711 8.088 1.00 95.25 315 GLY A CA 1
ATOM 2539 C C . GLY A 1 315 ? 2.347 -10.910 9.380 1.00 95.25 315 GLY A C 1
ATOM 2540 O O . GLY A 1 315 ? 1.754 -11.261 10.403 1.00 95.25 315 GLY A O 1
ATOM 2541 N N . PHE A 1 316 ? 3.119 -9.825 9.325 1.00 97.56 316 PHE A N 1
ATOM 2542 C CA . PHE A 1 316 ? 3.244 -8.830 10.383 1.00 97.56 316 PHE A CA 1
ATOM 2543 C C . PHE A 1 316 ? 1.925 -8.067 10.576 1.00 97.56 316 PHE A C 1
ATOM 2545 O O . PHE A 1 316 ? 1.325 -8.177 11.647 1.00 97.56 316 PHE A O 1
ATOM 2552 N N . GLY A 1 317 ? 1.401 -7.400 9.540 1.00 97.25 317 GLY A N 1
ATOM 2553 C CA . GLY A 1 317 ? 0.223 -6.531 9.667 1.00 97.25 317 GLY A CA 1
ATOM 2554 C C . GLY A 1 317 ? -1.021 -7.245 10.196 1.00 97.25 317 GLY A C 1
ATOM 2555 O O . GLY A 1 317 ? -1.676 -6.784 11.132 1.00 97.25 317 GLY A O 1
ATOM 2556 N N . ARG A 1 318 ? -1.300 -8.457 9.694 1.00 97.31 318 ARG A N 1
ATOM 2557 C CA . ARG A 1 318 ? -2.400 -9.307 10.196 1.00 97.31 318 ARG A CA 1
ATOM 2558 C C . ARG A 1 318 ? -2.250 -9.671 11.676 1.00 97.31 318 ARG A C 1
ATOM 2560 O O . ARG A 1 318 ? -3.254 -9.811 12.377 1.00 97.31 318 ARG A O 1
ATOM 2567 N N . ARG A 1 319 ? -1.016 -9.855 12.155 1.00 97.94 319 ARG A N 1
ATOM 2568 C CA . ARG A 1 319 ? -0.714 -10.173 13.558 1.00 97.94 319 ARG A CA 1
ATOM 2569 C C . ARG A 1 319 ? -0.840 -8.926 14.431 1.00 97.94 319 ARG A C 1
ATOM 2571 O O . ARG A 1 319 ? -1.504 -8.990 15.463 1.00 97.94 319 ARG A O 1
ATOM 2578 N N . ALA A 1 320 ? -0.270 -7.807 13.985 1.00 98.12 320 ALA A N 1
ATOM 2579 C CA . ALA A 1 320 ? -0.311 -6.520 14.667 1.00 98.12 320 ALA A CA 1
ATOM 2580 C C . ALA A 1 320 ? -1.757 -6.034 14.853 1.00 98.12 320 ALA A C 1
ATOM 2582 O O . ALA A 1 320 ? -2.191 -5.858 15.990 1.00 98.12 320 ALA A O 1
ATOM 2583 N N . LEU A 1 321 ? -2.548 -5.943 13.776 1.00 98.38 321 LEU A N 1
ATOM 2584 C CA . LEU A 1 321 ? -3.953 -5.517 13.827 1.00 98.38 321 LEU A CA 1
ATOM 2585 C C . LEU A 1 321 ? -4.793 -6.371 14.794 1.00 98.38 321 LEU A C 1
ATOM 2587 O O . LEU A 1 321 ? -5.550 -5.844 15.611 1.00 98.38 321 LEU A O 1
ATOM 2591 N N . LYS A 1 322 ? -4.623 -7.698 14.750 1.00 98.31 322 LYS A N 1
ATOM 2592 C CA . LYS A 1 322 ? -5.296 -8.623 15.670 1.00 98.31 322 LYS A CA 1
ATOM 2593 C C . LYS A 1 322 ? -4.873 -8.408 17.127 1.00 98.31 322 LYS A C 1
ATOM 2595 O O . LYS A 1 322 ? -5.724 -8.449 18.014 1.00 98.31 322 LYS A O 1
ATOM 2600 N N . ASN A 1 323 ? -3.580 -8.217 17.385 1.00 97.88 323 ASN A N 1
ATOM 2601 C CA . ASN A 1 323 ? -3.057 -8.017 18.735 1.00 97.88 323 ASN A CA 1
ATOM 2602 C C . ASN A 1 323 ? -3.543 -6.688 19.331 1.00 97.88 323 ASN A C 1
ATOM 2604 O O . ASN A 1 323 ? -3.985 -6.682 20.479 1.00 97.88 323 ASN A O 1
ATOM 2608 N N . LEU A 1 324 ? -3.546 -5.607 18.541 1.00 98.06 324 LEU A N 1
ATOM 2609 C CA . LEU A 1 324 ? -4.098 -4.307 18.932 1.00 98.06 324 LEU A CA 1
ATOM 2610 C C . LEU A 1 324 ? -5.590 -4.413 19.277 1.00 98.06 324 LEU A C 1
ATOM 2612 O O . LEU A 1 324 ? -5.999 -3.983 20.352 1.00 98.06 324 LEU A O 1
ATOM 2616 N N . ALA A 1 325 ? -6.394 -5.060 18.428 1.00 97.94 325 ALA A N 1
ATOM 2617 C CA . ALA A 1 325 ? -7.827 -5.225 18.679 1.00 97.94 325 ALA A CA 1
ATOM 2618 C C . ALA A 1 325 ? -8.114 -6.074 19.936 1.00 97.94 325 ALA A C 1
ATOM 2620 O O . ALA A 1 325 ? -9.002 -5.751 20.725 1.00 97.94 325 ALA A O 1
ATOM 2621 N N . LEU A 1 326 ? -7.325 -7.128 20.175 1.00 97.56 326 LEU A N 1
ATOM 2622 C CA . LEU A 1 326 ? -7.425 -7.927 21.399 1.00 97.56 326 LEU A CA 1
ATOM 2623 C C . LEU A 1 326 ? -7.012 -7.136 22.650 1.00 97.56 326 LEU A C 1
ATOM 2625 O O . LEU A 1 326 ? -7.651 -7.298 23.689 1.00 97.56 326 LEU A O 1
ATOM 2629 N N . ALA A 1 327 ? -5.966 -6.309 22.582 1.00 96.81 327 ALA A N 1
ATOM 2630 C CA . ALA A 1 327 ? -5.566 -5.436 23.688 1.00 96.81 327 ALA A CA 1
ATOM 2631 C C . ALA A 1 327 ? -6.675 -4.419 24.015 1.00 96.81 327 ALA A C 1
ATOM 2633 O O . ALA A 1 327 ? -7.114 -4.347 25.164 1.00 96.81 327 ALA A O 1
ATOM 2634 N N . ALA A 1 328 ? -7.240 -3.773 22.988 1.00 96.06 328 ALA A N 1
ATOM 2635 C CA . ALA A 1 328 ? -8.362 -2.847 23.121 1.00 96.06 328 ALA A CA 1
ATOM 2636 C C . ALA A 1 328 ? -9.559 -3.467 23.870 1.00 96.06 328 ALA A C 1
ATOM 2638 O O . ALA A 1 328 ? -10.099 -2.845 24.782 1.00 96.06 328 ALA A O 1
ATOM 2639 N N . THR A 1 329 ? -9.934 -4.723 23.571 1.00 92.25 329 THR A N 1
ATOM 2640 C CA . THR A 1 329 ? -11.026 -5.414 24.301 1.00 92.25 329 THR A CA 1
ATOM 2641 C C . THR A 1 329 ? -10.741 -5.695 25.778 1.00 92.25 329 THR A C 1
ATOM 2643 O O . THR A 1 329 ? -11.678 -5.938 26.535 1.00 92.25 329 THR A O 1
ATOM 2646 N N . ARG A 1 330 ? -9.475 -5.658 26.213 1.00 92.81 330 ARG A N 1
ATOM 2647 C CA . ARG A 1 330 ? -9.087 -5.801 27.626 1.00 92.81 330 ARG A CA 1
ATOM 2648 C C . ARG A 1 330 ? -8.886 -4.456 28.335 1.00 92.81 330 ARG A C 1
ATOM 2650 O O . ARG A 1 330 ? -8.591 -4.447 29.525 1.00 92.81 330 ARG A O 1
ATOM 2657 N N . GLY A 1 331 ? -9.038 -3.332 27.626 1.00 91.81 331 GLY A N 1
ATOM 2658 C CA . GLY A 1 331 ? -8.636 -2.012 28.124 1.00 91.81 331 GLY A CA 1
ATOM 2659 C C . GLY A 1 331 ? -7.114 -1.856 28.240 1.00 91.81 331 GLY A C 1
ATOM 2660 O O . GLY A 1 331 ? -6.638 -1.069 29.053 1.00 91.81 331 GLY A O 1
ATOM 2661 N N . GLU A 1 332 ? -6.354 -2.629 27.460 1.00 93.06 332 GLU A N 1
ATOM 2662 C CA . GLU A 1 332 ? -4.891 -2.621 27.427 1.00 93.06 332 GLU A CA 1
ATOM 2663 C C . GLU A 1 332 ? -4.366 -1.913 26.167 1.00 93.06 332 GLU A C 1
ATOM 2665 O O . GLU A 1 332 ? -4.982 -1.963 25.102 1.00 93.06 332 GLU A O 1
ATOM 2670 N N . GLY A 1 333 ? -3.167 -1.333 26.258 1.00 89.81 333 GLY A N 1
ATOM 2671 C CA . GLY A 1 333 ? -2.511 -0.656 25.137 1.00 89.81 333 GLY A CA 1
ATOM 2672 C C . GLY A 1 333 ? -2.969 0.793 24.935 1.00 89.81 333 GLY A C 1
ATOM 2673 O O . GLY A 1 333 ? -3.624 1.382 25.790 1.00 89.81 333 GLY A O 1
ATOM 2674 N N . ALA A 1 334 ? -2.563 1.384 23.809 1.00 92.50 334 ALA A N 1
ATOM 2675 C CA . ALA A 1 334 ? -2.753 2.810 23.517 1.00 92.50 334 ALA A CA 1
ATOM 2676 C C . ALA A 1 334 ? -4.009 3.137 22.683 1.00 92.50 334 ALA A C 1
ATOM 2678 O O . ALA A 1 334 ? -4.273 4.310 22.435 1.00 92.50 334 ALA A O 1
ATOM 2679 N N . TYR A 1 335 ? -4.764 2.126 22.238 1.00 96.88 335 TYR A N 1
ATOM 2680 C CA . TYR A 1 335 ? -5.822 2.273 21.232 1.00 96.88 335 TYR A CA 1
ATOM 2681 C C . TYR A 1 335 ? -7.101 1.544 21.642 1.00 96.88 335 TYR A C 1
ATOM 2683 O O . TYR A 1 335 ? -7.055 0.403 22.100 1.00 96.88 335 TYR A O 1
ATOM 2691 N N . SER A 1 336 ? -8.249 2.180 21.420 1.00 97.25 336 SER A N 1
ATOM 2692 C CA . SER A 1 336 ? -9.567 1.551 21.518 1.00 97.25 336 SER A CA 1
ATOM 2693 C C . SER A 1 336 ? -9.962 0.843 20.212 1.00 97.25 336 SER A C 1
ATOM 2695 O O . SER A 1 336 ? -9.330 1.018 19.167 1.00 97.25 336 SER A O 1
ATOM 2697 N N . LEU A 1 337 ? -11.053 0.064 20.236 1.00 97.44 337 LEU A N 1
ATOM 2698 C CA . LEU A 1 337 ? -11.633 -0.485 19.002 1.00 97.44 337 LEU A CA 1
ATOM 2699 C C . LEU A 1 337 ? -12.144 0.616 18.055 1.00 97.44 337 LEU A C 1
ATOM 2701 O O . LEU A 1 337 ? -12.090 0.422 16.843 1.00 97.44 337 LEU A O 1
ATOM 2705 N N . ASP A 1 338 ? -12.584 1.769 18.575 1.00 97.81 338 ASP A N 1
ATOM 2706 C CA . ASP A 1 338 ? -13.013 2.906 17.746 1.00 97.81 338 ASP A CA 1
ATOM 2707 C C . ASP A 1 338 ? -11.815 3.553 17.030 1.00 97.81 338 ASP A C 1
ATOM 2709 O O . ASP A 1 338 ? -11.901 3.840 15.838 1.00 97.81 338 ASP A O 1
ATOM 2713 N N . ASP A 1 339 ? -10.659 3.680 17.692 1.00 98.25 339 ASP A N 1
ATOM 2714 C CA . ASP A 1 339 ? -9.420 4.156 17.054 1.00 98.25 339 ASP A CA 1
ATOM 2715 C C . ASP A 1 339 ? -8.993 3.230 15.907 1.00 98.25 339 ASP A C 1
ATOM 2717 O O . ASP A 1 339 ? -8.714 3.685 14.793 1.00 98.25 339 ASP A O 1
ATOM 2721 N N . ILE A 1 340 ? -9.014 1.914 16.149 1.00 98.62 340 ILE A N 1
ATOM 2722 C CA . ILE A 1 340 ? -8.697 0.896 15.138 1.00 98.62 340 ILE A CA 1
ATOM 2723 C C . ILE A 1 340 ? -9.693 0.964 13.973 1.00 98.62 340 ILE A C 1
ATOM 2725 O O . ILE A 1 340 ? -9.289 0.939 12.807 1.00 98.62 340 ILE A O 1
ATOM 2729 N N . GLN A 1 341 ? -10.987 1.116 14.259 1.00 98.75 341 GLN A N 1
ATOM 2730 C CA . GLN A 1 341 ? -12.012 1.261 13.231 1.00 98.75 341 GLN A CA 1
ATOM 2731 C C . GLN A 1 341 ? -11.821 2.541 12.403 1.00 98.75 341 GLN A C 1
ATOM 2733 O O . GLN A 1 341 ? -11.935 2.499 11.177 1.00 98.75 341 GLN A O 1
ATOM 2738 N N . ARG A 1 342 ? -11.471 3.669 13.031 1.00 98.75 342 ARG A N 1
ATOM 2739 C CA . ARG A 1 342 ? -11.137 4.928 12.343 1.00 98.75 342 ARG A CA 1
ATOM 2740 C C . ARG A 1 342 ? -9.912 4.782 11.445 1.00 98.75 342 ARG A C 1
ATOM 2742 O O . ARG A 1 342 ? -9.915 5.303 10.330 1.00 98.75 342 ARG A O 1
ATOM 2749 N N . ALA A 1 343 ? -8.884 4.062 11.887 1.00 98.69 343 ALA A N 1
ATOM 2750 C CA . ALA A 1 343 ? -7.703 3.787 11.073 1.00 98.69 343 ALA A CA 1
ATOM 2751 C C . ALA A 1 343 ? -8.043 2.913 9.847 1.00 98.69 343 ALA A C 1
ATOM 2753 O O . ALA A 1 343 ? -7.603 3.220 8.737 1.00 98.69 343 ALA A O 1
ATOM 2754 N N . ILE A 1 344 ? -8.909 1.902 9.998 1.00 98.81 344 ILE A N 1
ATOM 2755 C CA . ILE A 1 344 ? -9.450 1.121 8.867 1.00 98.81 344 ILE A CA 1
ATOM 2756 C C . ILE A 1 344 ? -10.249 2.026 7.914 1.00 98.81 344 ILE A C 1
ATOM 2758 O O . ILE A 1 344 ? -10.038 1.974 6.700 1.00 98.81 344 ILE A O 1
ATOM 2762 N N . ASN A 1 345 ? -11.107 2.907 8.447 1.00 98.81 345 ASN A N 1
ATOM 2763 C CA . ASN A 1 345 ? -11.864 3.889 7.662 1.00 98.81 345 ASN A CA 1
ATOM 2764 C C . ASN A 1 345 ? -10.935 4.830 6.865 1.00 98.81 345 ASN A C 1
ATOM 2766 O O . ASN A 1 345 ? -11.273 5.217 5.747 1.00 98.81 345 ASN A O 1
ATOM 2770 N N . LYS A 1 346 ? -9.755 5.177 7.402 1.00 98.50 346 LYS A N 1
ATOM 2771 C CA . LYS A 1 346 ? -8.737 5.976 6.700 1.00 98.50 346 LYS A CA 1
ATOM 2772 C C . LYS A 1 346 ? -8.089 5.203 5.547 1.00 98.50 346 LYS A C 1
ATOM 2774 O O . LYS A 1 346 ? -8.044 5.709 4.426 1.00 98.50 346 LYS A O 1
ATOM 2779 N N . TRP A 1 347 ? -7.563 4.009 5.821 1.00 98.62 347 TRP A N 1
ATOM 2780 C CA . TRP A 1 347 ? -6.670 3.304 4.894 1.00 98.62 347 TRP A CA 1
ATOM 2781 C C . TRP A 1 347 ? -7.384 2.490 3.817 1.00 98.62 347 TRP A C 1
ATOM 2783 O O . TRP A 1 347 ? -6.937 2.486 2.671 1.00 98.62 347 TRP A O 1
ATOM 2793 N N . TYR A 1 348 ? -8.502 1.834 4.129 1.00 98.69 348 TYR A N 1
ATOM 2794 C CA . TYR A 1 348 ? -9.161 0.949 3.163 1.00 98.69 348 TYR A CA 1
ATOM 2795 C C . TYR A 1 348 ? -9.585 1.652 1.852 1.00 98.69 348 TYR A C 1
ATOM 2797 O O . TYR A 1 348 ? -9.250 1.136 0.782 1.00 98.69 348 TYR A O 1
ATOM 2805 N N . PRO A 1 349 ? -10.200 2.857 1.865 1.00 98.38 349 PRO A N 1
ATOM 2806 C CA . PRO A 1 349 ? -10.496 3.592 0.632 1.00 98.38 349 PRO A CA 1
ATOM 2807 C C . PRO A 1 349 ? -9.251 3.907 -0.211 1.00 98.38 349 PRO A C 1
ATOM 2809 O O . PRO A 1 349 ? -9.333 3.912 -1.437 1.00 98.38 349 PRO A O 1
ATOM 2812 N N . ARG A 1 350 ? -8.086 4.116 0.421 1.00 97.81 350 ARG A N 1
ATOM 2813 C CA . ARG A 1 350 ? -6.813 4.379 -0.274 1.00 97.81 350 ARG A CA 1
ATOM 2814 C C . ARG A 1 350 ? -6.281 3.123 -0.963 1.00 97.81 350 ARG A C 1
ATOM 2816 O O . ARG A 1 350 ? -5.853 3.207 -2.112 1.00 97.81 350 ARG A O 1
ATOM 2823 N N . GLY A 1 351 ? -6.418 1.956 -0.330 1.00 97.56 351 GLY A N 1
ATOM 2824 C CA . GLY A 1 351 ? -6.117 0.662 -0.954 1.00 97.56 351 GLY A CA 1
ATOM 2825 C C . GLY A 1 351 ? -6.963 0.395 -2.206 1.00 97.56 351 GLY A C 1
ATOM 2826 O O . GLY A 1 351 ? -6.437 -0.021 -3.237 1.00 97.56 351 GLY A O 1
ATOM 2827 N N . LEU A 1 352 ? -8.259 0.732 -2.175 1.00 97.94 352 LEU A N 1
ATOM 2828 C CA . LEU A 1 352 ? -9.133 0.637 -3.356 1.00 97.94 352 LEU A CA 1
ATOM 2829 C C . LEU A 1 352 ? -8.681 1.554 -4.503 1.00 97.94 352 LEU A C 1
ATOM 2831 O O . LEU A 1 352 ? -8.729 1.155 -5.667 1.00 97.94 352 LEU A O 1
ATOM 2835 N N . GLU A 1 353 ? -8.233 2.768 -4.180 1.00 97.00 353 GLU A N 1
ATOM 2836 C CA . GLU A 1 353 ? -7.806 3.791 -5.143 1.00 97.00 353 GLU A CA 1
ATOM 2837 C C . GLU A 1 353 ? -6.465 3.492 -5.816 1.00 97.00 353 GLU A C 1
ATOM 2839 O O . GLU A 1 353 ? -6.241 3.938 -6.944 1.00 97.00 353 GLU A O 1
ATOM 2844 N N . MET A 1 354 ? -5.600 2.702 -5.174 1.00 96.88 354 MET A N 1
ATOM 2845 C CA . MET A 1 354 ? -4.340 2.226 -5.757 1.00 96.88 354 MET A CA 1
ATOM 2846 C C . MET A 1 354 ? -4.551 1.296 -6.961 1.00 96.88 354 MET A C 1
ATOM 2848 O O . MET A 1 354 ? -3.697 1.239 -7.844 1.00 96.88 354 MET A O 1
ATOM 2852 N N . PHE A 1 355 ? -5.704 0.623 -7.069 1.00 95.81 355 PHE A N 1
ATOM 2853 C CA . PHE A 1 355 ? -6.079 -0.099 -8.293 1.00 95.81 355 PHE A CA 1
ATOM 2854 C C . PHE A 1 355 ? -6.470 0.839 -9.450 1.00 95.81 355 PHE A C 1
ATOM 2856 O O . PHE A 1 355 ? -6.562 0.384 -10.590 1.00 95.81 355 PHE A O 1
ATOM 2863 N N . GLY A 1 356 ? -6.682 2.135 -9.194 1.00 92.81 356 GLY A N 1
ATOM 2864 C CA . GLY A 1 356 ? -7.230 3.094 -10.153 1.00 92.81 356 GLY A CA 1
ATOM 2865 C C . GLY A 1 356 ? -8.740 2.931 -10.355 1.00 92.81 356 GLY A C 1
ATOM 2866 O O . GLY A 1 356 ? -9.434 2.340 -9.533 1.00 92.81 356 GLY A O 1
ATOM 2867 N N . ASN A 1 357 ? -9.267 3.464 -11.462 1.00 94.25 357 ASN A N 1
ATOM 2868 C CA . ASN A 1 357 ? -10.680 3.292 -11.814 1.00 94.25 357 ASN A CA 1
ATOM 2869 C C . ASN A 1 357 ? -10.973 1.818 -12.148 1.00 94.25 357 ASN A C 1
ATOM 2871 O O . ASN A 1 357 ? -10.273 1.202 -12.950 1.00 94.25 357 ASN A O 1
ATOM 2875 N N . GLU A 1 358 ? -12.018 1.265 -11.543 1.00 93.75 358 GLU A N 1
ATOM 2876 C CA . GLU A 1 358 ? -12.449 -0.130 -11.622 1.00 93.75 358 GLU A CA 1
ATOM 2877 C C . GLU A 1 358 ? -12.867 -0.544 -13.042 1.00 93.75 358 GLU A C 1
ATOM 2879 O O . GLU A 1 358 ? -12.717 -1.710 -13.410 1.00 93.75 358 GLU A O 1
ATOM 2884 N N . ARG A 1 359 ? -13.342 0.413 -13.851 1.00 93.94 359 ARG A N 1
ATOM 2885 C CA . ARG A 1 359 ? -13.741 0.260 -15.265 1.00 93.94 359 ARG A CA 1
ATOM 2886 C C . ARG A 1 359 ? -12.564 0.467 -16.226 1.00 93.94 359 ARG A C 1
ATOM 2888 O O . ARG A 1 359 ? -12.736 0.984 -17.326 1.00 93.94 359 ARG A O 1
ATOM 2895 N N . SER A 1 360 ? -11.351 0.188 -15.763 1.00 93.19 360 SER A N 1
ATOM 2896 C CA . SER A 1 360 ? -10.117 0.370 -16.522 1.00 93.19 360 SER A CA 1
ATOM 2897 C C . SER A 1 360 ? -9.144 -0.793 -16.302 1.00 93.19 360 SER A C 1
ATOM 2899 O O . SER A 1 360 ? -9.332 -1.661 -15.446 1.00 93.19 360 SER A O 1
ATOM 2901 N N . GLY A 1 361 ? -8.048 -0.782 -17.061 1.00 94.00 361 GLY A N 1
ATOM 2902 C CA . GLY A 1 361 ? -6.954 -1.757 -16.973 1.00 94.00 361 GLY A CA 1
ATOM 2903 C C . GLY A 1 361 ? -6.826 -2.649 -18.208 1.00 94.00 361 GLY A C 1
ATOM 2904 O O . GLY A 1 361 ? -5.825 -3.349 -18.349 1.00 94.00 361 GLY A O 1
ATOM 2905 N N . GLU A 1 362 ? -7.775 -2.568 -19.141 1.00 96.12 362 GLU A N 1
ATOM 2906 C CA . GLU A 1 362 ? -7.838 -3.334 -20.391 1.00 96.12 362 GLU A CA 1
ATOM 2907 C C . GLU A 1 362 ? -6.575 -3.143 -21.232 1.00 96.12 362 GLU A C 1
ATOM 2909 O O . GLU A 1 362 ? -6.071 -4.108 -21.791 1.00 96.12 362 GLU A O 1
ATOM 2914 N N . THR A 1 363 ? -6.007 -1.932 -21.277 1.00 96.56 363 THR A N 1
ATOM 2915 C CA . THR A 1 363 ? -4.739 -1.658 -21.978 1.00 96.56 363 THR A CA 1
ATOM 2916 C C . THR A 1 363 ? -3.574 -2.464 -21.397 1.00 96.56 363 THR A C 1
ATOM 2918 O O . THR A 1 363 ? -2.775 -3.013 -22.150 1.00 96.56 363 THR A O 1
ATOM 2921 N N . ALA A 1 364 ? -3.487 -2.583 -20.068 1.00 97.25 364 ALA A N 1
ATOM 2922 C CA . ALA A 1 364 ? -2.436 -3.364 -19.415 1.00 97.25 364 ALA A CA 1
ATOM 2923 C C . ALA A 1 364 ? -2.636 -4.874 -19.642 1.00 97.25 364 ALA A C 1
ATOM 2925 O O . ALA A 1 364 ? -1.666 -5.586 -19.889 1.00 97.25 364 ALA A O 1
ATOM 2926 N N . VAL A 1 365 ? -3.886 -5.351 -19.651 1.00 98.06 365 VAL A N 1
ATOM 2927 C CA . VAL A 1 365 ? -4.217 -6.739 -20.025 1.00 98.06 365 VAL A CA 1
ATOM 2928 C C . VAL A 1 365 ? -3.892 -7.008 -21.499 1.00 98.06 365 VAL A C 1
ATOM 2930 O O . VAL A 1 365 ? -3.256 -8.005 -21.828 1.00 98.06 365 VAL A O 1
ATOM 2933 N N . ALA A 1 366 ? -4.250 -6.092 -22.402 1.00 98.00 366 ALA A N 1
ATOM 2934 C CA . ALA A 1 366 ? -3.987 -6.199 -23.836 1.00 98.00 366 ALA A CA 1
ATOM 2935 C C . ALA A 1 366 ? -2.488 -6.164 -24.176 1.00 98.00 366 ALA A C 1
ATOM 2937 O O . ALA A 1 366 ? -2.082 -6.758 -25.175 1.00 98.00 366 ALA A O 1
ATOM 2938 N N . PHE A 1 367 ? -1.669 -5.500 -23.360 1.00 98.50 367 PHE A N 1
ATOM 2939 C CA . PHE A 1 367 ? -0.209 -5.508 -23.473 1.00 98.50 367 PHE A CA 1
ATOM 2940 C C . PHE A 1 367 ? 0.458 -6.713 -22.791 1.00 98.50 367 PHE A C 1
ATOM 2942 O O . PHE A 1 367 ? 1.661 -6.881 -22.947 1.00 98.50 367 PHE A O 1
ATOM 2949 N N . GLY A 1 368 ? -0.285 -7.562 -22.071 1.00 98.25 368 GLY A N 1
ATOM 2950 C CA . GLY A 1 368 ? 0.293 -8.681 -21.323 1.00 98.25 368 GLY A CA 1
ATOM 2951 C C . GLY A 1 368 ? 1.069 -8.238 -20.077 1.00 98.25 368 GLY A C 1
ATOM 2952 O O . GLY A 1 368 ? 2.008 -8.905 -19.667 1.00 98.25 368 GLY A O 1
ATOM 2953 N N . PHE A 1 369 ? 0.727 -7.091 -19.485 1.00 98.50 369 PHE A N 1
ATOM 2954 C CA . PHE A 1 369 ? 1.368 -6.579 -18.266 1.00 98.50 369 PHE A CA 1
ATOM 2955 C C . PHE A 1 369 ? 0.738 -7.141 -16.982 1.00 98.50 369 PHE A C 1
ATOM 2957 O O . PHE A 1 369 ? 1.408 -7.219 -15.957 1.00 98.50 369 PHE A O 1
ATOM 2964 N N . LYS A 1 370 ? -0.541 -7.536 -17.034 1.00 97.81 370 LYS A N 1
ATOM 2965 C CA . LYS A 1 370 ? -1.267 -8.207 -15.944 1.00 97.81 370 LYS A CA 1
ATOM 2966 C C . LYS A 1 370 ? -2.458 -9.024 -16.469 1.00 97.81 370 LYS A C 1
ATOM 2968 O O . LYS A 1 370 ? -2.966 -8.695 -17.538 1.00 97.81 370 LYS A O 1
ATOM 2973 N N . PRO A 1 371 ? -2.951 -10.046 -15.741 1.00 97.56 371 PRO A N 1
ATOM 2974 C CA . PRO A 1 371 ? -4.036 -10.907 -16.220 1.00 97.56 371 PRO A CA 1
ATOM 2975 C C . PRO A 1 371 ? -5.447 -10.329 -16.032 1.00 97.56 371 PRO A C 1
ATOM 2977 O O . PRO A 1 371 ? -6.390 -10.847 -16.623 1.00 97.56 371 PRO A O 1
ATOM 2980 N N . LYS A 1 372 ? -5.613 -9.308 -15.180 1.00 96.81 372 LYS A N 1
ATOM 2981 C CA . LYS A 1 372 ? -6.917 -8.847 -14.670 1.00 96.81 372 LYS A CA 1
ATOM 2982 C C . LYS A 1 372 ? -7.110 -7.346 -14.882 1.00 96.81 372 LYS A C 1
ATOM 2984 O O . LYS A 1 372 ? -6.154 -6.569 -14.789 1.00 96.81 372 LYS A O 1
ATOM 2989 N N . THR A 1 373 ? -8.353 -6.928 -15.120 1.00 96.69 373 THR A N 1
ATOM 2990 C CA . THR A 1 373 ? -8.737 -5.507 -15.063 1.00 96.69 373 THR A CA 1
ATOM 2991 C C . THR A 1 373 ? -8.683 -4.990 -13.623 1.00 96.69 373 THR A C 1
ATOM 2993 O O . THR A 1 373 ? -8.547 -5.761 -12.669 1.00 96.69 373 THR A O 1
ATOM 2996 N N . ASN A 1 374 ? -8.777 -3.672 -13.446 1.00 96.38 374 ASN A N 1
ATOM 2997 C CA . ASN A 1 374 ? -8.706 -3.046 -12.127 1.00 96.38 374 ASN A CA 1
ATOM 2998 C C . ASN A 1 374 ? -9.841 -3.538 -11.216 1.00 96.38 374 ASN A C 1
ATOM 3000 O O . ASN A 1 374 ? -9.570 -3.988 -10.108 1.00 96.38 374 ASN A O 1
ATOM 3004 N N . GLY A 1 375 ? -11.089 -3.543 -11.701 1.00 96.44 375 GLY A N 1
ATOM 3005 C CA . GLY A 1 375 ? -12.244 -4.013 -10.931 1.00 96.44 375 GLY A CA 1
ATOM 3006 C C . GLY A 1 375 ? -12.199 -5.505 -10.575 1.00 96.44 375 GLY A C 1
ATOM 3007 O O . GLY A 1 375 ? -12.648 -5.879 -9.496 1.00 96.44 375 GLY A O 1
ATOM 3008 N N . GLN A 1 376 ? -11.618 -6.357 -11.430 1.00 97.50 376 GLN A N 1
ATOM 3009 C CA . GLN A 1 376 ? -11.416 -7.781 -11.118 1.00 97.50 376 GLN A CA 1
ATOM 3010 C C . GLN A 1 376 ? -10.420 -7.966 -9.966 1.00 97.50 376 GLN A C 1
ATOM 3012 O O . GLN A 1 376 ? -10.722 -8.652 -8.994 1.00 97.50 376 GLN A O 1
ATOM 3017 N N . ALA A 1 377 ? -9.253 -7.321 -10.054 1.00 97.38 377 ALA A N 1
ATOM 3018 C CA . ALA A 1 377 ? -8.228 -7.404 -9.017 1.00 97.38 377 ALA A CA 1
ATOM 3019 C C . ALA A 1 377 ? -8.694 -6.777 -7.691 1.00 97.38 377 ALA A C 1
ATOM 3021 O O . ALA A 1 377 ? -8.486 -7.358 -6.628 1.00 97.38 377 ALA A O 1
ATOM 3022 N N . GLN A 1 378 ? -9.390 -5.637 -7.757 1.00 97.38 378 GLN A N 1
ATOM 3023 C CA . GLN A 1 378 ? -9.961 -4.977 -6.584 1.00 97.38 378 GLN A CA 1
ATOM 3024 C C . GLN A 1 378 ? -11.043 -5.844 -5.912 1.00 97.38 378 GLN A C 1
ATOM 3026 O O . GLN A 1 378 ? -11.101 -5.889 -4.690 1.00 97.38 378 GLN A O 1
ATOM 3031 N N . ALA A 1 379 ? -11.873 -6.574 -6.669 1.00 98.00 379 ALA A N 1
ATOM 3032 C CA . ALA A 1 379 ? -12.885 -7.462 -6.088 1.00 98.00 379 ALA A CA 1
ATOM 3033 C C . ALA A 1 379 ? -12.272 -8.638 -5.305 1.00 98.00 379 ALA A C 1
ATOM 3035 O O . ALA A 1 379 ? -12.763 -8.975 -4.229 1.00 98.00 379 ALA A O 1
ATOM 3036 N N . GLU A 1 380 ? -11.190 -9.235 -5.813 1.00 98.00 380 GLU A N 1
ATOM 3037 C CA . GLU A 1 380 ? -10.441 -10.268 -5.083 1.00 98.00 380 GLU A CA 1
ATOM 3038 C C . GLU A 1 380 ? -9.780 -9.697 -3.820 1.00 98.00 380 GLU A C 1
ATOM 3040 O O . GLU A 1 380 ? -9.865 -10.304 -2.755 1.00 98.00 380 GLU A O 1
ATOM 3045 N N . TYR A 1 381 ? -9.178 -8.510 -3.930 1.00 98.12 381 TYR A N 1
ATOM 3046 C CA . TYR A 1 381 ? -8.596 -7.781 -2.805 1.00 98.12 381 TYR A CA 1
ATOM 3047 C C . TYR A 1 381 ? -9.621 -7.488 -1.700 1.00 98.12 381 TYR A C 1
ATOM 3049 O O . TYR A 1 381 ? -9.341 -7.765 -0.536 1.00 98.12 381 TYR A O 1
ATOM 3057 N N . ILE A 1 382 ? -10.817 -6.997 -2.050 1.00 98.38 382 ILE A N 1
ATOM 3058 C CA . ILE A 1 382 ? -11.900 -6.733 -1.088 1.00 98.38 382 ILE A CA 1
ATOM 3059 C C . ILE A 1 382 ? -12.226 -8.006 -0.298 1.00 98.38 382 ILE A C 1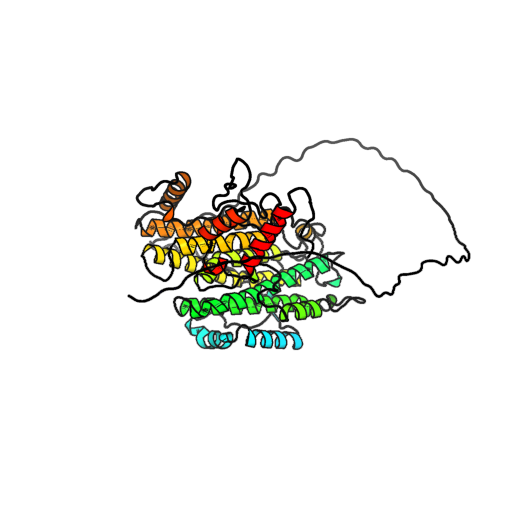
ATOM 3061 O O . ILE A 1 382 ? -12.227 -7.964 0.928 1.00 98.38 382 ILE A O 1
ATOM 3065 N N . ALA A 1 383 ? -12.412 -9.141 -0.978 1.00 98.25 383 ALA A N 1
ATOM 3066 C CA . ALA A 1 383 ? -12.711 -10.414 -0.322 1.00 98.25 383 ALA A CA 1
ATOM 3067 C C . ALA A 1 383 ? -11.574 -10.898 0.605 1.00 98.25 383 ALA A C 1
ATOM 3069 O O . ALA A 1 383 ? -11.836 -11.491 1.654 1.00 98.25 383 ALA A O 1
ATOM 3070 N N . GLU A 1 384 ? -10.305 -10.636 0.263 1.00 97.94 384 GLU A N 1
ATOM 3071 C CA . GLU A 1 384 ? -9.180 -10.958 1.150 1.00 97.94 384 GLU A CA 1
ATOM 3072 C C . GLU A 1 384 ? -9.124 -10.024 2.376 1.00 97.94 384 GLU A C 1
ATOM 3074 O O . GLU A 1 384 ? -8.878 -10.509 3.483 1.00 97.94 384 GLU A O 1
ATOM 3079 N N . VAL A 1 385 ? -9.432 -8.727 2.236 1.00 98.38 385 VAL A N 1
ATOM 3080 C CA . VAL A 1 385 ? -9.535 -7.800 3.383 1.00 98.38 385 VAL A CA 1
ATOM 3081 C C . VAL A 1 385 ? -10.737 -8.139 4.276 1.00 98.38 385 VAL A C 1
ATOM 3083 O O . VAL A 1 385 ? -10.590 -8.159 5.497 1.00 98.38 385 VAL A O 1
ATOM 3086 N N . GLU A 1 386 ? -11.896 -8.486 3.708 1.00 98.19 386 GLU A N 1
ATOM 3087 C CA . GLU A 1 386 ? -13.057 -8.994 4.460 1.00 98.19 386 GLU A CA 1
ATOM 3088 C C . GLU A 1 386 ? -12.668 -10.211 5.317 1.00 98.19 386 GLU A C 1
ATOM 3090 O O . GLU A 1 386 ? -12.992 -10.263 6.505 1.00 98.19 386 GLU A O 1
ATOM 3095 N N . GLY A 1 387 ? -11.887 -11.144 4.758 1.00 97.94 387 GLY A N 1
ATOM 3096 C CA . GLY A 1 387 ? -11.344 -12.294 5.486 1.00 97.94 387 GLY A CA 1
ATOM 3097 C C . GLY A 1 387 ? -10.361 -11.929 6.610 1.00 97.94 387 GLY A C 1
ATOM 3098 O O . GLY A 1 387 ? -10.346 -12.599 7.646 1.00 97.94 387 GLY A O 1
ATOM 3099 N N . ILE A 1 388 ? -9.571 -10.859 6.457 1.00 98.25 388 ILE A N 1
ATOM 3100 C CA . ILE A 1 388 ? -8.707 -10.333 7.531 1.00 98.25 388 ILE A CA 1
ATOM 3101 C C . ILE A 1 388 ? -9.565 -9.783 8.677 1.00 98.25 388 ILE A C 1
ATOM 3103 O O . ILE A 1 388 ? -9.349 -10.167 9.829 1.00 98.25 388 ILE A O 1
ATOM 3107 N N . ILE A 1 389 ? -10.560 -8.941 8.377 1.00 98.50 389 ILE A N 1
ATOM 3108 C CA . ILE A 1 389 ? -11.454 -8.353 9.390 1.00 98.50 389 ILE A CA 1
ATOM 3109 C C . ILE A 1 389 ? -12.284 -9.438 10.094 1.00 98.50 389 ILE A C 1
ATOM 3111 O O . ILE A 1 389 ? -12.375 -9.436 11.323 1.00 98.50 389 ILE A O 1
ATOM 3115 N N . GLU A 1 390 ? -12.813 -10.425 9.361 1.00 98.25 390 GLU A N 1
ATOM 3116 C CA . GLU A 1 390 ? -13.491 -11.583 9.961 1.00 98.25 390 GLU A CA 1
ATOM 3117 C C . GLU A 1 390 ? -12.542 -12.370 10.882 1.00 98.25 390 GLU A C 1
ATOM 3119 O O . GLU A 1 390 ? -12.922 -12.744 11.992 1.00 98.25 390 GLU A O 1
ATOM 3124 N N . GLY A 1 391 ? -11.284 -12.571 10.475 1.00 98.19 391 GLY A N 1
ATOM 3125 C CA . GLY A 1 391 ? -10.261 -13.236 11.284 1.00 98.19 391 GLY A CA 1
ATOM 3126 C C . GLY A 1 391 ? -9.939 -12.512 12.599 1.00 98.19 391 GLY A C 1
ATOM 3127 O O . GLY A 1 391 ? -9.723 -13.174 13.621 1.00 98.19 391 GLY A O 1
ATOM 3128 N N . VAL A 1 392 ? -9.950 -11.174 12.600 1.00 98.50 392 VAL A N 1
ATOM 3129 C CA . VAL A 1 392 ? -9.829 -10.362 13.823 1.00 98.50 392 VAL A CA 1
ATOM 3130 C C . VAL A 1 392 ? -11.083 -10.513 14.683 1.00 98.50 392 VAL A C 1
ATOM 3132 O O . VAL A 1 392 ? -10.968 -10.880 15.851 1.00 98.50 392 VAL A O 1
ATOM 3135 N N . ASN A 1 393 ? -12.278 -10.350 14.112 1.00 98.56 393 ASN A N 1
ATOM 3136 C CA . ASN A 1 393 ? -13.544 -10.488 14.839 1.00 98.56 393 ASN A CA 1
ATOM 3137 C C . ASN A 1 393 ? -13.727 -11.880 15.466 1.00 98.56 393 ASN A C 1
ATOM 3139 O O . ASN A 1 393 ? -14.180 -11.988 16.604 1.00 98.56 393 ASN A O 1
ATOM 3143 N N . ILE A 1 394 ? -13.309 -12.955 14.786 1.00 98.44 394 ILE A N 1
ATOM 3144 C CA . ILE A 1 394 ? -13.297 -14.318 15.347 1.00 98.44 394 ILE A CA 1
ATOM 3145 C C . ILE A 1 394 ? -12.389 -14.394 16.582 1.00 98.44 394 ILE A C 1
ATOM 3147 O O . ILE A 1 394 ? -12.677 -15.159 17.502 1.00 98.44 394 ILE A O 1
ATOM 3151 N N . ALA A 1 395 ? -11.301 -13.621 16.636 1.00 97.94 395 ALA A N 1
ATOM 3152 C CA . ALA A 1 395 ? -10.465 -13.534 17.827 1.00 97.94 395 ALA A CA 1
ATOM 3153 C C . ALA A 1 395 ? -11.153 -12.751 18.958 1.00 97.94 395 ALA A C 1
ATOM 3155 O O . ALA A 1 395 ? -11.138 -13.238 20.086 1.00 97.94 395 ALA A O 1
ATOM 3156 N N . LEU A 1 396 ? -11.797 -11.614 18.660 1.00 97.75 396 LEU A N 1
ATOM 3157 C CA . LEU A 1 396 ? -12.534 -10.807 19.648 1.00 97.75 396 LEU A CA 1
ATOM 3158 C C . LEU A 1 396 ? -13.673 -11.615 20.291 1.00 97.75 396 LEU A C 1
ATOM 3160 O O . LEU A 1 396 ? -13.718 -11.790 21.508 1.00 97.75 396 LEU A O 1
ATOM 3164 N N . VAL A 1 397 ? -14.528 -12.226 19.467 1.00 97.88 397 VAL A N 1
ATOM 3165 C CA . VAL A 1 397 ? -15.652 -13.054 19.930 1.00 97.88 397 VAL A CA 1
ATOM 3166 C C . VAL A 1 397 ? -15.176 -14.258 20.747 1.00 97.88 397 VAL A C 1
ATOM 3168 O O . VAL A 1 397 ? -15.816 -14.620 21.729 1.00 97.88 397 VAL A O 1
ATOM 3171 N N . ARG A 1 398 ? -14.035 -14.870 20.404 1.00 97.12 398 ARG A N 1
ATOM 3172 C CA . ARG A 1 398 ? -13.465 -15.997 21.170 1.00 97.12 398 ARG A CA 1
ATOM 3173 C C . ARG A 1 398 ? -12.696 -15.574 22.425 1.00 97.12 398 ARG A C 1
ATOM 3175 O O . ARG A 1 398 ? -12.443 -16.433 23.267 1.00 97.12 398 ARG A O 1
ATOM 3182 N N . ALA A 1 399 ? -12.341 -14.297 22.566 1.00 95.06 399 ALA A N 1
ATOM 3183 C CA . ALA A 1 399 ? -11.853 -13.739 23.825 1.00 95.06 399 ALA A CA 1
ATOM 3184 C C . ALA A 1 399 ? -13.015 -13.533 24.813 1.00 95.06 399 ALA A C 1
ATOM 3186 O O . ALA A 1 399 ? -12.888 -13.890 25.981 1.00 95.06 399 ALA A O 1
ATOM 3187 N N . HIS A 1 400 ? -14.169 -13.062 24.325 1.00 94.19 400 HIS A N 1
ATOM 3188 C CA . HIS A 1 400 ? -15.405 -12.959 25.111 1.00 94.19 400 HIS A CA 1
ATOM 3189 C C . HIS A 1 400 ? -16.054 -14.331 25.399 1.00 94.19 400 HIS A C 1
ATOM 3191 O O . HIS A 1 400 ? -16.612 -14.550 26.472 1.00 94.19 400 HIS A O 1
ATOM 3197 N N . HIS A 1 401 ? -15.927 -15.293 24.475 1.00 95.06 401 HIS A N 1
ATOM 3198 C CA . HIS A 1 401 ? -16.419 -16.669 24.616 1.00 95.06 401 HIS A CA 1
ATOM 3199 C C . HIS A 1 401 ? -15.287 -17.711 24.521 1.00 95.06 401 HIS A C 1
ATOM 3201 O O . HIS A 1 401 ? -15.119 -18.361 23.477 1.00 95.06 401 HIS A O 1
ATOM 3207 N N . PRO A 1 402 ? -14.510 -17.918 25.603 1.00 94.00 402 PRO A N 1
ATOM 3208 C CA . PRO A 1 402 ? -13.482 -18.950 25.653 1.00 94.00 402 PRO A CA 1
ATOM 3209 C C . PRO A 1 402 ? -14.042 -20.335 25.306 1.00 94.00 402 PRO A C 1
ATOM 3211 O O . PRO A 1 402 ? -15.017 -20.801 25.887 1.00 94.00 402 PRO A O 1
ATOM 3214 N N . GLY A 1 403 ? -13.406 -21.005 24.344 1.00 91.88 403 GLY A N 1
ATOM 3215 C CA . GLY A 1 403 ? -13.805 -22.337 23.875 1.00 91.88 403 GLY A CA 1
ATOM 3216 C C . GLY A 1 403 ? -14.753 -22.358 22.670 1.00 91.88 403 GLY A C 1
ATOM 3217 O O . GLY A 1 403 ? -14.838 -23.401 22.022 1.00 91.88 403 GLY A O 1
ATOM 3218 N N . LEU A 1 404 ? -15.378 -21.233 22.292 1.00 96.31 404 LEU A N 1
ATOM 3219 C CA . LEU A 1 404 ? -16.280 -21.183 21.134 1.00 96.31 404 LEU A CA 1
ATOM 3220 C C . LEU A 1 404 ? -15.541 -21.596 19.833 1.00 96.31 404 LEU A C 1
ATOM 3222 O O . LEU A 1 404 ? -14.452 -21.068 19.545 1.00 96.31 404 LEU A O 1
ATOM 3226 N N . PRO A 1 405 ? -16.082 -22.540 19.035 1.00 97.25 405 PRO A N 1
ATOM 3227 C CA . PRO A 1 405 ? -15.499 -22.929 17.753 1.00 97.25 405 PRO A CA 1
ATOM 3228 C C . PRO A 1 405 ? -15.441 -21.758 16.754 1.00 97.25 405 PRO A C 1
ATOM 3230 O O . PRO A 1 405 ? -16.373 -20.957 16.711 1.00 97.25 405 PRO A O 1
ATOM 3233 N N . PRO A 1 406 ? -14.404 -21.658 15.894 1.00 96.25 406 PRO A N 1
ATOM 3234 C CA . PRO A 1 406 ? -14.291 -20.565 14.920 1.00 96.25 406 PRO A CA 1
ATOM 3235 C C . PRO A 1 406 ? -15.506 -20.400 13.997 1.00 96.25 406 PRO A C 1
ATOM 3237 O O . PRO A 1 406 ? -15.887 -19.274 13.700 1.00 96.25 406 PRO A O 1
ATOM 3240 N N . ASP A 1 407 ? -16.152 -21.495 13.589 1.00 97.06 407 ASP A N 1
ATOM 3241 C CA . ASP A 1 407 ? -17.325 -21.439 12.705 1.00 97.06 407 ASP A CA 1
ATOM 3242 C C . ASP A 1 407 ? -18.609 -21.011 13.437 1.00 97.06 407 ASP A C 1
ATOM 3244 O O . ASP A 1 407 ? -19.532 -20.494 12.810 1.00 97.06 407 ASP A O 1
ATOM 3248 N N . GLU A 1 408 ? -18.669 -21.189 14.759 1.00 97.69 408 GLU A N 1
ATOM 3249 C CA . GLU A 1 408 ? -19.739 -20.651 15.610 1.00 97.69 408 GLU A CA 1
ATOM 3250 C C . GLU A 1 408 ? -19.506 -19.173 15.915 1.00 97.69 408 GLU A C 1
ATOM 3252 O O . GLU A 1 408 ? -20.433 -18.380 15.780 1.00 97.69 408 GLU A O 1
ATOM 3257 N N . ALA A 1 409 ? -18.259 -18.787 16.211 1.00 97.81 409 ALA A N 1
ATOM 3258 C CA . ALA A 1 409 ? -17.865 -17.385 16.321 1.00 97.81 409 ALA A CA 1
ATOM 3259 C C . ALA A 1 409 ? -18.190 -16.620 15.028 1.00 97.81 409 ALA A C 1
ATOM 3261 O O . ALA A 1 409 ? -18.804 -15.561 15.088 1.00 97.81 409 ALA A O 1
ATOM 3262 N N . ARG A 1 410 ? -17.881 -17.200 13.856 1.00 97.75 410 ARG A N 1
ATOM 3263 C CA . ARG A 1 410 ? -18.293 -16.671 12.549 1.00 97.75 410 ARG A CA 1
ATOM 3264 C C . ARG A 1 410 ? -19.808 -16.475 12.471 1.00 97.75 410 ARG A C 1
ATOM 3266 O O . ARG A 1 410 ? -20.247 -15.371 12.177 1.00 97.75 410 ARG A O 1
ATOM 3273 N N . ARG A 1 411 ? -20.617 -17.506 12.751 1.00 97.56 411 ARG A N 1
ATOM 3274 C CA . ARG A 1 411 ? -22.089 -17.378 12.716 1.00 97.56 411 ARG A CA 1
ATOM 3275 C C . ARG A 1 411 ? -22.587 -16.241 13.613 1.00 97.56 411 ARG A C 1
ATOM 3277 O O . ARG A 1 411 ? -23.381 -15.429 13.151 1.00 97.56 411 ARG A O 1
ATOM 3284 N N . LEU A 1 412 ? -22.053 -16.131 14.831 1.00 97.81 412 LEU A N 1
ATOM 3285 C CA . LEU A 1 412 ? -22.399 -15.062 15.768 1.00 97.81 412 LEU A CA 1
ATOM 3286 C C . LEU A 1 412 ? -22.042 -13.663 15.229 1.00 97.81 412 LEU A C 1
ATOM 3288 O O . LEU A 1 412 ? -22.872 -12.764 15.311 1.00 97.81 412 LEU A O 1
ATOM 3292 N N . ILE A 1 413 ? -20.865 -13.490 14.615 1.00 97.69 413 ILE A N 1
ATOM 3293 C CA . ILE A 1 413 ? -20.453 -12.233 13.955 1.00 97.69 413 ILE A CA 1
ATOM 3294 C C . ILE A 1 413 ? -21.455 -11.845 12.864 1.00 97.69 413 ILE A C 1
ATOM 3296 O O . ILE A 1 413 ? -21.972 -10.728 12.873 1.00 97.69 413 ILE A O 1
ATOM 3300 N N . HIS A 1 414 ? -21.781 -12.781 11.966 1.00 96.56 414 HIS A N 1
ATOM 3301 C CA . HIS A 1 414 ? -22.749 -12.552 10.888 1.00 96.56 414 HIS A CA 1
ATOM 3302 C C . HIS A 1 414 ? -24.156 -12.250 11.428 1.00 96.56 414 HIS A C 1
ATOM 3304 O O . HIS A 1 414 ? -24.880 -11.465 10.821 1.00 96.56 414 HIS A O 1
ATOM 3310 N N . ASP A 1 415 ? -24.562 -12.833 12.559 1.00 96.62 415 ASP A N 1
ATOM 3311 C CA . ASP A 1 415 ? -25.858 -12.553 13.190 1.00 96.62 415 ASP A CA 1
ATOM 3312 C C . ASP A 1 415 ? -25.912 -11.164 13.846 1.00 96.62 415 ASP A C 1
ATOM 3314 O O . ASP A 1 415 ? -26.906 -10.456 13.662 1.00 96.62 415 ASP A O 1
ATOM 3318 N N . VAL A 1 416 ? -24.855 -10.737 14.547 1.00 97.12 416 VAL A N 1
ATOM 3319 C CA . VAL A 1 416 ? -24.740 -9.372 15.103 1.00 97.12 416 VAL A CA 1
ATOM 3320 C C . VAL A 1 416 ? -24.737 -8.340 13.975 1.00 97.12 416 VAL A C 1
ATOM 3322 O O . VAL A 1 416 ? -25.561 -7.428 13.969 1.00 97.12 416 VAL A O 1
ATOM 3325 N N . GLN A 1 417 ? -23.872 -8.512 12.970 1.00 93.88 417 GLN A N 1
ATOM 3326 C CA . GLN A 1 417 ? -23.733 -7.564 11.858 1.00 93.88 417 GLN A CA 1
ATOM 3327 C C . GLN A 1 417 ? -25.013 -7.431 11.018 1.00 93.88 417 GLN A C 1
ATOM 3329 O O . GLN A 1 417 ? -25.346 -6.330 10.587 1.00 93.88 417 GLN A O 1
ATOM 3334 N N . ARG A 1 418 ? -25.752 -8.530 10.803 1.00 93.12 418 ARG A N 1
ATOM 3335 C CA . ARG A 1 418 ? -27.002 -8.532 10.021 1.00 93.12 418 ARG A CA 1
ATOM 3336 C C . ARG A 1 418 ? -28.198 -7.981 10.792 1.00 93.12 418 ARG A C 1
ATOM 3338 O O . ARG A 1 418 ? -29.073 -7.378 10.181 1.00 93.12 418 ARG A O 1
ATOM 3345 N N . SER A 1 419 ? -28.277 -8.236 12.100 1.00 94.25 419 SER A N 1
ATOM 3346 C CA . SER A 1 419 ? -29.388 -7.743 12.925 1.00 94.25 419 SER A CA 1
ATOM 3347 C C . SER A 1 419 ? -29.196 -6.299 13.385 1.00 94.25 419 SER A C 1
ATOM 3349 O O . SER A 1 419 ? -30.186 -5.620 13.629 1.00 94.25 419 SER A O 1
ATOM 3351 N N . GLY A 1 420 ? -27.950 -5.830 13.511 1.00 93.88 420 GLY A N 1
ATOM 3352 C CA . GLY A 1 420 ? -27.649 -4.556 14.169 1.00 93.88 420 GLY A CA 1
ATOM 3353 C C . GLY A 1 420 ? -27.926 -4.581 15.677 1.00 93.88 420 GLY A C 1
ATOM 3354 O O . GLY A 1 420 ? -27.923 -3.534 16.316 1.00 93.88 420 GLY A O 1
ATOM 3355 N N . GLU A 1 421 ? -28.160 -5.763 16.249 1.00 95.44 421 GLU A N 1
ATOM 3356 C CA . GLU A 1 421 ? -28.501 -5.967 17.653 1.00 95.44 421 GLU A CA 1
ATOM 3357 C C . GLU A 1 421 ? -27.446 -6.828 18.348 1.00 95.44 421 GLU A C 1
ATOM 3359 O O . GLU A 1 421 ? -26.812 -7.697 17.743 1.00 95.44 421 GLU A O 1
ATOM 3364 N N . SER A 1 422 ? -27.313 -6.651 19.660 1.00 96.75 422 SER A N 1
ATOM 3365 C CA . SER A 1 422 ? -26.450 -7.500 20.473 1.00 96.75 422 SER A CA 1
ATOM 3366 C C . SER A 1 422 ? -26.931 -8.956 20.463 1.00 96.75 422 SER A C 1
ATOM 3368 O O . SER A 1 422 ? -28.130 -9.247 20.583 1.00 96.75 422 SER A O 1
ATOM 3370 N N . ARG A 1 423 ? -25.991 -9.899 20.356 1.00 96.81 423 ARG A N 1
ATOM 3371 C CA . ARG A 1 423 ? -26.249 -11.346 20.406 1.00 96.81 423 ARG A CA 1
ATOM 3372 C C . ARG A 1 423 ? -25.213 -12.017 21.297 1.00 96.81 423 ARG A C 1
ATOM 3374 O O . ARG A 1 423 ? -24.019 -11.792 21.155 1.00 96.81 423 ARG A O 1
ATOM 3381 N N . GLN A 1 424 ? -25.684 -12.837 22.236 1.00 94.12 424 GLN A N 1
ATOM 3382 C CA . GLN A 1 424 ? -24.850 -13.570 23.204 1.00 94.12 424 GLN A CA 1
ATOM 3383 C C . GLN A 1 424 ? -23.876 -12.688 24.026 1.00 94.12 424 GLN A C 1
ATOM 3385 O O . GLN A 1 424 ? -22.919 -13.193 24.594 1.00 94.12 424 GLN A O 1
ATOM 3390 N N . GLY A 1 425 ? -24.131 -11.380 24.134 1.00 94.44 425 GLY A N 1
ATOM 3391 C CA . GLY A 1 425 ? -23.252 -10.423 24.821 1.00 94.44 425 GLY A CA 1
ATOM 3392 C C . GLY A 1 425 ? -22.251 -9.701 23.911 1.00 94.44 425 GLY A C 1
ATOM 3393 O O . GLY A 1 425 ? -21.683 -8.709 24.342 1.00 94.44 425 GLY A O 1
ATOM 3394 N N . ILE A 1 426 ? -22.105 -10.119 22.649 1.00 97.12 426 ILE A N 1
ATOM 3395 C CA . ILE A 1 426 ? -21.392 -9.353 21.619 1.00 97.12 426 ILE A CA 1
ATOM 3396 C C . ILE A 1 426 ? -22.329 -8.272 21.079 1.00 97.12 426 ILE A C 1
ATOM 3398 O O . ILE A 1 426 ? -23.437 -8.588 20.630 1.00 97.12 426 ILE A O 1
ATOM 3402 N N . ARG A 1 427 ? -21.901 -7.010 21.108 1.00 96.06 427 ARG A N 1
ATOM 3403 C CA . ARG A 1 427 ? -22.615 -5.865 20.526 1.00 96.06 427 ARG A CA 1
ATOM 3404 C C . ARG A 1 427 ? -22.020 -5.509 19.153 1.00 96.06 427 ARG A C 1
ATOM 3406 O O . ARG A 1 427 ? -20.878 -5.881 18.878 1.00 96.06 427 ARG A O 1
ATOM 3413 N N . PRO A 1 428 ? -22.741 -4.785 18.276 1.00 95.31 428 PRO A N 1
ATOM 3414 C CA . PRO A 1 428 ? -22.197 -4.340 16.990 1.00 95.31 428 PRO A CA 1
ATOM 3415 C C . PRO A 1 428 ? -20.907 -3.514 17.108 1.00 95.31 428 PRO A C 1
ATOM 3417 O O . PRO A 1 428 ? -20.044 -3.625 16.244 1.00 95.31 428 PRO A O 1
ATOM 3420 N N . GLU A 1 429 ? -20.761 -2.719 18.171 1.00 94.00 429 GLU A N 1
ATOM 3421 C CA . GLU A 1 429 ? -19.567 -1.913 18.462 1.00 94.00 429 GLU A CA 1
ATOM 3422 C C . GLU A 1 429 ? -18.366 -2.713 19.003 1.00 94.00 429 GLU A C 1
ATOM 3424 O O . GLU A 1 429 ? -17.253 -2.194 19.022 1.00 94.00 429 GLU A O 1
ATOM 3429 N N . ASP A 1 430 ? -18.557 -3.977 19.397 1.00 95.12 430 ASP A N 1
ATOM 3430 C CA . ASP A 1 430 ? -17.466 -4.875 19.814 1.00 95.12 430 ASP A CA 1
ATOM 3431 C C . ASP A 1 430 ? -16.800 -5.582 18.610 1.00 95.12 430 ASP A C 1
ATOM 3433 O O . ASP A 1 430 ? -15.934 -6.444 18.782 1.00 95.12 430 ASP A O 1
ATOM 3437 N N . LEU A 1 431 ? -17.220 -5.249 17.382 1.00 97.56 431 LEU A N 1
ATOM 3438 C CA . LEU A 1 431 ? -16.771 -5.854 16.130 1.00 97.56 431 LEU A CA 1
ATOM 3439 C C . LEU A 1 431 ? -16.228 -4.794 15.167 1.00 97.56 431 LEU A C 1
ATOM 3441 O O . LEU A 1 431 ? -16.863 -3.772 14.913 1.00 97.56 431 LEU A O 1
ATOM 3445 N N . LEU A 1 432 ? -15.088 -5.094 14.546 1.00 98.00 432 LEU A N 1
ATOM 3446 C CA . LEU A 1 432 ? -14.567 -4.306 13.434 1.00 98.00 432 LEU A CA 1
ATOM 3447 C C . LEU A 1 432 ? -15.371 -4.582 12.158 1.00 98.00 432 LEU A C 1
ATOM 3449 O O . LEU A 1 432 ? -15.940 -5.658 11.952 1.00 98.00 432 LEU A O 1
ATOM 3453 N N . VAL A 1 433 ? -15.408 -3.597 11.273 1.00 96.44 433 VAL A N 1
ATOM 3454 C CA . VAL A 1 433 ? -16.223 -3.599 10.058 1.00 96.44 433 VAL A CA 1
ATOM 3455 C C . VAL A 1 433 ? -15.427 -3.004 8.908 1.00 96.44 433 VAL A C 1
ATOM 3457 O O . VAL A 1 433 ? -14.810 -1.949 9.040 1.00 96.44 433 VAL A O 1
ATOM 3460 N N . LEU A 1 434 ? -15.450 -3.668 7.755 1.00 97.88 434 LEU A N 1
ATOM 3461 C CA . LEU A 1 434 ? -14.899 -3.080 6.542 1.00 97.88 434 LEU A CA 1
ATOM 3462 C C . LEU A 1 434 ? -15.879 -2.010 6.024 1.00 97.88 434 LEU A C 1
ATOM 3464 O O . LEU A 1 434 ? -17.078 -2.297 5.956 1.00 97.88 434 LEU A O 1
ATOM 3468 N N . PRO A 1 435 ? -15.426 -0.791 5.678 1.00 98.25 435 PRO A N 1
ATOM 3469 C CA . PRO A 1 435 ? -16.294 0.195 5.048 1.00 98.25 435 PRO A CA 1
ATOM 3470 C C . PRO A 1 435 ? -16.843 -0.309 3.711 1.00 98.25 435 PRO A C 1
ATOM 3472 O O . PRO A 1 435 ? -16.205 -1.102 3.017 1.00 98.25 435 PRO A O 1
ATOM 3475 N N . ASP A 1 436 ? -17.999 0.202 3.293 1.00 98.19 436 ASP A N 1
ATOM 3476 C CA . ASP A 1 436 ? -18.454 -0.012 1.918 1.00 98.19 436 ASP A CA 1
ATOM 3477 C C . ASP A 1 436 ? -17.436 0.566 0.914 1.00 98.19 436 ASP A C 1
ATOM 3479 O O . ASP A 1 436 ? -16.866 1.635 1.125 1.00 98.19 436 ASP A O 1
ATOM 3483 N N . ARG A 1 437 ? -17.228 -0.118 -0.219 1.00 97.31 437 ARG A N 1
ATOM 3484 C CA . ARG A 1 437 ? -16.274 0.280 -1.274 1.00 97.31 437 ARG A CA 1
ATOM 3485 C C . ARG A 1 437 ? -16.478 1.698 -1.842 1.00 97.31 437 ARG A C 1
ATOM 3487 O O . ARG A 1 437 ? -15.602 2.200 -2.547 1.00 97.31 437 ARG A O 1
ATOM 3494 N N . ARG A 1 438 ? -17.643 2.307 -1.611 1.00 97.75 438 ARG A N 1
ATOM 3495 C CA . ARG A 1 438 ? -18.048 3.647 -2.068 1.00 97.75 438 ARG A CA 1
ATOM 3496 C C . ARG A 1 438 ? -17.722 4.747 -1.054 1.00 97.75 438 ARG A C 1
ATOM 3498 O O . ARG A 1 438 ? -17.736 5.919 -1.415 1.00 97.75 438 ARG A O 1
ATOM 3505 N N . PHE A 1 439 ? -17.421 4.385 0.193 1.00 98.50 439 PHE A N 1
ATOM 3506 C CA . PHE A 1 439 ? -17.075 5.322 1.258 1.00 98.50 439 PHE A CA 1
ATOM 3507 C C . PHE A 1 439 ? -15.780 6.093 0.937 1.00 98.50 439 PHE A C 1
ATOM 3509 O O . PHE A 1 439 ? -14.759 5.495 0.594 1.00 98.50 439 PHE A O 1
ATOM 3516 N N . PHE A 1 440 ? -15.814 7.423 1.094 1.00 97.75 440 PHE A N 1
ATOM 3517 C CA . PHE A 1 440 ? -14.631 8.297 1.155 1.00 97.75 440 PHE A CA 1
ATOM 3518 C C . PHE A 1 440 ? -13.669 8.214 -0.061 1.00 97.75 440 PHE A C 1
ATOM 3520 O O . PHE A 1 440 ? -12.438 8.295 0.064 1.00 97.75 440 PHE A O 1
ATOM 3527 N N . ARG A 1 441 ? -14.248 8.080 -1.265 1.00 96.62 441 ARG A N 1
ATOM 3528 C CA . ARG A 1 441 ? -13.532 7.913 -2.542 1.00 96.62 441 ARG A CA 1
ATOM 3529 C C . ARG A 1 441 ? -13.212 9.246 -3.244 1.00 96.62 441 ARG A C 1
ATOM 3531 O O . ARG A 1 441 ? -14.089 10.079 -3.458 1.00 96.62 441 ARG A O 1
ATOM 3538 N N . ARG A 1 442 ? -11.957 9.401 -3.667 1.00 94.56 442 ARG A N 1
ATOM 3539 C CA . ARG A 1 442 ? -11.397 10.403 -4.598 1.00 94.56 442 ARG A CA 1
ATOM 3540 C C . ARG A 1 442 ? -11.210 9.851 -6.002 1.00 94.56 442 ARG A C 1
ATOM 3542 O O . ARG A 1 442 ? -11.358 10.576 -6.980 1.00 94.56 442 ARG A O 1
ATOM 3549 N N . ARG A 1 443 ? -10.833 8.572 -6.101 1.00 93.31 443 ARG A N 1
ATOM 3550 C CA . ARG A 1 443 ? -10.605 7.862 -7.370 1.00 93.31 443 ARG A CA 1
ATOM 3551 C C . ARG A 1 443 ? -11.563 6.682 -7.458 1.00 93.31 443 ARG A C 1
ATOM 3553 O O . ARG A 1 443 ? -11.770 6.002 -6.458 1.00 93.31 443 ARG A O 1
ATOM 3560 N N . GLY A 1 444 ? -12.132 6.424 -8.631 1.00 93.19 444 GLY A N 1
ATOM 3561 C CA . GLY A 1 444 ? -13.111 5.354 -8.844 1.00 93.19 444 GLY A CA 1
ATOM 3562 C C . GLY A 1 444 ? -14.095 5.693 -9.967 1.00 93.19 444 GLY A C 1
ATOM 3563 O O . GLY A 1 444 ? -13.789 6.573 -10.780 1.00 93.19 444 GLY A O 1
ATOM 3564 N N . PRO A 1 445 ? -15.275 5.050 -10.027 1.00 91.88 445 PRO A N 1
ATOM 3565 C CA . PRO A 1 445 ? -16.343 5.408 -10.946 1.00 91.88 445 PRO A CA 1
ATOM 3566 C C . PRO A 1 445 ? -17.002 6.707 -10.466 1.00 91.88 445 PRO A C 1
ATOM 3568 O O . PRO A 1 445 ? -17.086 6.968 -9.265 1.00 91.88 445 PRO A O 1
ATOM 3571 N N . GLU A 1 446 ? -17.500 7.508 -11.403 1.00 89.19 446 GLU A N 1
ATOM 3572 C CA . GLU A 1 446 ? -18.109 8.819 -11.128 1.00 89.19 446 GLU A CA 1
ATOM 3573 C C . GLU A 1 446 ? -19.287 8.743 -10.139 1.00 89.19 446 GLU A C 1
ATOM 3575 O O . GLU A 1 446 ? -19.473 9.641 -9.329 1.00 89.19 446 GLU A O 1
ATOM 3580 N N . GLU A 1 447 ? -19.999 7.611 -10.116 1.00 89.62 447 GLU A N 1
ATOM 3581 C CA . GLU A 1 447 ? -21.065 7.295 -9.152 1.00 89.62 447 GLU A CA 1
ATOM 3582 C C . GLU A 1 447 ? -20.642 7.337 -7.676 1.00 89.62 447 GLU A C 1
ATOM 3584 O O . GLU A 1 447 ? -21.513 7.432 -6.817 1.00 89.62 447 GLU A O 1
ATOM 3589 N N . TYR A 1 448 ? -19.348 7.198 -7.359 1.00 89.62 448 TYR A N 1
ATOM 3590 C CA . TYR A 1 448 ? -18.846 7.080 -5.978 1.00 89.62 448 TYR A CA 1
ATOM 3591 C C . TYR A 1 448 ? -17.835 8.172 -5.610 1.00 89.62 448 TYR A C 1
ATOM 3593 O O . TYR A 1 448 ? -17.673 8.498 -4.435 1.00 89.62 448 TYR A O 1
ATOM 3601 N N . VAL A 1 449 ? -17.137 8.733 -6.599 1.00 94.50 449 VAL A N 1
ATOM 3602 C CA . VAL A 1 449 ? -16.122 9.772 -6.391 1.00 94.50 449 VAL A CA 1
ATOM 3603 C C . VAL A 1 449 ? -16.770 11.042 -5.835 1.00 94.50 449 VAL A C 1
ATOM 3605 O O . VAL A 1 449 ? -17.697 11.583 -6.428 1.00 94.50 449 VAL A O 1
ATOM 3608 N N . PHE A 1 450 ? -16.281 11.504 -4.678 1.00 96.50 450 PHE A N 1
ATOM 3609 C CA . PHE A 1 450 ? -16.788 12.671 -3.940 1.00 96.50 450 PHE A CA 1
ATOM 3610 C C . PHE A 1 450 ? -18.297 12.640 -3.608 1.00 96.50 450 PHE A C 1
ATOM 3612 O O . PHE A 1 450 ? -18.886 13.676 -3.288 1.00 96.50 450 PHE A O 1
ATOM 3619 N N . GLN A 1 451 ? -18.918 11.456 -3.624 1.00 96.38 451 GLN A N 1
ATOM 3620 C CA . GLN A 1 451 ? -20.304 11.266 -3.198 1.00 96.38 451 GLN A CA 1
ATOM 3621 C C . GLN A 1 451 ? -20.393 10.998 -1.688 1.00 96.38 451 GLN A C 1
ATOM 3623 O O . GLN A 1 451 ? -19.530 10.303 -1.142 1.00 96.38 451 GLN A O 1
ATOM 3628 N N . PRO A 1 452 ? -21.431 11.506 -0.994 1.00 97.19 452 PRO A N 1
ATOM 3629 C CA . PRO A 1 452 ? -21.524 11.438 0.458 1.00 97.19 452 PRO A CA 1
ATOM 3630 C C . PRO A 1 452 ? -22.048 10.077 0.945 1.00 97.19 452 PRO A C 1
ATOM 3632 O O . PRO A 1 452 ? -23.114 9.979 1.552 1.00 97.19 452 PRO A O 1
ATOM 3635 N N . TYR A 1 453 ? -21.314 9.001 0.662 1.00 98.19 453 TYR A N 1
ATOM 3636 C CA . TYR A 1 453 ? -21.604 7.676 1.210 1.00 98.19 453 TYR A CA 1
ATOM 3637 C C . TYR A 1 453 ? -21.083 7.548 2.645 1.00 98.19 453 TYR A C 1
ATOM 3639 O O . TYR A 1 453 ? -19.955 7.953 2.944 1.00 98.19 453 TYR A O 1
ATOM 3647 N N . ASP A 1 454 ? -21.893 6.958 3.522 1.00 98.00 454 ASP A N 1
ATOM 3648 C CA . ASP A 1 454 ? -21.501 6.582 4.881 1.00 98.00 454 ASP A CA 1
ATOM 3649 C C . ASP A 1 454 ? -20.621 5.308 4.896 1.00 98.00 454 ASP A C 1
ATOM 3651 O O . ASP A 1 454 ? -20.443 4.639 3.874 1.00 98.00 454 ASP A O 1
ATOM 3655 N N . VAL A 1 455 ? -20.070 4.936 6.058 1.00 97.56 455 VAL A N 1
ATOM 3656 C CA . VAL A 1 455 ? -19.244 3.715 6.215 1.00 97.56 455 VAL A CA 1
ATOM 3657 C C . VAL A 1 455 ? -19.993 2.400 5.933 1.00 97.56 455 VAL A C 1
ATOM 3659 O O . VAL A 1 455 ? -19.367 1.345 5.872 1.00 97.56 455 VAL A O 1
ATOM 3662 N N . ARG A 1 456 ? -21.322 2.424 5.780 1.00 95.75 456 ARG A N 1
ATOM 3663 C CA . ARG A 1 456 ? -22.175 1.278 5.417 1.00 95.75 456 ARG A CA 1
ATOM 3664 C C . ARG A 1 456 ? -22.634 1.324 3.954 1.00 95.75 456 ARG A C 1
ATOM 3666 O O . ARG A 1 456 ? -23.318 0.406 3.512 1.00 95.75 456 ARG A O 1
ATOM 3673 N N . GLY A 1 457 ? -22.253 2.353 3.194 1.00 96.31 457 GLY A N 1
ATOM 3674 C CA . GLY A 1 457 ? -22.645 2.526 1.798 1.00 96.31 457 GLY A CA 1
ATOM 3675 C C . GLY A 1 457 ? -24.047 3.107 1.598 1.00 96.31 457 GLY A C 1
ATOM 3676 O O . GLY A 1 457 ? -24.575 3.054 0.481 1.00 96.31 457 GLY A O 1
ATOM 3677 N N . ASN A 1 458 ? -24.656 3.677 2.637 1.00 96.94 458 ASN A N 1
ATOM 3678 C CA . ASN A 1 458 ? -25.858 4.488 2.487 1.00 96.94 458 ASN A CA 1
ATOM 3679 C C . ASN A 1 458 ? -25.461 5.853 1.923 1.00 96.94 458 ASN A C 1
ATOM 3681 O O . ASN A 1 458 ? -24.5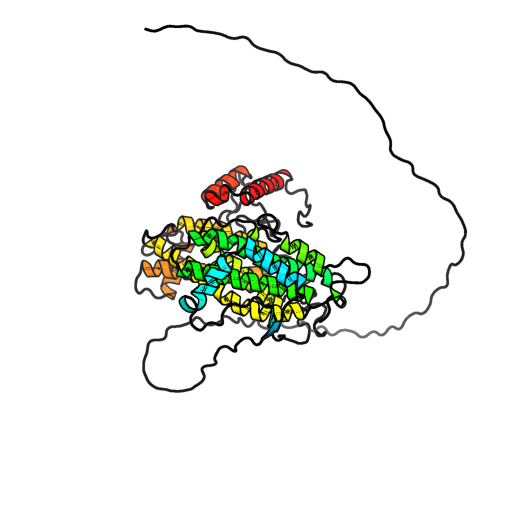23 6.483 2.411 1.00 96.94 458 ASN A O 1
ATOM 3685 N N . LEU A 1 459 ? -26.174 6.321 0.900 1.00 97.44 459 LEU A N 1
ATOM 3686 C CA . LEU A 1 459 ? -26.027 7.692 0.424 1.00 97.44 459 LEU A CA 1
ATOM 3687 C C . LEU A 1 459 ? -26.671 8.624 1.455 1.00 97.44 459 LEU A C 1
ATOM 3689 O O . LEU A 1 459 ? -27.869 8.514 1.714 1.00 97.44 459 LEU A O 1
ATOM 3693 N N . LEU A 1 460 ? -25.891 9.522 2.051 1.00 97.62 460 LEU A N 1
ATOM 3694 C CA . LEU A 1 460 ? -26.402 10.488 3.014 1.00 97.62 460 LEU A CA 1
ATOM 3695 C C . LEU A 1 460 ? -27.184 11.575 2.273 1.00 97.62 460 LEU A C 1
ATOM 3697 O O . LEU A 1 460 ? -26.655 12.228 1.369 1.00 97.62 460 LEU A O 1
ATOM 3701 N N . THR A 1 461 ? -28.445 11.774 2.661 1.00 97.06 461 THR A N 1
ATOM 3702 C CA . THR A 1 461 ? -29.354 12.712 1.992 1.00 97.06 461 THR A CA 1
ATOM 3703 C C . THR A 1 461 ? -30.099 13.622 2.956 1.00 97.06 461 THR A C 1
ATOM 3705 O O . THR A 1 461 ? -30.585 13.162 3.986 1.00 97.06 461 THR A O 1
ATOM 3708 N N . GLU A 1 462 ? -30.318 14.867 2.544 1.00 95.81 462 GLU A N 1
ATOM 3709 C CA . GLU A 1 462 ? -31.229 15.822 3.174 1.00 95.81 462 GLU A CA 1
ATOM 3710 C C . GLU A 1 462 ? -32.275 16.273 2.141 1.00 95.81 462 GLU A C 1
ATOM 3712 O O . GLU A 1 462 ? -31.963 16.488 0.969 1.00 95.81 462 GLU A O 1
ATOM 3717 N N . GLY A 1 463 ? -33.556 16.329 2.526 1.00 92.94 463 GLY A N 1
ATOM 3718 C CA . GLY A 1 463 ? -34.644 16.686 1.599 1.00 92.94 463 GLY A CA 1
ATOM 3719 C C . GLY A 1 463 ? -34.765 15.781 0.357 1.00 92.94 463 GLY A C 1
ATOM 3720 O O . GLY A 1 463 ? -35.266 16.224 -0.675 1.00 92.94 463 GLY A O 1
ATOM 3721 N N . GLY A 1 464 ? -34.277 14.536 0.427 1.00 91.75 464 GLY A N 1
ATOM 3722 C CA . GLY A 1 464 ? -34.247 13.594 -0.701 1.00 91.75 464 GLY A CA 1
ATOM 3723 C C . GLY A 1 464 ? -33.130 13.841 -1.726 1.00 91.75 464 GLY A C 1
ATOM 3724 O O . GLY A 1 464 ? -33.183 13.284 -2.820 1.00 91.75 464 GLY A O 1
ATOM 3725 N N . ARG A 1 465 ? -32.128 14.669 -1.403 1.00 92.81 465 ARG A N 1
ATOM 3726 C CA . ARG A 1 465 ? -30.945 14.946 -2.240 1.00 92.81 465 ARG A CA 1
ATOM 3727 C C . ARG A 1 465 ? -29.659 14.622 -1.474 1.00 92.81 465 ARG A C 1
ATOM 3729 O O . ARG A 1 465 ? -29.691 14.714 -0.251 1.00 92.81 465 ARG A O 1
ATOM 3736 N N . PRO A 1 466 ? -28.542 14.269 -2.140 1.00 94.94 466 PRO A N 1
ATOM 3737 C CA . PRO A 1 466 ? -27.249 14.097 -1.472 1.00 94.94 466 PRO A CA 1
ATOM 3738 C C . PRO A 1 466 ? -26.887 15.322 -0.621 1.00 94.94 466 PRO A C 1
ATOM 3740 O O . PRO A 1 466 ? -27.117 16.451 -1.058 1.00 94.94 466 PRO A O 1
ATOM 3743 N N . ILE A 1 467 ? -26.336 15.104 0.577 1.00 96.88 467 ILE A N 1
ATOM 3744 C CA . ILE A 1 467 ? -25.863 16.200 1.440 1.00 96.88 467 ILE A CA 1
ATOM 3745 C C . ILE A 1 467 ? -24.687 16.957 0.802 1.00 96.88 467 ILE A C 1
ATOM 3747 O O . ILE A 1 467 ? -23.944 16.407 -0.016 1.00 96.88 467 ILE A O 1
ATOM 3751 N N . GLY A 1 468 ? -24.508 18.221 1.192 1.00 96.06 468 GLY A N 1
ATOM 3752 C CA . GLY A 1 468 ? -23.432 19.068 0.673 1.00 96.06 468 GLY A CA 1
ATOM 3753 C C . GLY A 1 468 ? -22.039 18.732 1.239 1.00 96.06 468 GLY A C 1
ATOM 3754 O O . GLY A 1 468 ? -21.930 18.009 2.234 1.00 96.06 468 GLY A O 1
ATOM 3755 N N . PRO A 1 469 ? -20.961 19.302 0.658 1.00 96.88 469 PRO A N 1
ATOM 3756 C CA . PRO A 1 469 ? -19.581 19.096 1.106 1.00 96.88 469 PRO A CA 1
ATOM 3757 C C . PRO A 1 469 ? -19.356 19.312 2.605 1.00 96.88 469 PRO A C 1
ATOM 3759 O O . PRO A 1 469 ? -18.742 18.468 3.246 1.00 96.88 469 PRO A O 1
ATOM 3762 N N . GLU A 1 470 ? -19.879 20.402 3.172 1.00 97.69 470 GLU A N 1
ATOM 3763 C CA . GLU A 1 470 ? -19.735 20.754 4.594 1.00 97.69 470 GLU A CA 1
ATOM 3764 C C . GLU A 1 470 ? -20.325 19.669 5.509 1.00 97.69 470 GLU A C 1
ATOM 3766 O O . GLU A 1 470 ? -19.621 19.097 6.338 1.00 97.69 470 GLU A O 1
ATOM 3771 N N . GLN A 1 471 ? -21.576 19.274 5.260 1.00 98.12 471 GLN A N 1
ATOM 3772 C CA . GLN A 1 471 ? -22.264 18.214 6.004 1.00 98.12 471 GLN A CA 1
ATOM 3773 C C . GLN A 1 471 ? -21.561 16.849 5.866 1.00 98.12 471 GLN A C 1
ATOM 3775 O O . GLN A 1 471 ? -21.593 16.034 6.795 1.00 98.12 471 GLN A O 1
ATOM 3780 N N . TYR A 1 472 ? -20.922 16.572 4.719 1.00 98.50 472 TYR A N 1
ATOM 3781 C CA . TYR A 1 472 ? -20.142 15.345 4.544 1.00 98.50 472 TYR A CA 1
ATOM 3782 C C . TYR A 1 472 ? -18.780 15.410 5.246 1.00 98.50 472 TYR A C 1
ATOM 3784 O O . TYR A 1 472 ? -18.358 14.413 5.827 1.00 98.50 472 TYR A O 1
ATOM 3792 N N . LEU A 1 473 ? -18.119 16.570 5.281 1.00 98.56 473 LEU A N 1
ATOM 3793 C CA . LEU A 1 473 ? -16.903 16.775 6.074 1.00 98.56 473 LEU A CA 1
ATOM 3794 C C . LEU A 1 473 ? -17.188 16.631 7.577 1.00 98.56 473 LEU A C 1
ATOM 3796 O O . LEU A 1 473 ? -16.431 15.944 8.261 1.00 98.56 473 LEU A O 1
ATOM 3800 N N . ASP A 1 474 ? -18.321 17.145 8.066 1.00 98.44 474 ASP A N 1
ATOM 3801 C CA . ASP A 1 474 ? -18.800 16.907 9.434 1.00 98.44 474 ASP A CA 1
ATOM 3802 C C . ASP A 1 474 ? -19.031 15.418 9.721 1.00 98.44 474 ASP A C 1
ATOM 3804 O O . ASP A 1 474 ? -18.746 14.930 10.818 1.00 98.44 474 ASP A O 1
ATOM 3808 N N . TYR A 1 475 ? -19.569 14.670 8.750 1.00 98.62 475 TYR A N 1
ATOM 3809 C CA . TYR A 1 475 ? -19.716 13.220 8.868 1.00 98.62 475 TYR A CA 1
ATOM 3810 C C . TYR A 1 475 ? -18.355 12.516 8.928 1.00 98.62 475 TYR A C 1
ATOM 3812 O O . TYR A 1 475 ? -18.125 11.709 9.829 1.00 98.62 475 TYR A O 1
ATOM 3820 N N . LEU A 1 476 ? -17.437 12.853 8.021 1.00 98.69 476 LEU A N 1
ATOM 3821 C CA . LEU A 1 476 ? -16.089 12.289 7.973 1.00 98.69 476 LEU A CA 1
ATOM 3822 C C . LEU A 1 476 ? -15.300 12.588 9.255 1.00 98.69 476 LEU A C 1
ATOM 3824 O O . LEU A 1 476 ? -14.632 11.695 9.773 1.00 98.69 476 LEU A O 1
ATOM 3828 N N . ALA A 1 477 ? -15.460 13.779 9.838 1.00 98.38 477 ALA A N 1
ATOM 3829 C CA . ALA A 1 477 ? -14.874 14.131 11.129 1.00 98.38 477 ALA A CA 1
ATOM 3830 C C . ALA A 1 477 ? -15.334 13.211 12.277 1.00 98.38 477 ALA A C 1
ATOM 3832 O O . ALA A 1 477 ? -14.576 12.961 13.212 1.00 98.38 477 ALA A O 1
ATOM 3833 N N . ARG A 1 478 ? -16.547 12.642 12.193 1.00 98.12 478 ARG A N 1
ATOM 3834 C CA . ARG A 1 478 ? -17.067 11.679 13.179 1.00 98.12 478 ARG A CA 1
ATOM 3835 C C . ARG A 1 478 ? -16.579 10.246 12.977 1.00 98.12 478 ARG A C 1
ATOM 3837 O O . ARG A 1 478 ? -16.690 9.472 13.926 1.00 98.12 478 ARG A O 1
ATOM 3844 N N . VAL A 1 479 ? -16.021 9.879 11.818 1.00 98.44 479 VAL A N 1
ATOM 3845 C CA . VAL A 1 479 ? -15.646 8.479 11.490 1.00 98.44 479 VAL A CA 1
ATOM 3846 C C . VAL A 1 479 ? -14.186 8.266 11.070 1.00 98.44 479 VAL A C 1
ATOM 3848 O O . VAL A 1 479 ? -13.766 7.122 10.909 1.00 98.44 479 VAL A O 1
ATOM 3851 N N . LEU A 1 480 ? -13.397 9.327 10.906 1.00 98.69 480 LEU A N 1
ATOM 3852 C CA . LEU A 1 480 ? -11.957 9.260 10.630 1.00 98.69 480 LEU A CA 1
ATOM 3853 C C . LEU A 1 480 ? -11.123 9.566 11.895 1.00 98.69 480 LEU A C 1
ATOM 3855 O O . LEU A 1 480 ? -11.683 10.021 12.899 1.00 98.69 480 LEU A O 1
ATOM 3859 N N . PRO A 1 481 ? -9.796 9.316 11.887 1.00 98.25 481 PRO A N 1
ATOM 3860 C CA . PRO A 1 481 ? -8.916 9.670 13.001 1.00 98.25 481 PRO A CA 1
ATOM 3861 C C . PRO A 1 481 ? -8.725 11.188 13.101 1.00 98.25 481 PRO A C 1
ATOM 3863 O O . PRO A 1 481 ? -8.389 11.831 12.105 1.00 98.25 481 PRO A O 1
ATOM 3866 N N . GLU A 1 482 ? -8.845 11.764 14.301 1.00 96.00 482 GLU A N 1
ATOM 3867 C CA . GLU A 1 482 ? -8.657 13.209 14.520 1.00 96.00 482 GLU A CA 1
ATOM 3868 C C . GLU A 1 482 ? -7.298 13.749 14.009 1.00 96.00 482 GLU A C 1
ATOM 3870 O O . GLU A 1 482 ? -7.286 14.815 13.387 1.00 96.00 482 GLU A O 1
ATOM 3875 N N . PRO A 1 483 ? -6.153 13.043 14.169 1.00 95.38 483 PRO A N 1
ATOM 3876 C CA . PRO A 1 483 ? -4.881 13.505 13.612 1.00 95.38 483 PRO A CA 1
ATOM 3877 C C . PRO A 1 483 ? -4.890 13.583 12.079 1.00 95.38 483 PRO A C 1
ATOM 3879 O O . PRO A 1 483 ? -4.293 14.492 11.509 1.00 95.38 483 PRO A O 1
ATOM 3882 N N . TYR A 1 484 ? -5.605 12.678 11.402 1.00 97.69 484 TYR A N 1
ATOM 3883 C CA . TYR A 1 484 ? -5.691 12.674 9.941 1.00 97.69 484 TYR A CA 1
ATOM 3884 C C . TYR A 1 484 ? -6.519 13.846 9.401 1.00 97.69 484 TYR A C 1
ATOM 3886 O O . TYR A 1 484 ? -6.161 14.404 8.366 1.00 97.69 484 TYR A O 1
ATOM 3894 N N . LEU A 1 485 ? -7.553 14.293 10.122 1.00 97.50 485 LEU A N 1
ATOM 3895 C CA . LEU A 1 485 ? -8.338 15.484 9.752 1.00 97.50 485 LEU A CA 1
ATOM 3896 C C . LEU A 1 485 ? -7.487 16.767 9.692 1.00 97.50 485 LEU A C 1
ATOM 3898 O O . LEU A 1 485 ? -7.856 17.723 9.015 1.00 97.50 485 LEU A O 1
ATOM 3902 N N . LYS A 1 486 ? -6.343 16.784 10.388 1.00 96.19 486 LYS A N 1
ATOM 3903 C CA . LYS A 1 486 ? -5.380 17.897 10.419 1.00 96.19 486 LYS A CA 1
ATOM 3904 C C . LYS A 1 486 ? -4.270 17.758 9.368 1.00 96.19 486 LYS A C 1
ATOM 3906 O O . LYS A 1 486 ? -3.410 18.630 9.284 1.00 96.19 486 LYS A O 1
ATOM 3911 N N . SER A 1 487 ? -4.268 16.673 8.589 1.00 95.38 487 SER A N 1
ATOM 3912 C CA . SER A 1 487 ? -3.241 16.403 7.580 1.00 95.38 487 SER A CA 1
ATOM 3913 C C . SER A 1 487 ? -3.426 17.233 6.308 1.00 95.38 487 SER A C 1
ATOM 3915 O O . SER A 1 487 ? -4.541 17.560 5.890 1.00 95.38 487 SER A O 1
ATOM 3917 N N . GLU A 1 488 ? -2.307 17.498 5.637 1.00 94.06 488 GLU A N 1
ATOM 3918 C CA . GLU A 1 488 ? -2.261 18.105 4.304 1.00 94.06 488 GLU A CA 1
ATOM 3919 C C . GLU A 1 488 ? -3.074 17.302 3.269 1.00 94.06 488 GLU A C 1
ATOM 3921 O O . GLU A 1 488 ? -3.730 17.873 2.397 1.00 94.06 488 GLU A O 1
ATOM 3926 N N . ASP A 1 489 ? -3.091 15.973 3.394 1.00 94.81 489 ASP A N 1
ATOM 3927 C CA . ASP A 1 489 ? -3.870 15.087 2.532 1.00 94.81 489 ASP A CA 1
ATOM 3928 C C . ASP A 1 489 ? -5.392 15.261 2.715 1.00 94.81 489 ASP A C 1
ATOM 3930 O O . ASP A 1 489 ? -6.134 15.340 1.731 1.00 94.81 489 ASP A O 1
ATOM 3934 N N . PHE A 1 490 ? -5.875 15.380 3.957 1.00 97.44 490 PHE A N 1
ATOM 3935 C CA . PHE A 1 490 ? -7.296 15.636 4.217 1.00 97.44 490 PHE A CA 1
ATOM 3936 C C . PHE A 1 490 ? -7.713 17.057 3.811 1.00 97.44 490 PHE A C 1
ATOM 3938 O O . PHE A 1 490 ? -8.801 17.243 3.262 1.00 97.44 490 PHE A O 1
ATOM 3945 N N . ARG A 1 491 ? -6.832 18.056 3.973 1.00 97.06 491 ARG A N 1
ATOM 3946 C CA . ARG A 1 491 ? -7.062 19.415 3.450 1.00 97.06 491 ARG A CA 1
ATOM 3947 C C . ARG A 1 491 ? -7.291 19.395 1.933 1.00 97.06 491 ARG A C 1
ATOM 3949 O O . ARG A 1 491 ? -8.290 19.932 1.454 1.00 97.06 491 ARG A O 1
ATOM 3956 N N . ARG A 1 492 ? -6.424 18.699 1.184 1.00 95.69 492 ARG A N 1
ATOM 3957 C CA . ARG A 1 492 ? -6.574 18.507 -0.272 1.00 95.69 492 ARG A CA 1
ATOM 3958 C C . ARG A 1 492 ? -7.875 17.783 -0.630 1.00 95.69 492 ARG A C 1
ATOM 3960 O O . ARG A 1 492 ? -8.508 18.149 -1.618 1.00 95.69 492 ARG A O 1
ATOM 3967 N N . TYR A 1 493 ? -8.310 16.803 0.169 1.00 97.06 493 TYR A N 1
ATOM 3968 C CA . TYR A 1 493 ? -9.612 16.153 -0.025 1.00 97.06 493 TYR A CA 1
ATOM 3969 C C . TYR A 1 493 ? -10.782 17.133 0.076 1.00 97.06 493 TYR A C 1
ATOM 3971 O O . TYR A 1 493 ? -11.630 17.152 -0.812 1.00 97.06 493 TYR A O 1
ATOM 3979 N N . ALA A 1 494 ? -10.829 17.942 1.137 1.00 97.94 494 ALA A N 1
ATOM 3980 C CA . ALA A 1 494 ? -11.913 18.894 1.368 1.00 97.94 494 ALA A CA 1
ATOM 3981 C C . ALA A 1 494 ? -12.014 19.935 0.237 1.00 97.94 494 ALA A C 1
ATOM 3983 O O . ALA A 1 494 ? -13.111 20.257 -0.228 1.00 97.94 494 ALA A O 1
ATOM 3984 N N . GLU A 1 495 ? -10.868 20.399 -0.267 1.00 96.94 495 GLU A N 1
ATOM 3985 C CA . GLU A 1 495 ? -10.780 21.288 -1.429 1.00 96.94 495 GLU A CA 1
ATOM 3986 C C . GLU A 1 495 ? -11.302 20.611 -2.706 1.00 96.94 495 GLU A C 1
ATOM 3988 O O . GLU A 1 495 ? -12.146 21.176 -3.404 1.00 96.94 495 GLU A O 1
ATOM 3993 N N . GLN A 1 496 ? -10.871 19.378 -2.992 1.00 95.81 496 GLN A N 1
ATOM 3994 C CA . GLN A 1 496 ? -11.323 18.619 -4.165 1.00 95.81 496 GLN A CA 1
ATOM 3995 C C . GLN A 1 496 ? -12.821 18.278 -4.113 1.00 95.81 496 GLN A C 1
ATOM 3997 O O . GLN A 1 496 ? -13.508 18.439 -5.121 1.00 95.81 496 GLN A O 1
ATOM 4002 N N . LEU A 1 497 ? -13.341 17.877 -2.949 1.00 96.25 497 LEU A N 1
ATOM 4003 C CA . LEU A 1 497 ? -14.766 17.628 -2.701 1.00 96.25 497 LEU A CA 1
ATOM 4004 C C . LEU A 1 497 ? -15.599 18.887 -2.984 1.00 96.25 497 LEU A C 1
ATOM 4006 O O . LEU A 1 497 ? -16.587 18.831 -3.719 1.00 96.25 497 LEU A O 1
ATOM 4010 N N . THR A 1 498 ? -15.164 20.033 -2.456 1.00 95.25 498 THR A N 1
ATOM 4011 C CA . THR A 1 498 ? -15.835 21.325 -2.662 1.00 95.25 498 THR A CA 1
ATOM 4012 C C . THR A 1 498 ? -15.832 21.722 -4.140 1.00 95.25 498 THR A C 1
ATOM 4014 O O . THR A 1 498 ? -16.874 22.085 -4.684 1.00 95.25 498 THR A O 1
ATOM 4017 N N . LEU A 1 499 ? -14.689 21.592 -4.823 1.00 93.19 499 LEU A N 1
ATOM 4018 C CA . LEU A 1 499 ? -14.559 21.885 -6.255 1.00 93.19 499 LEU A CA 1
ATOM 4019 C C . LEU A 1 499 ? -15.388 20.939 -7.137 1.00 93.19 499 LEU A C 1
ATOM 4021 O O . LEU A 1 499 ? -15.934 21.382 -8.146 1.00 93.19 499 LEU A O 1
ATOM 4025 N N . HIS A 1 500 ? -15.495 19.658 -6.772 1.00 90.25 500 HIS A N 1
ATOM 4026 C CA . HIS A 1 500 ? -16.313 18.681 -7.491 1.00 90.25 500 HIS A CA 1
ATOM 4027 C C . HIS A 1 500 ? -17.801 19.051 -7.426 1.00 90.25 500 HIS A C 1
ATOM 4029 O O . HIS A 1 500 ? -18.454 19.154 -8.462 1.00 90.25 500 HIS A O 1
ATOM 4035 N N . HIS A 1 501 ? -18.321 19.345 -6.229 1.00 87.50 501 HIS A N 1
ATOM 4036 C CA . HIS A 1 501 ? -19.718 19.763 -6.056 1.00 87.50 501 HIS A CA 1
ATOM 4037 C C . HIS A 1 501 ? -20.006 21.127 -6.701 1.00 87.50 501 HIS A C 1
ATOM 4039 O O . HIS A 1 501 ? -21.064 21.303 -7.300 1.00 87.50 501 HIS A O 1
ATOM 4045 N N . ALA A 1 502 ? -19.060 22.071 -6.654 1.00 86.12 502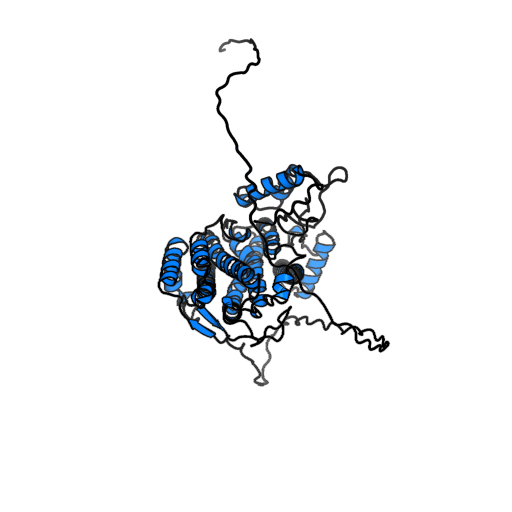 ALA A N 1
ATOM 4046 C CA . ALA A 1 502 ? -19.224 23.407 -7.235 1.00 86.12 502 ALA A CA 1
ATOM 4047 C C . ALA A 1 502 ? -19.337 23.420 -8.773 1.00 86.12 502 ALA A C 1
ATOM 4049 O O . ALA A 1 502 ? -19.982 24.312 -9.322 1.00 86.12 502 ALA A O 1
ATOM 4050 N N . ARG A 1 503 ? -18.737 22.447 -9.477 1.00 78.50 503 ARG A N 1
ATOM 4051 C CA . ARG A 1 503 ? -18.874 22.304 -10.944 1.00 78.50 503 ARG A CA 1
ATOM 4052 C C . ARG A 1 503 ? -20.247 21.771 -11.367 1.00 78.50 503 ARG A C 1
ATOM 4054 O O . ARG A 1 503 ? -20.679 22.014 -12.492 1.00 78.50 503 ARG A O 1
ATOM 4061 N N . GLY A 1 504 ? -20.938 21.070 -10.467 1.00 60.53 504 GLY A N 1
ATOM 4062 C CA . GLY A 1 504 ? -22.177 20.355 -10.762 1.00 60.53 504 GLY A CA 1
ATOM 4063 C C . GLY A 1 504 ? -21.973 19.163 -11.707 1.00 60.53 504 GLY A C 1
ATOM 4064 O O . GLY A 1 504 ? -20.958 19.027 -12.385 1.00 60.53 504 GLY A O 1
ATOM 4065 N N . THR A 1 505 ? -22.981 18.296 -11.805 1.00 52.78 505 THR A N 1
ATOM 4066 C CA . THR A 1 505 ? -22.944 17.058 -12.614 1.00 52.78 505 THR A CA 1
ATOM 4067 C C . THR A 1 505 ? -23.013 17.286 -14.136 1.00 52.78 505 THR A C 1
ATOM 4069 O O . THR A 1 505 ? -23.332 16.361 -14.877 1.00 52.78 505 THR A O 1
ATOM 4072 N N . ASN A 1 506 ? -22.769 18.512 -14.614 1.00 39.50 506 ASN A N 1
ATOM 4073 C CA . ASN A 1 506 ? -22.936 18.911 -16.017 1.00 39.50 506 ASN A CA 1
ATOM 4074 C C . ASN A 1 506 ? -21.613 19.173 -16.762 1.00 39.50 506 ASN A C 1
ATOM 4076 O O . ASN A 1 506 ? -21.645 19.355 -17.977 1.00 39.50 506 ASN A O 1
ATOM 4080 N N . GLU A 1 507 ? -20.459 19.163 -16.085 1.00 39.59 507 GLU A N 1
ATOM 4081 C CA . GLU A 1 507 ? -19.146 19.212 -16.743 1.00 39.59 507 GLU A CA 1
ATOM 4082 C C . GLU A 1 507 ? -18.426 17.862 -16.642 1.00 39.59 507 GLU A C 1
ATOM 4084 O O . GLU A 1 507 ? -17.612 17.628 -15.748 1.00 39.59 507 GLU A O 1
ATOM 4089 N N . THR A 1 508 ? -18.673 16.982 -17.618 1.00 39.16 508 THR A N 1
ATOM 4090 C CA . THR A 1 508 ? -17.928 15.726 -17.809 1.00 39.16 508 THR A CA 1
ATOM 4091 C C . THR A 1 508 ? -16.510 16.000 -18.332 1.00 39.16 508 THR A C 1
ATOM 4093 O O . THR A 1 508 ? -16.167 15.664 -19.469 1.00 39.16 508 THR A O 1
ATOM 4096 N N . SER A 1 509 ? -15.676 16.647 -17.516 1.00 33.91 509 SER A N 1
ATOM 4097 C CA . SER A 1 509 ? -14.249 16.839 -17.777 1.00 33.91 509 SER A CA 1
ATOM 4098 C C . SER A 1 509 ? -13.444 15.840 -16.939 1.00 33.91 509 SER A C 1
ATOM 4100 O O . SER A 1 509 ? -13.424 15.956 -15.709 1.00 33.91 509 SER A O 1
ATOM 4102 N N . PRO A 1 510 ? -12.794 14.830 -17.550 1.00 35.66 510 PRO A N 1
ATOM 4103 C CA . PRO A 1 510 ? -12.071 13.815 -16.800 1.00 35.66 510 PRO A CA 1
ATOM 4104 C C . PRO A 1 510 ? -10.827 14.425 -16.147 1.00 35.66 510 PRO A C 1
ATOM 4106 O O . PRO A 1 510 ? -9.825 14.693 -16.807 1.00 35.66 510 PRO A O 1
ATOM 4109 N N . PHE A 1 511 ? -10.856 14.558 -14.821 1.00 37.91 511 PHE A N 1
ATOM 4110 C CA . PHE A 1 511 ? -9.751 15.058 -13.988 1.00 37.91 511 PHE A CA 1
ATOM 4111 C C . PHE A 1 511 ? -8.542 14.086 -13.907 1.00 37.91 511 PHE A C 1
ATOM 4113 O O . PHE A 1 511 ? -7.734 14.160 -12.989 1.00 37.91 511 PHE A O 1
ATOM 4120 N N . TRP A 1 512 ? -8.418 13.157 -14.864 1.00 36.12 512 TRP A N 1
ATOM 4121 C CA . TRP A 1 512 ? -7.527 11.985 -14.849 1.00 36.12 512 TRP A CA 1
ATOM 4122 C C . TRP A 1 512 ? -6.406 12.038 -15.906 1.00 36.12 512 TRP A C 1
ATOM 4124 O O . TRP A 1 512 ? -5.913 10.997 -16.340 1.00 36.12 512 TRP A O 1
ATOM 4134 N N . LEU A 1 513 ? -6.027 13.239 -16.358 1.00 24.70 513 LEU A N 1
ATOM 4135 C CA . LEU A 1 513 ? -4.988 13.463 -17.381 1.00 24.70 513 LEU A CA 1
ATOM 4136 C C . LEU A 1 513 ? -3.706 14.147 -16.859 1.00 24.70 513 LEU A C 1
ATOM 4138 O O . LEU A 1 513 ? -2.938 14.684 -17.655 1.00 24.70 513 LEU A O 1
ATOM 4142 N N . ALA A 1 514 ? -3.463 14.077 -15.546 1.00 25.23 514 ALA A N 1
ATOM 4143 C CA . ALA A 1 514 ? -2.168 14.348 -14.914 1.00 25.23 514 ALA A CA 1
ATOM 4144 C C . ALA A 1 514 ? -1.591 13.036 -14.352 1.00 25.23 514 ALA A C 1
ATOM 4146 O O . ALA A 1 514 ? -2.319 12.372 -13.579 1.00 25.23 514 ALA A O 1
#

pLDDT: mean 83.06, std 26.96, range [23.0, 98.81]

Mean predicted aligned error: 11.62 Å

Nearest PDB structures (foldseek):
  3pm5-assembly3_C  TM=6.632E-01  e=3.881E-12  Aromatoleum evansii
  4mud-assembly2_C  TM=8.079E-01  e=2.841E-07  Saccharolobus solfataricus P2
  3pwq-assembly1_D  TM=8.701E-01  e=1.038E-06  Escherichia coli str. K-12 substr. MG1655
  4iit-assembly1_A-2  TM=8.608E-01  e=3.974E-06  Klebsiella pneumoniae subsp. pneumoniae MGH 78578
  4ii4-assembly1_A-2  TM=8.461E-01  e=6.028E-06  Escherichia coli str. K-12 substr. MG1655

Foldseek 3Di:
DDDDDDDDDDDDDDDDDDDDDDDDDDDDDDDDDDDDDDDDDDDDDDDDDDDDDDDDDDDDDDDDDDDDPDPDDDDDDDDDDDDDDPPPDDPPDFDWDWDAFDPVLVVLLVVLCCVLPVCLVVLQVCVCVQPNPDPGFDQIFTFTDAPDQALCFAQRGPHGFAQALLPQPDCSSVVVLLVLLQQLLQLSLLSNQLVLALVQQPDVNLNSLSSLSNRLSSSSNSLSLCLLRVHQNCDPPPDDNSSVVSSVQSSPDDQVRGPALLSNQHDNYVLLLLLCLQQVLLLVLLLLVFQCSASHNSSNRRSSVSNVSSVSSNVSSLVSLLVVLQCQLVVHDDDHLLQSLQSLLVNNLSSLCVLFALPADSVCRNNSRGVDHSVVSSVVSVVSSVVSQLVSQLSLQCVVVPPDDSVRSSVLLCVQVVVCQDDPNDHPSSGHDRFDNLRPHCGYDPVRHLFLAASPRDQDDDPPHGDALVVSLVRSCVRHDPVSCVDPSVVVSSVSSNVVPVVPPPDPDPPPPD

Solvent-accessible surface area (backbone atoms only — not comparable to full-atom values): 30536 Å² total; per-residue (Å²): 139,81,80,90,82,84,89,80,90,86,83,88,88,89,82,94,87,83,90,84,92,81,90,81,92,85,86,86,86,85,87,80,88,79,90,76,85,82,87,86,81,90,82,84,88,89,88,81,87,83,90,81,91,82,81,86,84,91,76,83,84,77,86,79,83,84,79,82,84,74,83,80,81,91,75,87,88,81,93,82,86,88,84,93,74,96,76,81,76,69,80,78,75,86,62,60,52,77,46,78,58,59,69,75,58,50,51,51,51,54,52,51,35,57,74,62,47,61,60,54,63,57,49,63,72,44,35,68,80,81,44,63,93,55,85,77,90,69,93,42,26,49,42,25,69,68,88,55,73,40,16,81,40,47,79,54,44,76,36,69,42,39,81,46,57,64,73,42,65,77,66,48,41,63,52,49,50,53,50,49,52,41,54,31,30,45,28,54,24,48,30,55,32,54,57,56,14,51,88,53,32,93,43,69,66,58,30,53,51,51,50,48,47,40,49,54,25,51,24,49,27,45,33,41,49,32,56,37,63,74,41,69,41,44,46,42,93,98,57,65,52,53,37,59,55,51,50,55,53,57,75,70,46,48,82,72,61,38,78,48,72,68,41,33,52,80,40,85,27,34,68,45,47,20,45,37,26,45,50,41,50,48,46,51,49,53,51,33,61,37,27,36,54,20,23,45,37,61,55,12,12,37,21,55,51,50,51,66,50,46,58,51,46,41,54,47,9,52,47,44,43,38,51,51,50,50,28,21,79,71,76,35,84,95,49,49,59,65,54,54,44,12,46,47,57,57,48,51,41,42,38,56,34,73,53,40,40,44,96,38,42,59,69,43,22,37,61,12,40,26,88,55,37,20,38,58,51,47,52,55,49,50,56,53,49,51,51,50,46,50,57,36,38,37,50,45,51,34,66,79,36,76,86,58,52,67,73,55,35,44,51,51,53,56,50,15,68,72,66,70,41,68,49,100,85,46,41,53,85,75,44,74,75,82,56,30,94,40,20,78,24,84,54,46,55,79,90,28,36,68,39,48,32,38,63,79,49,49,73,41,60,55,99,90,38,75,49,53,60,68,64,39,50,58,51,47,67,75,50,39,45,74,73,52,69,73,31,73,60,43,51,53,45,56,53,50,37,44,54,54,62,71,62,44,100,80,63,96,66,79,91,77,85,123

Sequence (514 aa):
MRTFSSRRNRSPPTTIHATCLHLIRLFPPRLKFGQLSGHYMQKAIGFQHALVRRRISSTAPRPIPAHCFLPPACGKISPSRRGRSDRGGKPMAIRYTVATISPKYHQAILEWQRTNFPELDLLLTYWEKYFPGLPRFQLVAKIGELRSDVIEIGKYAGQPKIERAAEMAGNMFYTARRIIRAQCSTEFGSIEQHRMSLDTAPDDEARFEILRIMAEELRHAYQMFWVLDHDPTWKRPGHGDVAAETIEELLAMRTGTHVLDAFNIEFRDFLDNAVYTAIIDLVGKYQLDMMQIFSYAPMARSMGPMLGEEGFHMGFGRRALKNLALAATRGEGAYSLDDIQRAINKWYPRGLEMFGNERSGETAVAFGFKPKTNGQAQAEYIAEVEGIIEGVNIALVRAHHPGLPPDEARRLIHDVQRSGESRQGIRPEDLLVLPDRRFFRRRGPEEYVFQPYDVRGNLLTEGGRPIGPEQYLDYLARVLPEPYLKSEDFRRYAEQLTLHHARGTNETSPFWLA

Radius of gyration: 29.82 Å; Cα contacts (8 Å, |Δi|>4): 608; chains: 1; bounding box: 63×102×106 Å